Protein AF-A0A263HCL2-F1 (afdb_monomer)

Radius of gyration: 35.61 Å; Cα contacts (8 Å, |Δi|>4): 428; chains: 1; bounding box: 90×75×93 Å

Organism: NCBI:txid722

pLDDT: mean 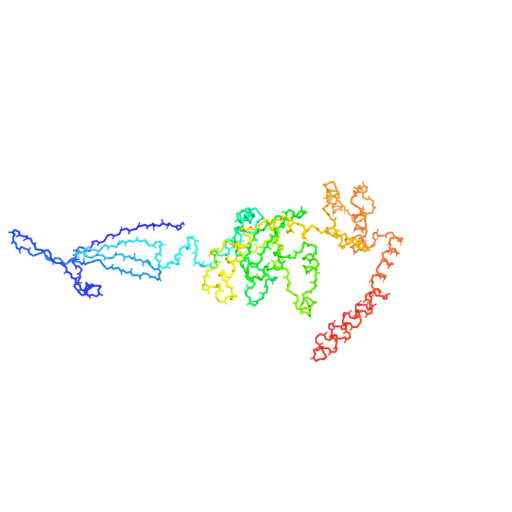90.14, std 9.76, range [40.69, 98.5]

Foldseek 3Di:
DPDFDQKDKDKDFPVAFDDPVVCVVQAPDWDWDADPPPRDIHPHTWGDWGWDDADERFTWTWIGTTRMIMIMGGPNPHNDDPPQVPDPDPVRVLCVVLVVLQALVNVVVQADQPLQFWKKFADVVCDPLLPSIAIKTFNEQAPPDNQKTKIFGLQDDCPCLVPPALVVLLVLQPDDPVVCVVVVHDHHRIDIDGSNRSTDIGGPVVCDPVSCVVSVRDPVSSVVSSVVPVVDNSRVSVNSSNPDPPDDDDDPDLVVCPPVDDADPQQVVLVVVLVVDDLLCLVVVVGDGPDPSVVVVSLVVCCVPPVVSDDPVSNVVVLVVQQVVLVVCVVVLVVVLVVVCVVCVVPPVVNVVSVVVVVVSVVSND

Secondary structure (DSSP, 8-state):
-----S-EEEEEE-SSPPPHHHHHHH-S-EE--B-TTT-PBPSS-EE--EEEE-SSS-EEEEEEETTEEEEEE-TTTTTPPTT-TT-SSHHHHHHHHHHHTTSHHHHHTT--TTTT--EEEE-GGG-GGGTTEEEEEEEEE-SS-TTEEEEEETTS--HHHHHS-HHHHHHHHTS-HHHHHHTTPPPPSEEEEEGGG--EEEEGGGS-HHHHHHTT--HHHHHHHHHHHHTS--HHHHHHHH-----PPPPS-GGG-TTS-PPPHHHHHHHHHHHHS-GGGSSS-----SSTTHHHHHHHHHHHH-GGGS-HHHHHHHHHHHHHHHHHHHHHHHHHHHHHHHHTTT-HHHHHHHHHHHHHHHHHH-

Structure (mmCIF, N/CA/C/O backbone):
data_AF-A0A263HCL2-F1
#
_entry.id   AF-A0A263HCL2-F1
#
loop_
_atom_site.group_PDB
_atom_site.id
_atom_site.type_symbol
_atom_site.label_atom_id
_atom_site.label_alt_id
_atom_site.label_comp_id
_atom_site.label_asym_id
_atom_site.label_entity_id
_atom_site.label_seq_id
_atom_site.pdbx_PDB_ins_code
_atom_site.Cartn_x
_atom_site.Cartn_y
_atom_site.Cartn_z
_atom_site.occupancy
_atom_site.B_iso_or_equiv
_atom_site.auth_seq_id
_atom_site.auth_comp_id
_atom_site.auth_asym_id
_atom_site.auth_atom_id
_atom_site.pdbx_PDB_model_num
ATOM 1 N N . MET A 1 1 ? -21.740 -32.797 6.499 1.00 40.69 1 MET A N 1
ATOM 2 C CA . MET A 1 1 ? -22.540 -31.612 6.878 1.00 40.69 1 MET A CA 1
ATOM 3 C C . MET A 1 1 ? -22.467 -31.492 8.387 1.00 40.69 1 MET A C 1
ATOM 5 O O . MET A 1 1 ? -22.902 -32.418 9.055 1.00 40.69 1 MET A O 1
ATOM 9 N N . ASN A 1 2 ? -21.872 -30.424 8.920 1.00 52.25 2 ASN A N 1
ATOM 10 C CA . ASN A 1 2 ? -21.972 -30.134 10.351 1.00 52.25 2 ASN A CA 1
ATOM 11 C C . ASN A 1 2 ? -23.337 -29.488 10.588 1.00 52.25 2 ASN A C 1
ATOM 13 O O . ASN A 1 2 ? -23.558 -28.353 10.171 1.00 52.25 2 ASN A O 1
ATOM 17 N N . TYR A 1 3 ? -24.264 -30.231 11.188 1.00 61.53 3 TYR A N 1
ATOM 18 C CA . TYR A 1 3 ? -25.562 -29.695 11.582 1.00 61.53 3 TYR A CA 1
ATOM 19 C C . TYR A 1 3 ? -25.375 -28.762 12.783 1.00 61.53 3 TYR A C 1
ATOM 21 O O . TYR A 1 3 ? -24.726 -29.127 13.761 1.00 61.53 3 TYR A O 1
ATOM 29 N N . PHE A 1 4 ? -25.917 -27.546 12.695 1.00 67.88 4 PHE A N 1
ATOM 30 C CA . PHE A 1 4 ? -26.014 -26.632 13.830 1.00 67.88 4 PHE A CA 1
ATOM 31 C C . PHE A 1 4 ? -27.341 -26.896 14.543 1.00 67.88 4 PHE A C 1
ATOM 33 O O . PHE A 1 4 ? -28.408 -26.601 14.010 1.00 67.88 4 PHE A O 1
ATOM 40 N N . ILE A 1 5 ? -27.263 -27.488 15.730 1.00 74.31 5 ILE A N 1
ATOM 41 C CA . ILE A 1 5 ? -28.393 -27.751 16.622 1.00 74.31 5 ILE A CA 1
ATOM 42 C C . ILE A 1 5 ? -28.409 -26.658 17.691 1.00 74.31 5 ILE A C 1
ATOM 44 O O . ILE A 1 5 ? -27.517 -26.620 18.540 1.00 74.31 5 ILE A O 1
ATOM 48 N N . ASP A 1 6 ? -29.399 -25.769 17.623 1.00 74.69 6 ASP A N 1
ATOM 49 C CA . ASP A 1 6 ? -29.531 -24.627 18.538 1.00 74.69 6 ASP A CA 1
ATOM 50 C C . ASP A 1 6 ? -29.989 -25.044 19.945 1.00 74.69 6 ASP A C 1
ATOM 52 O O . ASP A 1 6 ? -29.594 -24.456 20.950 1.00 74.69 6 ASP A O 1
ATOM 56 N N . TRP A 1 7 ? -30.777 -26.113 20.024 1.00 84.25 7 TRP A N 1
ATOM 57 C CA . TRP A 1 7 ? -31.219 -26.702 21.278 1.00 84.25 7 TRP A CA 1
ATOM 58 C C . TRP A 1 7 ? -31.466 -28.194 21.095 1.00 84.25 7 TRP A C 1
ATOM 60 O O . TRP A 1 7 ? -32.017 -28.614 20.077 1.00 84.25 7 TRP A O 1
ATOM 70 N N . LEU A 1 8 ? -31.059 -28.990 22.077 1.00 86.69 8 LEU A N 1
ATOM 71 C CA . LEU A 1 8 ? -31.283 -30.427 22.112 1.00 86.69 8 LEU A CA 1
ATOM 72 C C . LEU A 1 8 ? -31.782 -30.823 23.500 1.00 86.69 8 LEU A C 1
ATOM 74 O O . LEU A 1 8 ? -31.209 -30.397 24.501 1.00 86.69 8 LEU A O 1
ATOM 78 N N . GLU A 1 9 ? -32.829 -31.643 23.548 1.00 90.62 9 GLU A N 1
ATOM 79 C CA . GLU A 1 9 ? -33.318 -32.301 24.761 1.00 90.62 9 GLU A CA 1
ATOM 80 C C . GLU A 1 9 ? -33.299 -33.812 24.513 1.00 90.62 9 GLU A C 1
ATOM 82 O O . GLU A 1 9 ? -33.864 -34.290 23.529 1.00 90.62 9 GLU A O 1
ATOM 87 N N . ILE A 1 10 ? -32.588 -34.548 25.367 1.00 90.75 10 ILE A N 1
ATOM 88 C CA . ILE A 1 10 ? -32.450 -36.006 25.299 1.00 90.75 10 ILE A CA 1
ATOM 89 C C . ILE A 1 10 ? -32.904 -36.585 26.631 1.00 90.75 10 ILE A C 1
ATOM 91 O O . ILE A 1 10 ? -32.527 -36.085 27.694 1.00 90.75 10 ILE A O 1
ATOM 95 N N . GLU A 1 11 ? -33.679 -37.660 26.563 1.00 93.38 11 GLU A N 1
ATOM 96 C CA . GLU A 1 11 ? -34.124 -38.434 27.714 1.00 93.38 11 GLU A CA 1
ATOM 97 C C . GLU A 1 11 ? -33.752 -39.906 27.528 1.00 93.38 11 GLU A C 1
ATOM 99 O O . GLU A 1 11 ? -33.925 -40.459 26.442 1.00 93.38 11 GLU A O 1
ATOM 104 N N . GLN A 1 12 ? -33.242 -40.531 28.589 1.00 92.12 12 GLN A N 1
ATOM 105 C CA . GLN A 1 12 ? -32.972 -41.964 28.647 1.00 92.12 12 GLN A CA 1
ATOM 106 C C . GLN A 1 12 ? -33.564 -42.540 29.932 1.00 92.12 12 GLN A C 1
ATOM 108 O O . GLN A 1 12 ? -33.195 -42.115 31.028 1.00 92.12 12 GLN A O 1
ATOM 113 N N . ASP A 1 13 ? -34.437 -43.535 29.784 1.00 92.12 13 ASP A N 1
ATOM 114 C CA . ASP A 1 13 ? -34.924 -44.371 30.881 1.00 92.12 13 ASP A CA 1
ATOM 115 C C . ASP A 1 13 ? -34.070 -45.641 30.966 1.00 92.12 13 ASP A C 1
ATOM 117 O O . ASP A 1 13 ? -33.865 -46.336 29.966 1.00 92.12 13 ASP A O 1
ATOM 121 N N . PHE A 1 14 ? -33.527 -45.921 32.147 1.00 88.31 14 PHE A N 1
ATOM 122 C CA . PHE A 1 14 ? -32.708 -47.103 32.410 1.00 88.31 14 PHE A CA 1
ATOM 123 C C . PHE A 1 14 ? -33.526 -48.290 32.938 1.00 88.31 14 PHE A C 1
ATOM 125 O O . PHE A 1 14 ? -32.979 -49.381 33.092 1.00 88.31 14 PHE A O 1
ATOM 132 N N . GLY A 1 15 ? -34.818 -48.100 33.237 1.00 87.12 15 GLY A N 1
ATOM 133 C CA . GLY A 1 15 ? -35.701 -49.132 33.796 1.00 87.12 15 GLY A CA 1
ATOM 134 C C . GLY A 1 15 ? -35.360 -49.560 35.231 1.00 87.12 15 GLY A C 1
ATOM 135 O O . GLY A 1 15 ? -36.052 -50.398 35.805 1.00 87.12 15 GLY A O 1
ATOM 136 N N . VAL A 1 16 ? -34.307 -48.987 35.816 1.00 88.12 16 VAL A N 1
ATOM 137 C CA . VAL A 1 16 ? -33.873 -49.168 37.203 1.00 88.12 16 VAL A CA 1
ATOM 138 C C . VAL A 1 16 ? -33.499 -47.813 37.787 1.00 88.12 16 VAL A C 1
ATOM 140 O O . VAL A 1 16 ? -32.930 -46.974 37.084 1.00 88.12 16 VAL A O 1
ATOM 143 N N . ASP A 1 17 ? -33.823 -47.591 39.061 1.00 88.25 17 ASP A N 1
ATOM 144 C CA . ASP A 1 17 ? -33.497 -46.334 39.736 1.00 88.25 17 ASP A CA 1
ATOM 145 C C . ASP A 1 17 ? -31.986 -46.084 39.730 1.00 88.25 17 ASP A C 1
ATOM 147 O O . ASP A 1 17 ? -31.182 -46.977 40.026 1.00 88.25 17 ASP A O 1
ATOM 151 N N . ILE A 1 18 ? -31.597 -44.850 39.398 1.00 88.00 18 ILE A N 1
ATOM 152 C CA . ILE A 1 18 ? -30.190 -44.458 39.386 1.00 88.00 18 ILE A CA 1
ATOM 153 C C . ILE A 1 18 ? -29.629 -44.569 40.816 1.00 88.00 18 ILE A C 1
ATOM 155 O O . ILE A 1 18 ? -30.189 -43.970 41.737 1.00 88.00 18 ILE A O 1
ATOM 159 N N . PRO A 1 19 ? -28.515 -45.300 41.027 1.00 88.06 19 PRO A N 1
ATOM 160 C CA . PRO A 1 19 ? -27.964 -45.526 42.356 1.00 88.06 19 PRO A CA 1
ATOM 161 C C . PRO A 1 19 ? -27.685 -44.235 43.128 1.00 88.06 19 PRO A C 1
ATOM 163 O O . PRO A 1 19 ? -27.091 -43.294 42.596 1.00 88.06 19 PRO A O 1
ATOM 166 N N . ASN A 1 20 ? -27.997 -44.242 44.426 1.00 83.75 20 ASN A N 1
ATOM 167 C CA . ASN A 1 20 ? -27.733 -43.109 45.319 1.00 83.75 20 ASN A CA 1
ATOM 168 C C . ASN A 1 20 ? -26.260 -42.672 45.309 1.00 83.75 20 ASN A C 1
ATOM 170 O O . ASN A 1 20 ? -25.982 -41.485 45.422 1.00 83.75 20 ASN A O 1
ATOM 174 N N . SER A 1 21 ? -25.312 -43.594 45.111 1.00 85.31 21 SER A N 1
ATOM 175 C CA . SER A 1 21 ? -23.887 -43.260 44.984 1.00 85.31 21 SER A CA 1
ATOM 176 C C . SER A 1 21 ? -23.588 -42.339 43.796 1.00 85.31 21 SER A C 1
ATOM 178 O O . SER A 1 21 ? -22.746 -41.452 43.911 1.00 85.31 21 SER A O 1
ATOM 180 N N . ILE A 1 22 ? -24.297 -42.507 42.675 1.00 83.94 22 ILE A N 1
ATOM 181 C CA . ILE A 1 22 ? -24.175 -41.642 41.497 1.00 83.94 22 ILE A CA 1
ATOM 182 C C . ILE A 1 22 ? -24.871 -40.308 41.765 1.00 83.94 22 ILE A C 1
ATOM 184 O O . ILE A 1 22 ? -24.286 -39.257 41.504 1.00 83.94 22 ILE A O 1
ATOM 188 N N . LEU A 1 23 ? -26.075 -40.332 42.346 1.00 85.12 23 LEU A N 1
ATOM 189 C CA . LEU A 1 23 ? -26.809 -39.110 42.692 1.00 85.12 23 LEU A CA 1
ATOM 190 C C . LEU A 1 23 ? -25.988 -38.210 43.627 1.00 85.12 23 LEU A C 1
ATOM 192 O O . LEU A 1 23 ? -25.806 -37.033 43.329 1.00 85.12 23 LEU A O 1
ATOM 196 N N . CYS A 1 24 ? -25.407 -38.773 44.688 1.00 85.19 24 CYS A N 1
ATOM 197 C CA . CYS A 1 24 ? -24.571 -38.040 45.641 1.00 85.19 24 CYS A CA 1
ATOM 198 C C . CYS A 1 24 ? -23.232 -37.564 45.056 1.00 85.19 24 CYS A C 1
ATOM 200 O O . CYS A 1 24 ? -22.601 -36.692 45.641 1.00 85.19 24 CYS A O 1
ATOM 202 N N . SER A 1 25 ? -22.780 -38.115 43.922 1.00 85.69 25 SER A N 1
ATOM 203 C CA . SER A 1 25 ? -21.560 -37.640 43.250 1.00 85.69 25 SER A CA 1
ATOM 204 C C . SER A 1 25 ? -21.779 -36.377 42.407 1.00 85.69 25 SER A C 1
ATOM 206 O O . SER A 1 25 ? -20.809 -35.717 42.039 1.00 85.69 25 SER A O 1
ATOM 208 N N . ILE A 1 26 ? -23.038 -36.046 42.092 1.00 82.56 26 ILE A N 1
ATOM 209 C CA . ILE A 1 26 ? -23.401 -34.956 41.170 1.00 82.56 26 ILE A CA 1
ATOM 210 C C . ILE A 1 26 ? -24.286 -33.899 41.853 1.00 82.56 26 ILE A C 1
ATOM 212 O O . ILE A 1 26 ? -24.209 -32.722 41.501 1.00 82.56 26 ILE A O 1
ATOM 216 N N . PHE A 1 27 ? -25.133 -34.294 42.809 1.00 84.75 27 PHE A N 1
ATOM 217 C CA . PHE A 1 27 ? -26.144 -33.436 43.427 1.00 84.75 27 PHE A CA 1
ATOM 218 C C . PHE A 1 27 ? -25.996 -33.390 44.951 1.00 84.75 27 PHE A C 1
ATOM 220 O O . PHE A 1 27 ? -25.906 -34.428 45.604 1.00 84.75 27 PHE A O 1
ATOM 227 N N . ASP A 1 28 ? -26.082 -32.183 45.514 1.00 80.88 28 ASP A N 1
ATOM 228 C CA . ASP A 1 28 ? -25.980 -31.958 46.964 1.00 80.88 28 ASP A CA 1
ATOM 229 C C . ASP A 1 28 ? -27.292 -32.242 47.720 1.00 80.88 28 ASP A C 1
ATOM 231 O O . ASP A 1 28 ? -27.293 -32.401 48.939 1.00 80.88 28 ASP A O 1
ATOM 235 N N . PHE A 1 29 ? -28.430 -32.293 47.017 1.00 78.19 29 PHE A N 1
ATOM 236 C CA . PHE A 1 29 ? -29.739 -32.592 47.601 1.00 78.19 29 PHE A CA 1
ATOM 237 C C . PHE A 1 29 ? -30.695 -33.235 46.582 1.00 78.19 29 PHE A C 1
ATOM 239 O O . PHE A 1 29 ? -30.573 -33.045 45.368 1.00 78.19 29 PHE A O 1
ATOM 246 N N . GLY A 1 30 ? -31.681 -33.979 47.087 1.00 82.75 30 GLY A N 1
ATOM 247 C CA . GLY A 1 30 ? -32.741 -34.621 46.308 1.00 82.75 30 GLY A CA 1
ATOM 248 C C . GLY A 1 30 ? -34.108 -34.459 46.972 1.00 82.75 30 GLY A C 1
ATOM 249 O O . GLY A 1 30 ? -34.207 -34.102 48.144 1.00 82.75 30 GLY A O 1
ATOM 250 N N . MET A 1 31 ? -35.170 -34.700 46.210 1.00 82.88 31 MET A N 1
ATOM 251 C CA . MET A 1 31 ? -36.560 -34.595 46.642 1.00 82.88 31 MET A CA 1
ATOM 252 C C . MET A 1 31 ? -37.258 -35.940 46.476 1.00 82.88 31 MET A C 1
ATOM 254 O O . MET A 1 31 ? -37.095 -36.614 45.456 1.00 82.88 31 MET A O 1
ATOM 258 N N . ILE A 1 32 ? -38.085 -36.288 47.456 1.00 83.94 32 ILE A N 1
ATOM 259 C CA . ILE A 1 32 ? -38.995 -37.426 47.398 1.00 83.94 32 ILE A CA 1
ATOM 260 C C . ILE A 1 32 ? -40.412 -36.879 47.567 1.00 83.94 32 ILE A C 1
ATOM 262 O O . ILE A 1 32 ? -40.671 -36.087 48.472 1.00 83.94 32 ILE A O 1
ATOM 266 N N . GLY A 1 33 ? -41.316 -37.250 46.661 1.00 80.44 33 GLY A N 1
ATOM 267 C CA . GLY A 1 33 ? -42.716 -36.845 46.745 1.00 80.44 33 GLY A CA 1
ATOM 268 C C . GLY A 1 33 ? -43.462 -37.651 47.803 1.00 80.44 33 GLY A C 1
ATOM 269 O O . GLY A 1 33 ? -43.277 -38.862 47.892 1.00 80.44 33 GLY A O 1
ATOM 270 N N . ILE A 1 34 ? -44.329 -36.993 48.570 1.00 81.94 34 ILE A N 1
ATOM 271 C CA . ILE A 1 34 ? -45.272 -37.649 49.481 1.00 81.94 34 ILE A CA 1
ATOM 272 C C . ILE A 1 34 ? -46.676 -37.387 48.946 1.00 81.94 34 ILE A C 1
ATOM 274 O O . ILE A 1 34 ? -47.023 -36.243 48.646 1.00 81.94 34 ILE A O 1
ATOM 278 N N . HIS A 1 35 ? -47.473 -38.439 48.798 1.00 78.94 35 HIS A N 1
ATOM 279 C CA . HIS A 1 35 ? -48.866 -38.314 48.403 1.00 78.94 35 HIS A CA 1
ATOM 280 C C . HIS A 1 35 ? -49.673 -37.730 49.572 1.00 78.94 35 HIS A C 1
ATOM 282 O O . HIS A 1 35 ? -49.759 -38.337 50.638 1.00 78.94 35 HIS A O 1
ATOM 288 N N . LEU A 1 36 ? -50.242 -36.536 49.390 1.00 78.25 36 LEU A N 1
ATOM 289 C CA . LEU A 1 36 ? -50.805 -35.741 50.490 1.00 78.25 36 LEU A CA 1
ATOM 290 C C . LEU A 1 36 ? -52.036 -36.384 51.146 1.00 78.25 36 LEU A C 1
ATOM 292 O O . LEU A 1 36 ? -52.236 -36.208 52.343 1.00 78.25 36 LEU A O 1
ATOM 296 N N . ASP A 1 37 ? -52.809 -37.166 50.391 1.00 75.69 37 ASP A N 1
ATOM 297 C CA . ASP A 1 37 ? -54.033 -37.796 50.902 1.00 75.69 37 ASP A CA 1
ATOM 298 C C . ASP A 1 37 ? -53.790 -39.174 51.537 1.00 75.69 37 ASP A C 1
ATOM 300 O O . ASP A 1 37 ? -54.571 -39.617 52.375 1.00 75.69 37 ASP A O 1
ATOM 304 N N . THR A 1 38 ? -52.721 -39.873 51.138 1.00 80.56 38 THR A N 1
ATOM 305 C CA . THR A 1 38 ? -52.460 -41.271 51.546 1.00 80.56 38 THR A CA 1
ATOM 306 C C . THR A 1 38 ? -51.226 -41.411 52.432 1.00 80.56 38 THR A C 1
ATOM 308 O O . THR A 1 38 ? -51.046 -42.443 53.071 1.00 80.56 38 THR A O 1
ATOM 311 N N . GLY A 1 39 ? -50.366 -40.391 52.486 1.00 76.19 39 GLY A N 1
ATOM 312 C CA . GLY A 1 39 ? -49.088 -40.435 53.196 1.00 76.19 39 GLY A CA 1
ATOM 313 C C . GLY A 1 39 ? -48.038 -41.334 52.536 1.00 76.19 39 GLY A C 1
ATOM 314 O O . GLY A 1 39 ? -46.951 -41.494 53.089 1.00 76.19 39 GLY A O 1
ATOM 315 N N . GLU A 1 40 ? -48.327 -41.918 51.370 1.00 80.06 40 GLU A N 1
ATOM 316 C CA . GLU A 1 40 ? -47.388 -42.787 50.664 1.00 80.06 40 GLU A CA 1
ATOM 317 C C . GLU A 1 40 ? -46.192 -41.989 50.137 1.00 80.06 40 GLU A C 1
ATOM 319 O O . GLU A 1 40 ? -46.335 -40.949 49.488 1.00 80.06 40 GLU A O 1
ATOM 324 N N . ILE A 1 41 ? -44.995 -42.494 50.422 1.00 78.88 41 ILE A N 1
ATOM 325 C CA . ILE A 1 41 ? -43.726 -41.890 50.024 1.00 78.88 41 ILE A CA 1
ATOM 326 C C . ILE A 1 41 ? -43.302 -42.512 48.690 1.00 78.88 41 ILE A C 1
ATOM 328 O O . ILE A 1 41 ? -43.229 -43.734 48.567 1.00 78.88 41 ILE A O 1
ATOM 332 N N . GLN A 1 42 ? -42.999 -41.683 47.689 1.00 79.69 42 GLN A N 1
ATOM 333 C CA . GLN A 1 42 ? -42.425 -42.158 46.430 1.00 79.69 42 GLN A CA 1
ATOM 334 C C . GLN A 1 42 ? -41.077 -42.841 46.679 1.00 79.69 42 GLN A C 1
ATOM 336 O O . GLN A 1 42 ? -40.249 -42.362 47.444 1.00 79.69 42 GLN A O 1
ATOM 341 N N . THR A 1 43 ? -40.830 -43.959 46.006 1.00 76.12 43 THR A N 1
ATOM 342 C CA . THR A 1 43 ? -39.595 -44.739 46.183 1.00 76.12 43 THR A CA 1
ATOM 343 C C . THR A 1 43 ? -38.400 -44.102 45.470 1.00 76.12 43 THR A C 1
ATOM 345 O O . THR A 1 43 ? -37.268 -44.205 45.935 1.00 76.12 43 THR A O 1
ATOM 348 N N . SER A 1 44 ? -38.661 -43.401 44.366 1.00 79.06 44 SER A N 1
ATOM 349 C CA . SER A 1 44 ? -37.646 -42.822 43.490 1.00 79.06 44 SER A CA 1
ATOM 350 C C . SER A 1 44 ? -37.250 -41.401 43.903 1.00 79.06 44 SER A C 1
ATOM 352 O O . SER A 1 44 ? -38.113 -40.542 44.113 1.00 79.06 44 SER A O 1
ATOM 354 N N . VAL A 1 45 ? -35.949 -41.113 43.903 1.00 82.44 45 VAL A N 1
ATOM 355 C CA . VAL A 1 45 ? -35.410 -39.772 44.173 1.00 82.44 45 VAL A CA 1
ATOM 356 C C . VAL A 1 45 ? -35.449 -38.911 42.906 1.00 82.44 45 VAL A C 1
ATOM 358 O O . VAL A 1 45 ? -35.049 -39.339 41.822 1.00 82.44 45 VAL A O 1
ATOM 361 N N . ARG A 1 46 ? -35.902 -37.661 43.038 1.00 82.69 46 ARG A N 1
ATOM 362 C CA . ARG A 1 46 ? -35.790 -36.628 41.997 1.00 82.69 46 ARG A CA 1
ATOM 363 C C . ARG A 1 46 ? -34.711 -35.628 42.380 1.00 82.69 46 ARG A C 1
ATOM 365 O O . ARG A 1 46 ? -34.695 -35.148 43.510 1.00 82.69 46 ARG A O 1
ATOM 372 N N . THR A 1 47 ? -33.837 -35.272 41.449 1.00 85.81 47 THR A N 1
ATOM 373 C CA . THR A 1 47 ? -32.782 -34.284 41.699 1.00 85.81 47 THR A CA 1
ATOM 374 C C . THR A 1 47 ? -33.172 -32.890 41.210 1.00 85.81 47 THR A C 1
ATOM 376 O O . THR A 1 47 ? -34.102 -32.713 40.411 1.00 85.81 47 THR A O 1
ATOM 379 N N . GLY A 1 48 ? -32.469 -31.875 41.721 1.00 82.50 48 GLY A N 1
ATOM 380 C CA . GLY A 1 48 ? -32.470 -30.539 41.126 1.00 82.50 48 GLY A CA 1
ATOM 381 C C . GLY A 1 48 ? -31.821 -30.530 39.736 1.00 82.50 48 GLY A C 1
ATOM 382 O O . GLY A 1 48 ? -31.405 -31.562 39.213 1.00 82.50 48 GLY A O 1
ATOM 383 N N . THR A 1 49 ? -31.715 -29.354 39.123 1.00 85.25 49 THR A N 1
ATOM 384 C CA . THR A 1 49 ? -31.014 -29.210 37.840 1.00 85.25 49 THR A CA 1
ATOM 385 C C . THR A 1 49 ? -29.525 -28.992 38.083 1.00 85.25 49 THR A C 1
ATOM 387 O O . THR A 1 49 ? -29.125 -27.942 38.590 1.00 85.25 49 THR A O 1
ATOM 390 N N . TYR A 1 50 ? -28.697 -29.953 37.681 1.00 86.38 50 TYR A N 1
ATOM 391 C CA . TYR A 1 50 ? -27.251 -29.777 37.636 1.00 86.38 50 TYR A CA 1
ATOM 392 C C . TYR A 1 50 ? -26.880 -29.033 36.357 1.00 86.38 50 TYR A C 1
ATOM 394 O O . TYR A 1 50 ? -27.241 -29.454 35.261 1.00 86.38 50 TYR A O 1
ATOM 402 N N . HIS A 1 51 ? -26.169 -27.918 36.493 1.00 85.31 51 HIS A N 1
ATOM 403 C CA . HIS A 1 51 ? -25.672 -27.154 35.355 1.00 85.31 51 HIS A CA 1
AT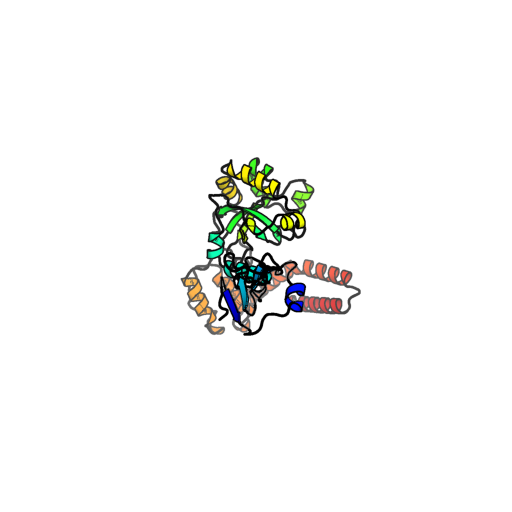OM 404 C C . HIS A 1 51 ? -24.204 -27.503 35.151 1.00 85.31 51 HIS A C 1
ATOM 406 O O . HIS A 1 51 ? -23.333 -27.022 35.879 1.00 85.31 51 HIS A O 1
ATOM 412 N N . HIS A 1 52 ? -23.930 -28.345 34.160 1.00 82.44 52 HIS A N 1
ATOM 413 C CA . HIS A 1 52 ? -22.564 -28.606 33.747 1.00 82.44 52 HIS A CA 1
ATOM 414 C C . HIS A 1 52 ? -22.092 -27.419 32.903 1.00 82.44 52 HIS A C 1
ATOM 416 O O . HIS A 1 52 ? -22.737 -27.085 31.909 1.00 82.44 52 HIS A O 1
ATOM 422 N N . LYS A 1 53 ? -20.998 -26.762 33.306 1.00 75.88 53 LYS A N 1
ATOM 423 C CA . LYS A 1 53 ? -20.426 -25.603 32.601 1.00 75.88 53 LYS A CA 1
ATOM 424 C C . LYS A 1 53 ? -19.322 -26.049 31.640 1.00 75.88 53 LYS A C 1
ATOM 426 O O . LYS A 1 53 ? -18.427 -26.786 32.046 1.00 75.88 53 LYS A O 1
ATOM 431 N N . GLY A 1 54 ? -19.381 -25.582 30.397 1.00 68.81 54 GLY A N 1
ATOM 432 C CA . GLY A 1 54 ? -18.319 -25.727 29.401 1.00 68.81 54 GLY A CA 1
ATOM 433 C C . GLY A 1 54 ? -17.247 -24.637 29.529 1.00 68.81 54 GLY A C 1
ATOM 434 O O . GLY A 1 54 ? -17.267 -23.825 30.455 1.00 68.81 54 GLY A O 1
ATOM 435 N N . SER A 1 55 ? -16.304 -24.599 28.582 1.00 59.03 55 SER A N 1
ATOM 436 C CA . SER A 1 55 ? -15.150 -23.684 28.629 1.00 59.03 55 SER A CA 1
ATOM 437 C C . SER A 1 55 ? -15.475 -22.188 28.459 1.00 59.03 55 SER A C 1
ATOM 439 O O . SER A 1 55 ? -14.662 -21.366 28.877 1.00 59.03 55 SER A O 1
ATOM 441 N N . TYR A 1 56 ? -16.622 -21.811 27.873 1.00 55.91 56 TYR A N 1
ATOM 442 C CA . TYR A 1 56 ? -16.918 -20.418 27.485 1.00 55.91 56 TYR A CA 1
ATOM 443 C C . TYR A 1 56 ? -18.413 -20.064 27.614 1.00 55.91 56 TYR A C 1
ATOM 445 O O . TYR A 1 56 ? -19.120 -19.978 26.621 1.00 55.91 56 TYR A O 1
ATOM 453 N N . CYS A 1 57 ? -18.895 -19.854 28.846 1.00 49.84 57 CYS A N 1
ATOM 454 C CA . CYS A 1 57 ? -20.277 -19.443 29.196 1.00 49.84 57 CYS A CA 1
ATOM 455 C C . CYS A 1 57 ? -21.396 -20.464 28.920 1.00 49.84 57 CYS A C 1
ATOM 457 O O . CYS A 1 57 ? -22.499 -20.306 29.445 1.00 49.84 57 CYS A O 1
ATOM 459 N N . ASP A 1 58 ? -21.135 -21.504 28.133 1.00 67.69 58 ASP A N 1
ATOM 460 C CA . ASP A 1 58 ? -22.135 -22.514 27.809 1.00 67.69 58 ASP A CA 1
ATOM 461 C C . ASP A 1 58 ? -22.419 -23.443 28.990 1.00 67.69 58 ASP A C 1
ATOM 463 O O . ASP A 1 58 ? -21.516 -23.878 29.707 1.00 67.69 58 ASP A O 1
ATOM 467 N N . GLN A 1 59 ? -23.694 -23.776 29.173 1.00 74.81 59 GLN A N 1
ATOM 468 C CA . GLN A 1 59 ? -24.144 -24.733 30.176 1.00 74.81 59 GLN A CA 1
ATOM 469 C C . GLN A 1 59 ? -25.111 -25.742 29.557 1.00 74.81 59 GLN A C 1
ATOM 471 O O . GLN A 1 59 ? -25.949 -25.382 28.728 1.00 74.81 59 GLN A O 1
ATOM 476 N N . VAL A 1 60 ? -24.998 -27.001 29.975 1.00 85.25 60 VAL A N 1
ATOM 477 C CA . VAL A 1 60 ? -26.015 -28.028 29.740 1.00 85.25 60 VAL A CA 1
ATOM 478 C C . VAL A 1 60 ? -26.632 -28.395 31.078 1.00 85.25 60 VAL A C 1
ATOM 480 O O . VAL A 1 60 ? -25.946 -28.507 32.097 1.00 85.25 60 VAL A O 1
ATOM 483 N N . SER A 1 61 ? -27.945 -28.543 31.077 1.00 88.31 61 SER A N 1
ATOM 484 C CA . SER A 1 61 ? -28.737 -28.884 32.246 1.00 88.31 61 SER A CA 1
ATOM 485 C C . SER A 1 61 ? -28.947 -30.392 32.282 1.00 88.31 61 SER A C 1
ATOM 487 O O . SER A 1 61 ? -29.409 -30.979 31.308 1.00 88.31 61 SER A O 1
ATOM 489 N N . ILE A 1 62 ? -28.624 -31.018 33.410 1.00 89.25 62 ILE A N 1
ATOM 490 C CA . ILE A 1 62 ? -28.828 -32.443 33.666 1.00 89.25 62 ILE A CA 1
ATOM 491 C C . ILE A 1 62 ? -29.795 -32.578 34.838 1.00 89.25 62 ILE A C 1
ATOM 493 O O . ILE A 1 62 ? -29.603 -31.970 35.893 1.00 89.25 62 ILE A O 1
ATOM 497 N N . LYS A 1 63 ? -30.838 -33.384 34.657 1.00 90.62 63 LYS A N 1
ATOM 498 C CA . LYS A 1 63 ? -31.831 -33.692 35.684 1.00 90.62 63 LYS A CA 1
ATOM 499 C C . LYS A 1 63 ? -32.049 -35.196 35.752 1.00 90.62 63 LYS A C 1
ATOM 501 O O . LYS A 1 63 ? -32.148 -35.848 34.715 1.00 90.62 63 LYS A O 1
ATOM 506 N N . ILE A 1 64 ? -32.151 -35.730 36.965 1.00 88.88 64 ILE A N 1
ATOM 507 C CA . ILE A 1 64 ? -32.426 -37.148 37.200 1.00 88.88 64 ILE A CA 1
ATOM 508 C C . ILE A 1 64 ? -33.754 -37.281 37.945 1.00 88.88 64 ILE A C 1
ATOM 510 O O . ILE A 1 64 ? -34.084 -36.491 38.833 1.00 88.88 64 ILE A O 1
ATOM 514 N N . SER A 1 65 ? -34.580 -38.237 37.536 1.00 88.31 65 SER A N 1
ATOM 515 C CA . SER A 1 65 ? -35.870 -38.537 38.158 1.00 88.31 65 SER A CA 1
ATOM 516 C C . SER A 1 65 ? -36.089 -40.045 38.161 1.00 88.31 65 SER A C 1
ATOM 518 O O . SER A 1 65 ? -36.527 -40.605 37.161 1.00 88.31 65 SER A O 1
ATOM 520 N N . GLY A 1 66 ? -35.761 -40.695 39.280 1.00 88.00 66 GLY A N 1
ATOM 521 C CA . GLY A 1 66 ? -35.791 -42.155 39.393 1.00 88.00 66 GLY A CA 1
ATOM 522 C C . GLY A 1 66 ? -34.824 -42.824 38.423 1.00 88.00 66 GLY A C 1
ATOM 523 O O . GLY A 1 66 ? -33.615 -42.614 38.518 1.00 88.00 66 GLY A O 1
ATOM 524 N N . SER A 1 67 ? -35.364 -43.584 37.472 1.00 90.88 67 SER A N 1
ATOM 525 C CA . SER A 1 67 ? -34.626 -44.267 36.403 1.00 90.88 67 SER A CA 1
ATOM 526 C C . SER A 1 67 ? -34.327 -43.397 35.181 1.00 90.88 67 SER A C 1
ATOM 528 O O . SER A 1 67 ? -33.637 -43.847 34.267 1.00 90.88 67 SER A O 1
ATOM 530 N N . VAL A 1 68 ? -34.841 -42.165 35.136 1.00 90.00 68 VAL A N 1
ATOM 531 C CA . VAL A 1 68 ? -34.777 -41.307 33.950 1.00 90.00 68 VAL A CA 1
ATOM 532 C C . VAL A 1 68 ? -33.710 -40.229 34.108 1.00 90.00 68 VAL A C 1
ATOM 534 O O . VAL A 1 68 ? -33.730 -39.456 35.070 1.00 90.00 68 VAL A O 1
ATOM 537 N N . ILE A 1 69 ? -32.813 -40.130 33.125 1.00 91.12 69 ILE A N 1
ATOM 538 C CA . ILE A 1 69 ? -31.857 -39.027 32.984 1.00 91.12 69 ILE A CA 1
ATOM 539 C C . ILE A 1 69 ? -32.284 -38.155 31.811 1.00 91.12 69 ILE A C 1
ATOM 541 O O . ILE A 1 69 ? -32.454 -38.637 30.691 1.00 91.12 69 ILE A O 1
ATOM 545 N N . ARG A 1 70 ? -32.402 -36.853 32.063 1.00 91.50 70 ARG A N 1
ATOM 546 C CA . ARG A 1 70 ? -32.691 -35.845 31.049 1.00 91.50 70 ARG A CA 1
ATOM 547 C C . ARG A 1 70 ? -31.541 -34.853 30.948 1.00 91.50 70 ARG A C 1
ATOM 549 O O . ARG A 1 70 ? -31.108 -34.300 31.960 1.00 91.50 70 ARG A O 1
ATOM 556 N N . MET A 1 71 ? -31.081 -34.608 29.727 1.00 90.62 71 MET A N 1
ATOM 557 C CA . MET A 1 71 ? -30.074 -33.600 29.399 1.00 90.62 71 MET A CA 1
ATOM 558 C C . MET A 1 71 ? -30.663 -32.595 28.408 1.00 90.62 71 MET A C 1
ATOM 560 O O . MET A 1 71 ? -31.235 -32.996 27.395 1.00 90.62 71 MET A O 1
ATOM 564 N N . SER A 1 72 ? -30.499 -31.297 28.668 1.00 90.00 72 SER A N 1
ATOM 5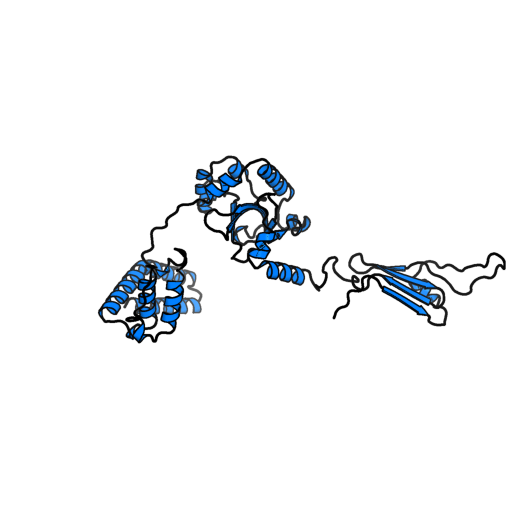65 C CA . SER A 1 72 ? -30.912 -30.231 27.751 1.00 90.00 72 SER A CA 1
ATOM 566 C C . SER A 1 72 ? -29.862 -29.127 27.607 1.00 90.00 72 SER A C 1
ATOM 568 O O . SER A 1 72 ? -29.125 -28.821 28.544 1.00 90.00 72 SER A O 1
ATOM 570 N N . GLY A 1 73 ? -29.765 -28.529 26.418 1.00 86.81 73 GLY A N 1
ATOM 571 C CA . GLY A 1 73 ? -28.884 -27.386 26.154 1.00 86.81 73 GLY A CA 1
ATOM 572 C C . GLY A 1 73 ? -28.506 -27.240 24.680 1.00 86.81 73 GLY A C 1
ATOM 573 O O . GLY A 1 73 ? -29.074 -27.906 23.817 1.00 86.81 73 GLY A O 1
ATOM 574 N N . ASN A 1 74 ? -27.534 -26.372 24.381 1.00 82.00 74 ASN A N 1
ATOM 575 C CA . ASN A 1 74 ? -27.026 -26.157 23.021 1.00 82.00 74 ASN A CA 1
ATOM 576 C C . ASN A 1 74 ? -25.713 -26.941 22.802 1.00 82.00 74 ASN A C 1
ATOM 578 O O . ASN A 1 74 ? -24.633 -26.440 23.136 1.00 82.00 74 ASN A O 1
ATOM 582 N N . PRO A 1 75 ? -25.760 -28.154 22.218 1.00 75.00 75 PRO A N 1
ATOM 583 C CA . PRO A 1 75 ? -24.555 -28.952 21.988 1.00 75.00 75 PRO A CA 1
ATOM 584 C C . PRO A 1 75 ? -23.619 -28.318 20.949 1.00 75.00 75 PRO A C 1
ATOM 586 O O . PRO A 1 75 ? -22.429 -28.612 20.935 1.00 75.00 75 PRO A O 1
ATOM 589 N N . SER A 1 76 ? -24.130 -27.432 20.088 1.00 73.31 76 SER A N 1
ATOM 590 C CA . SER A 1 76 ? -23.344 -26.782 19.031 1.00 73.31 76 SER A CA 1
ATOM 591 C C . SER A 1 76 ? -22.497 -25.615 19.525 1.00 73.31 76 SER A C 1
ATOM 593 O O . SER A 1 76 ? -21.645 -25.136 18.769 1.00 73.31 76 SER A O 1
ATOM 595 N N . ARG A 1 77 ? -22.746 -25.123 20.743 1.00 68.38 77 ARG A N 1
ATOM 596 C CA . ARG A 1 77 ? -21.938 -24.084 21.393 1.00 68.38 77 ARG A CA 1
ATOM 597 C C . ARG A 1 77 ? -20.939 -24.654 22.393 1.00 68.38 77 ARG A C 1
ATOM 599 O O . ARG A 1 77 ? -19.866 -24.089 22.536 1.00 68.38 77 ARG A O 1
ATOM 606 N N . TRP A 1 78 ? -21.222 -25.825 22.963 1.00 67.81 78 TRP A N 1
ATOM 607 C CA . TRP A 1 78 ? -20.361 -26.493 23.939 1.00 67.81 78 TRP A CA 1
ATOM 608 C C . TRP A 1 78 ? -18.871 -26.511 23.539 1.00 67.81 78 TRP A C 1
ATOM 610 O O . TRP A 1 78 ? -18.506 -27.019 22.478 1.00 67.81 78 TRP A O 1
ATOM 620 N N . ASN A 1 79 ? -18.007 -25.960 24.401 1.00 62.47 79 ASN A N 1
ATOM 621 C CA . ASN A 1 79 ? -16.558 -25.805 24.188 1.00 62.47 79 ASN A CA 1
ATOM 622 C C . ASN A 1 79 ? -16.148 -25.022 22.922 1.00 62.47 79 ASN A C 1
ATOM 624 O O . ASN A 1 79 ? -15.020 -25.168 22.447 1.00 62.47 79 ASN A O 1
ATOM 628 N N . ARG A 1 80 ? -17.014 -24.155 22.383 1.00 60.69 80 ARG A N 1
ATOM 629 C CA . ARG A 1 80 ? -16.637 -23.203 21.332 1.00 60.69 80 ARG A CA 1
ATOM 630 C C . ARG A 1 80 ? -16.349 -21.830 21.916 1.00 60.69 80 ARG A C 1
ATOM 632 O O . ARG A 1 80 ? -16.974 -21.387 22.867 1.00 60.69 80 ARG A O 1
ATOM 639 N N . LEU A 1 81 ? -15.418 -21.124 21.287 1.00 59.34 81 LEU A N 1
ATOM 640 C CA . LEU A 1 81 ? -15.263 -19.690 21.497 1.00 59.34 81 LEU A CA 1
ATOM 641 C C . LEU A 1 81 ? -16.528 -18.990 20.977 1.00 59.34 81 LEU A C 1
ATOM 643 O O . LEU A 1 81 ? -16.871 -19.115 19.795 1.00 59.34 81 LEU A O 1
ATOM 647 N N . GLU A 1 82 ? -17.231 -18.269 21.853 1.00 54.84 82 GLU A N 1
ATOM 648 C CA . GLU A 1 82 ? -18.441 -17.534 21.485 1.00 54.84 82 GLU A CA 1
ATOM 649 C C . GLU A 1 82 ? -18.204 -16.681 20.221 1.00 54.84 82 GLU A C 1
ATOM 651 O O . GLU A 1 82 ? -17.199 -15.979 20.091 1.00 54.84 82 GLU A O 1
ATOM 656 N N . ASN A 1 83 ? -19.154 -16.708 19.279 1.00 56.28 83 ASN A N 1
ATOM 657 C CA . ASN A 1 83 ? -19.154 -15.926 18.030 1.00 56.28 83 ASN A CA 1
ATOM 658 C C . ASN A 1 83 ? -18.237 -16.416 16.885 1.00 56.28 83 ASN A C 1
ATOM 660 O O . ASN A 1 83 ? -18.064 -15.692 15.894 1.00 56.28 83 ASN A O 1
ATOM 664 N N . LEU A 1 84 ? -17.686 -17.630 16.948 1.00 60.19 84 LEU A N 1
ATOM 665 C CA . LEU A 1 84 ? -16.969 -18.290 15.841 1.00 60.19 84 LEU A CA 1
ATOM 666 C C . LEU A 1 84 ? -17.876 -19.263 15.058 1.00 60.19 84 LEU A C 1
ATOM 668 O O . LEU A 1 84 ? -17.586 -20.445 14.907 1.00 60.19 84 LEU A O 1
ATOM 672 N N . PHE A 1 85 ? -19.013 -18.775 14.548 1.00 64.44 85 PHE A N 1
ATOM 673 C CA . PHE A 1 85 ? -19.927 -19.599 13.746 1.00 64.44 85 PHE A CA 1
ATOM 674 C C . PHE A 1 85 ? -19.233 -20.116 12.476 1.00 64.44 85 PHE A C 1
ATOM 676 O O . PHE A 1 85 ? -18.893 -19.330 11.595 1.00 64.44 85 PHE A O 1
ATOM 683 N N . GLY A 1 86 ? -19.031 -21.434 12.388 1.00 70.44 86 GLY A N 1
ATOM 684 C CA . GLY A 1 86 ? -18.411 -22.088 11.231 1.00 70.44 86 GLY A CA 1
ATOM 685 C C . GLY A 1 86 ? -16.880 -22.032 11.180 1.00 70.44 86 GLY A C 1
ATOM 686 O O . GLY A 1 86 ? -16.319 -22.394 10.150 1.00 70.44 86 GLY A O 1
ATOM 687 N N . PHE A 1 87 ? -16.208 -21.605 12.255 1.00 74.75 87 PHE A N 1
ATOM 688 C CA . PHE A 1 87 ? -14.744 -21.555 12.331 1.00 74.75 87 PHE A CA 1
ATOM 689 C C . PHE A 1 87 ? -14.226 -22.259 13.583 1.00 74.75 87 PHE A C 1
ATOM 691 O O . PHE A 1 87 ? -14.783 -22.094 14.666 1.00 74.75 87 PHE A O 1
ATOM 698 N N . ASP A 1 88 ? -13.106 -22.965 13.441 1.00 78.62 88 ASP A N 1
ATOM 699 C CA . ASP A 1 88 ? -12.493 -23.723 14.538 1.00 78.62 88 ASP A CA 1
ATOM 700 C C . ASP A 1 88 ? -11.470 -22.892 15.341 1.00 78.62 88 ASP A C 1
ATOM 702 O O . ASP A 1 88 ? -11.028 -23.305 16.411 1.00 78.62 88 ASP A O 1
ATOM 706 N N . SER A 1 89 ? -11.089 -21.702 14.852 1.00 81.88 89 SER A N 1
ATOM 707 C CA . SER A 1 89 ? -10.162 -20.786 15.534 1.00 81.88 89 SER A CA 1
ATOM 708 C C . SER A 1 89 ? -10.370 -19.314 15.153 1.00 81.88 89 SER A C 1
ATOM 710 O O . SER A 1 89 ? -10.909 -18.997 14.087 1.00 81.88 89 SER A O 1
ATOM 712 N N . ILE A 1 90 ? -9.891 -18.398 16.008 1.00 82.44 90 ILE A N 1
ATOM 713 C CA . ILE A 1 90 ? -9.878 -16.946 15.740 1.00 82.44 90 ILE A CA 1
ATOM 714 C C . ILE A 1 90 ? -9.091 -16.643 14.460 1.00 82.44 90 ILE A C 1
ATOM 716 O O . ILE A 1 90 ? -9.566 -15.880 13.619 1.00 82.44 90 ILE A O 1
ATOM 720 N N . ASP A 1 91 ? -7.937 -17.286 14.283 1.00 84.88 91 ASP A N 1
ATOM 721 C CA . ASP A 1 91 ? -7.083 -17.098 13.108 1.00 84.88 91 ASP A CA 1
ATOM 722 C C . ASP A 1 91 ? -7.798 -17.496 11.817 1.00 84.88 91 ASP A C 1
ATOM 724 O O . ASP A 1 91 ? -7.730 -16.767 10.830 1.00 84.88 91 ASP A O 1
ATOM 728 N N . SER A 1 92 ? -8.565 -18.592 11.834 1.00 88.81 92 SER A N 1
ATOM 729 C CA . SER A 1 92 ? -9.351 -19.027 10.672 1.00 88.81 92 SER A CA 1
ATOM 730 C C . SER A 1 92 ? -10.407 -17.991 10.285 1.00 88.81 92 SER A C 1
ATOM 732 O O . SER A 1 92 ? -10.597 -17.697 9.102 1.00 88.81 92 SER A O 1
ATOM 734 N N . LYS A 1 93 ? -11.063 -17.379 11.278 1.00 87.19 93 LYS A N 1
ATOM 735 C CA . LYS A 1 93 ? -12.051 -16.318 11.049 1.00 87.19 93 LYS A CA 1
ATOM 736 C C . LYS A 1 93 ? -11.408 -15.028 10.548 1.00 87.19 93 LYS A C 1
ATOM 738 O O . LYS A 1 93 ? -11.939 -14.419 9.621 1.00 87.19 93 LYS A O 1
ATOM 743 N N . LEU A 1 94 ? -10.278 -14.611 11.123 1.00 90.69 94 LEU A N 1
ATOM 744 C CA . LEU A 1 94 ? -9.536 -13.433 10.661 1.00 90.69 94 LEU A CA 1
ATOM 745 C C . LEU A 1 94 ? -9.014 -13.631 9.236 1.00 90.69 94 LEU A C 1
ATOM 747 O O . LEU A 1 94 ? -9.181 -12.746 8.397 1.00 90.69 94 LEU A O 1
ATOM 751 N N . PHE A 1 95 ? -8.445 -14.801 8.943 1.00 92.69 95 PHE A N 1
ATOM 752 C CA . PHE A 1 95 ? -7.991 -15.157 7.603 1.00 92.69 95 PHE A CA 1
ATOM 753 C C . PHE A 1 95 ? -9.142 -15.087 6.601 1.00 92.69 95 PHE A C 1
ATOM 755 O O . PHE A 1 95 ? -9.029 -14.402 5.586 1.00 92.69 95 PHE A O 1
ATOM 762 N N . HIS A 1 96 ? -10.273 -15.730 6.902 1.00 92.06 96 HIS A N 1
ATOM 763 C CA . HIS A 1 96 ? -11.442 -15.703 6.027 1.00 92.06 96 HIS A CA 1
ATOM 764 C C . HIS A 1 96 ? -11.977 -14.280 5.814 1.00 92.06 96 HIS A C 1
ATOM 766 O O . HIS A 1 96 ? -12.288 -13.901 4.682 1.00 92.06 96 HIS A O 1
ATOM 772 N N . TYR A 1 97 ? -12.039 -13.475 6.877 1.00 92.94 97 TYR A N 1
ATOM 773 C CA . TYR A 1 97 ? -12.458 -12.078 6.808 1.00 92.94 97 TYR A CA 1
ATOM 774 C C . TYR A 1 97 ? -11.559 -11.270 5.860 1.00 92.94 97 TYR A C 1
ATOM 776 O O . TYR A 1 97 ? -12.052 -10.689 4.894 1.00 92.94 97 TYR A O 1
ATOM 784 N N . PHE A 1 98 ? -10.238 -11.273 6.067 1.00 94.56 98 PHE A N 1
ATOM 785 C CA . PHE A 1 98 ? -9.325 -10.490 5.228 1.00 94.56 98 PHE A CA 1
ATOM 786 C C . PHE A 1 98 ? -9.196 -11.043 3.809 1.00 94.56 98 PHE A C 1
ATOM 788 O O . PHE A 1 98 ? -9.051 -10.270 2.865 1.00 94.56 98 PHE A O 1
ATOM 795 N N . PHE A 1 99 ? -9.303 -12.360 3.628 1.00 94.38 99 PHE A N 1
ATOM 796 C CA . PHE A 1 99 ? -9.336 -12.963 2.299 1.00 94.38 99 PHE A CA 1
ATOM 797 C C . PHE A 1 99 ? -10.582 -12.540 1.513 1.00 94.38 99 PHE A C 1
ATOM 799 O O . PHE A 1 99 ? -10.496 -12.295 0.306 1.00 94.38 99 PHE A O 1
ATOM 806 N N . THR A 1 100 ? -11.727 -12.422 2.187 1.00 91.62 100 THR A N 1
ATOM 807 C CA . THR A 1 100 ? -12.970 -11.903 1.599 1.00 91.62 100 THR A CA 1
ATOM 808 C C . THR A 1 100 ? -12.830 -10.418 1.276 1.00 91.62 100 THR A C 1
ATOM 810 O O . THR A 1 100 ? -13.122 -10.014 0.159 1.00 91.62 100 THR A O 1
ATOM 813 N N . HIS A 1 101 ? -12.262 -9.626 2.189 1.00 93.38 101 HIS A N 1
ATOM 814 C CA . HIS A 1 101 ? -12.001 -8.194 2.005 1.00 93.38 101 HIS A CA 1
ATOM 815 C C . HIS A 1 101 ? -10.710 -7.872 1.225 1.00 93.38 101 HIS A C 1
ATOM 817 O O . HIS A 1 101 ? -10.121 -6.807 1.400 1.00 93.38 101 HIS A O 1
ATOM 823 N N . ARG A 1 102 ? -10.238 -8.768 0.348 1.00 93.25 102 ARG A N 1
ATOM 824 C CA . ARG A 1 102 ? -9.082 -8.482 -0.525 1.00 93.25 102 ARG A CA 1
ATOM 825 C C . ARG A 1 102 ? -9.470 -7.664 -1.757 1.00 93.25 102 ARG A C 1
ATOM 827 O O . ARG A 1 102 ? -8.617 -7.023 -2.369 1.00 93.25 102 ARG A O 1
ATOM 834 N N . ASP A 1 103 ? -10.734 -7.741 -2.170 1.00 93.00 103 ASP A N 1
ATOM 835 C CA . ASP A 1 103 ? -11.222 -7.058 -3.360 1.00 93.00 103 ASP A CA 1
ATOM 836 C C . ASP A 1 103 ? -11.653 -5.615 -3.057 1.00 93.00 103 ASP A C 1
ATOM 838 O O . ASP A 1 103 ? -12.096 -5.267 -1.964 1.00 93.00 103 ASP A O 1
ATOM 842 N N . LYS A 1 104 ? -11.541 -4.751 -4.068 1.00 93.62 104 LYS A N 1
ATOM 843 C CA . LYS A 1 104 ? -11.828 -3.320 -3.914 1.00 93.62 104 LYS A CA 1
ATOM 844 C C . LYS A 1 104 ? -13.289 -3.014 -3.564 1.00 93.62 104 LYS A C 1
ATOM 846 O O . LYS A 1 104 ? -13.547 -1.960 -2.994 1.00 93.62 104 LYS A O 1
ATOM 851 N N . LYS A 1 105 ? -14.240 -3.875 -3.949 1.00 93.75 105 LYS A N 1
ATOM 852 C CA . LYS A 1 105 ? -15.674 -3.609 -3.788 1.00 93.75 105 LYS A CA 1
ATOM 853 C C . LYS A 1 105 ? -16.074 -3.837 -2.335 1.00 93.75 105 LYS A C 1
ATOM 855 O O . LYS A 1 105 ? -16.617 -2.928 -1.718 1.00 93.75 105 LYS A O 1
ATOM 860 N N . SER A 1 106 ? -15.720 -4.992 -1.779 1.00 93.62 106 SER A N 1
ATOM 861 C CA . SER A 1 106 ? -15.990 -5.318 -0.376 1.00 93.62 106 SER A CA 1
ATOM 862 C C . SER A 1 106 ? -15.281 -4.372 0.599 1.00 93.62 106 SER A C 1
ATOM 864 O O . SER A 1 106 ? -15.818 -4.055 1.656 1.00 93.62 106 SER A O 1
ATOM 866 N N . LEU A 1 107 ? -14.089 -3.869 0.258 1.00 94.19 107 LEU A N 1
ATOM 867 C CA . LEU A 1 107 ? -13.413 -2.832 1.048 1.00 94.19 107 LEU A CA 1
ATOM 868 C C . LEU A 1 107 ? -14.114 -1.473 0.974 1.00 94.19 107 LEU A C 1
ATOM 870 O O . LEU A 1 107 ? -14.198 -0.779 1.986 1.00 94.19 107 LEU A O 1
ATOM 874 N N . ALA A 1 108 ? -14.611 -1.083 -0.203 1.00 94.44 108 ALA A N 1
ATOM 875 C CA . ALA A 1 108 ? -15.316 0.184 -0.380 1.00 94.44 108 ALA A CA 1
ATOM 876 C C . ALA A 1 108 ? -16.595 0.262 0.469 1.00 94.44 108 ALA A C 1
ATOM 878 O O . ALA A 1 108 ? -16.926 1.336 0.959 1.00 94.44 108 ALA A O 1
ATOM 879 N N . GLU A 1 109 ? -17.262 -0.870 0.710 1.00 94.25 109 GLU A N 1
ATOM 880 C CA . GLU A 1 109 ? -18.443 -0.961 1.583 1.00 94.25 109 GLU A CA 1
ATOM 881 C C . GLU A 1 109 ? -18.141 -0.616 3.054 1.00 94.25 109 GLU A C 1
ATOM 883 O O . GLU A 1 109 ? -19.029 -0.160 3.773 1.00 94.25 109 GLU A O 1
ATOM 888 N N . LEU A 1 110 ? -16.890 -0.776 3.507 1.00 94.00 110 LEU A N 1
ATOM 889 C CA . LEU A 1 110 ? -16.461 -0.381 4.856 1.00 94.00 110 LEU A CA 1
ATOM 890 C C . LEU A 1 110 ? -16.191 1.129 4.975 1.00 94.00 110 LEU A C 1
ATOM 892 O O . LEU A 1 110 ? -16.110 1.656 6.086 1.00 94.00 110 LEU A O 1
ATOM 896 N N . ILE A 1 111 ? -15.998 1.824 3.852 1.00 96.62 111 ILE A N 1
ATOM 897 C CA . ILE A 1 111 ? -15.510 3.204 3.811 1.00 96.62 111 ILE A CA 1
ATOM 898 C C . ILE A 1 111 ? -16.694 4.172 3.736 1.00 96.62 111 ILE A C 1
ATOM 900 O O . ILE A 1 111 ? -17.285 4.382 2.680 1.00 96.62 111 ILE A O 1
ATOM 904 N N . ASP A 1 112 ? -16.982 4.843 4.852 1.00 96.12 112 ASP A N 1
ATOM 905 C CA . ASP A 1 112 ? -17.988 5.907 4.919 1.00 96.12 112 ASP A CA 1
ATOM 906 C C . ASP A 1 112 ? -17.332 7.256 5.247 1.00 96.12 112 ASP A C 1
ATOM 908 O O . ASP A 1 112 ? -17.073 7.593 6.407 1.00 96.12 112 ASP A O 1
ATOM 912 N N . THR A 1 113 ? -17.063 8.030 4.191 1.00 95.62 113 THR A N 1
ATOM 913 C CA . THR A 1 113 ? -16.489 9.384 4.285 1.00 95.62 113 THR A CA 1
ATOM 914 C C . THR A 1 113 ? -17.508 10.447 4.701 1.00 95.62 113 THR A C 1
ATOM 916 O O . THR A 1 113 ? -17.105 11.551 5.044 1.00 95.62 113 THR A O 1
ATOM 919 N N . ALA A 1 114 ? -18.814 10.160 4.657 1.00 93.56 114 ALA A N 1
ATOM 920 C CA . ALA A 1 114 ? -19.849 11.126 5.026 1.00 93.56 114 ALA A CA 1
ATOM 921 C C . ALA A 1 114 ? -20.093 11.117 6.539 1.00 93.56 114 ALA A C 1
ATOM 923 O O . ALA A 1 114 ? -20.156 12.170 7.167 1.00 93.56 114 ALA A O 1
ATOM 924 N N . LYS A 1 115 ? -20.182 9.925 7.142 1.00 94.31 115 LYS A N 1
ATOM 925 C CA . LYS A 1 115 ? -20.347 9.764 8.598 1.00 94.31 115 LYS A CA 1
ATOM 926 C C . LYS A 1 115 ? -19.029 9.784 9.368 1.00 94.31 115 LYS A C 1
ATOM 928 O O . LYS A 1 115 ? -19.042 9.765 10.606 1.00 94.31 115 LYS A O 1
ATOM 933 N N . LEU A 1 116 ? -17.902 9.812 8.649 1.00 96.19 116 LEU A N 1
ATOM 934 C CA . LEU A 1 116 ? -16.563 9.710 9.219 1.00 96.19 116 LEU A CA 1
ATOM 935 C C . LEU A 1 116 ? -16.484 8.468 10.122 1.00 96.19 116 LEU A C 1
ATOM 937 O O . LEU A 1 116 ? -16.231 8.562 11.325 1.00 96.19 116 LEU A O 1
ATOM 941 N N . THR A 1 117 ? -16.810 7.300 9.560 1.00 96.81 117 THR A N 1
ATOM 942 C CA . THR A 1 117 ? -16.859 6.045 10.325 1.00 96.81 117 THR A CA 1
ATOM 943 C C . THR A 1 117 ? -15.436 5.537 10.573 1.00 96.81 117 THR A C 1
ATOM 945 O O . THR A 1 117 ? -14.730 5.244 9.607 1.00 96.81 117 THR A O 1
ATOM 948 N N . PRO A 1 118 ? -14.986 5.418 11.836 1.00 97.56 118 PRO A N 1
ATOM 949 C CA . PRO A 1 118 ? -13.637 4.958 12.132 1.00 97.56 118 PRO A CA 1
ATOM 950 C C . PRO A 1 118 ? -13.463 3.472 11.794 1.00 97.56 118 PRO A C 1
ATOM 952 O O . PRO A 1 118 ? -14.361 2.647 11.991 1.00 97.56 118 PRO A O 1
ATOM 955 N N . LEU A 1 119 ? -12.266 3.129 11.333 1.00 98.31 119 LEU A N 1
ATOM 956 C CA . LEU A 1 119 ? -11.838 1.785 10.968 1.00 98.31 119 LEU A CA 1
ATOM 957 C C . LEU A 1 119 ? -10.521 1.456 11.672 1.00 98.31 119 LEU A C 1
ATOM 959 O O . LEU A 1 119 ? -9.697 2.331 11.928 1.00 98.31 119 LEU A O 1
ATOM 963 N N . VAL A 1 120 ? -10.293 0.179 11.954 1.00 98.00 120 VAL A N 1
ATOM 964 C CA . VAL A 1 120 ? -8.958 -0.332 12.266 1.00 98.00 120 VAL A CA 1
ATOM 965 C C . VAL A 1 120 ? -8.205 -0.485 10.955 1.00 98.00 120 VAL A C 1
ATOM 967 O O . VAL A 1 120 ? -8.709 -1.118 10.027 1.00 98.00 120 VAL A O 1
ATOM 970 N N . HIS A 1 121 ? -6.996 0.061 10.887 1.00 98.19 121 HIS A N 1
ATOM 971 C CA . HIS A 1 121 ? -6.100 -0.129 9.759 1.00 98.19 121 HIS A CA 1
ATOM 972 C C . HIS A 1 121 ? -4.762 -0.693 10.223 1.00 98.19 121 HIS A C 1
ATOM 974 O O . HIS A 1 121 ? -4.172 -0.187 11.178 1.00 98.19 121 HIS A O 1
ATOM 980 N N . VAL A 1 122 ? -4.277 -1.715 9.514 1.00 97.50 122 VAL A N 1
ATOM 981 C CA . VAL A 1 122 ? -2.941 -2.284 9.720 1.00 97.50 122 VAL A CA 1
ATOM 982 C C . VAL A 1 122 ? -2.074 -2.003 8.497 1.00 97.50 122 VAL A C 1
ATOM 984 O O . VAL A 1 122 ? -2.472 -2.245 7.357 1.00 97.50 122 VAL A O 1
ATOM 987 N N . SER A 1 123 ? -0.887 -1.446 8.721 1.00 97.31 123 SER A N 1
ATOM 988 C CA . SER A 1 123 ? 0.036 -1.048 7.663 1.00 97.31 123 SER A CA 1
ATOM 989 C C . SER A 1 123 ? 1.452 -0.834 8.188 1.00 97.31 123 SER A C 1
ATOM 991 O O . SER A 1 123 ? 1.647 -0.091 9.149 1.00 97.31 123 SER A O 1
ATOM 993 N N . GLY A 1 124 ? 2.455 -1.313 7.446 1.00 95.69 124 GLY A N 1
ATOM 994 C CA . GLY A 1 124 ? 3.876 -1.058 7.726 1.00 95.69 124 GLY A CA 1
ATOM 995 C C . GLY A 1 124 ? 4.202 0.420 7.995 1.00 95.69 124 GLY A C 1
ATOM 996 O O . GLY A 1 124 ? 4.901 0.732 8.955 1.00 95.69 124 GLY A O 1
ATOM 997 N N . MET A 1 125 ? 3.584 1.342 7.242 1.00 93.31 125 MET A N 1
ATOM 998 C CA . MET A 1 125 ? 3.769 2.798 7.398 1.00 93.31 125 MET A CA 1
ATOM 999 C C . MET A 1 125 ? 3.323 3.364 8.758 1.00 93.31 125 MET A C 1
ATOM 1001 O O . MET A 1 125 ? 3.723 4.468 9.111 1.00 93.31 125 MET A O 1
ATOM 1005 N N . LEU A 1 126 ? 2.493 2.646 9.523 1.00 94.44 126 LEU A N 1
ATOM 1006 C CA . LEU A 1 126 ? 2.045 3.100 10.843 1.00 94.44 126 LEU A CA 1
ATOM 1007 C C . LEU A 1 126 ? 3.126 2.897 11.918 1.00 94.44 126 LEU A C 1
ATOM 1009 O O . LEU A 1 126 ? 3.045 3.543 12.961 1.00 94.44 126 LEU A O 1
ATOM 1013 N N . GLY A 1 127 ? 4.146 2.073 11.647 1.00 93.25 127 GLY A N 1
ATOM 1014 C CA . GLY A 1 127 ? 5.283 1.822 12.534 1.00 93.25 127 GLY A CA 1
ATOM 1015 C C . GLY A 1 127 ? 5.116 0.598 13.441 1.00 93.25 127 GLY A C 1
ATOM 1016 O O . GLY A 1 127 ? 4.028 0.307 13.937 1.00 93.25 127 GLY A O 1
ATOM 1017 N N . ASN A 1 128 ? 6.223 -0.119 13.664 1.00 94.44 128 ASN A N 1
ATOM 1018 C CA . ASN A 1 128 ? 6.240 -1.368 14.435 1.00 94.44 128 ASN A CA 1
ATOM 1019 C C . ASN A 1 128 ? 5.945 -1.159 15.935 1.00 94.44 128 ASN A C 1
A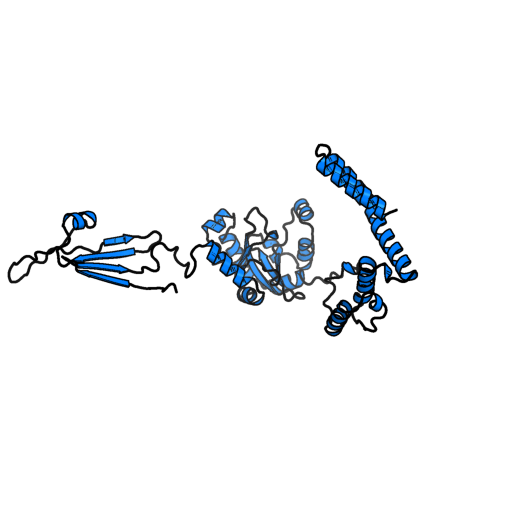TOM 1021 O O . ASN A 1 128 ? 5.381 -2.032 16.582 1.00 94.44 128 ASN A O 1
ATOM 1025 N N . TYR A 1 129 ? 6.252 0.024 16.477 1.00 94.19 129 TYR A N 1
ATOM 1026 C CA . TYR A 1 129 ? 6.071 0.353 17.901 1.00 94.19 129 TYR A CA 1
ATOM 1027 C C . TYR A 1 129 ? 4.614 0.235 18.398 1.00 94.19 129 TYR A C 1
ATOM 1029 O O . TYR A 1 129 ? 4.393 0.112 19.595 1.00 94.19 129 TYR A O 1
ATOM 1037 N N . ARG A 1 130 ? 3.631 0.248 17.485 1.00 94.94 130 ARG A N 1
ATOM 1038 C CA . ARG A 1 130 ? 2.198 0.026 17.762 1.00 94.94 130 ARG A CA 1
ATOM 1039 C C . ARG A 1 130 ? 1.623 -1.166 16.991 1.00 94.94 130 ARG A C 1
ATOM 1041 O O . ARG A 1 130 ? 0.468 -1.154 16.567 1.00 94.94 130 ARG A O 1
ATOM 1048 N N . GLY A 1 131 ? 2.463 -2.163 16.695 1.00 95.94 131 GLY A N 1
ATOM 1049 C CA . GLY A 1 131 ? 2.090 -3.350 15.916 1.00 95.94 131 GLY A CA 1
ATOM 1050 C C . GLY A 1 131 ? 1.499 -3.005 14.550 1.00 95.94 131 GLY A C 1
ATOM 1051 O O . GLY A 1 131 ? 0.520 -3.615 14.125 1.00 95.94 131 GLY A O 1
ATOM 1052 N N . ASN A 1 132 ? 2.023 -1.955 13.906 1.00 97.62 132 ASN A N 1
ATOM 1053 C CA . ASN A 1 132 ? 1.558 -1.458 12.613 1.00 97.62 132 ASN A CA 1
ATOM 1054 C C . ASN A 1 132 ? 0.063 -1.100 12.563 1.00 97.62 132 ASN A C 1
ATOM 1056 O O . ASN A 1 132 ? -0.489 -1.035 11.469 1.00 97.62 132 ASN A O 1
ATOM 1060 N N . THR A 1 133 ? -0.592 -0.865 13.702 1.00 97.88 133 THR A N 1
ATOM 1061 C CA . THR A 1 133 ? -2.051 -0.735 13.805 1.00 97.88 133 THR A CA 1
ATOM 1062 C C . THR A 1 133 ? -2.451 0.663 14.270 1.00 97.88 133 THR A C 1
ATOM 1064 O O . THR A 1 133 ? -1.760 1.272 15.081 1.00 97.88 133 THR A O 1
ATOM 1067 N N . SER A 1 134 ? -3.569 1.185 13.766 1.00 98.00 134 SER A N 1
ATOM 1068 C CA . SER A 1 134 ? -4.208 2.388 14.309 1.00 98.00 134 SER A CA 1
ATOM 1069 C C . SER A 1 134 ? -5.707 2.416 14.020 1.00 98.00 134 SER A C 1
ATOM 1071 O O . SER A 1 134 ? -6.188 1.712 13.127 1.00 98.00 134 SER A O 1
ATOM 1073 N N . TRP A 1 135 ? -6.438 3.271 14.737 1.00 98.19 135 TRP A N 1
ATOM 1074 C CA . TRP A 1 135 ? -7.733 3.746 14.266 1.00 98.19 135 TRP A CA 1
ATOM 1075 C C . TRP A 1 135 ? -7.533 4.867 13.254 1.00 98.19 13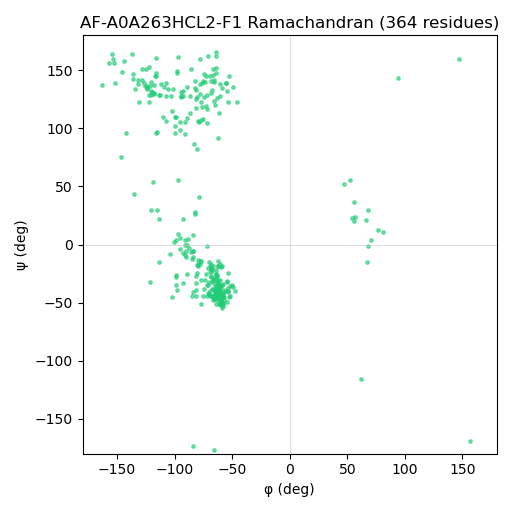5 TRP A C 1
ATOM 1077 O O . TRP A 1 135 ? -6.851 5.857 13.512 1.00 98.19 135 TRP A O 1
ATOM 1087 N N . VAL A 1 136 ? -8.154 4.706 12.092 1.00 98.44 136 VAL A N 1
ATOM 1088 C CA . VAL A 1 136 ? -8.163 5.704 11.030 1.00 98.44 136 VAL A CA 1
ATOM 1089 C C . VAL A 1 136 ? -9.591 6.091 10.696 1.00 98.44 136 VAL A C 1
ATOM 1091 O O . VAL A 1 136 ? -10.510 5.286 10.844 1.00 98.44 136 VAL A O 1
ATOM 1094 N N . VAL A 1 137 ? -9.782 7.310 10.210 1.00 98.50 137 VAL A N 1
ATOM 1095 C CA . VAL A 1 137 ? -11.080 7.771 9.716 1.00 98.50 137 VAL A CA 1
ATOM 1096 C C . VAL A 1 137 ? -10.962 8.218 8.258 1.00 98.50 137 VAL A C 1
ATOM 1098 O O . VAL A 1 137 ? -10.055 8.990 7.939 1.00 98.50 137 VAL A O 1
ATOM 1101 N N . PRO A 1 138 ? -11.821 7.732 7.345 1.00 98.19 138 PRO A N 1
ATOM 1102 C CA . PRO A 1 138 ? -11.806 8.167 5.956 1.00 98.19 138 PRO A CA 1
ATOM 1103 C C . PRO A 1 138 ? -12.411 9.570 5.837 1.00 98.19 138 PRO A C 1
ATOM 1105 O O . PRO A 1 138 ? -13.523 9.810 6.299 1.00 98.19 138 PRO A O 1
ATOM 1108 N N . LEU A 1 139 ? -11.682 10.491 5.208 1.00 98.06 139 LEU A N 1
ATOM 1109 C CA . LEU A 1 139 ? -12.077 11.896 5.069 1.00 98.06 139 LEU A CA 1
ATOM 1110 C C . LEU A 1 139 ? -12.628 12.204 3.669 1.00 98.06 139 LEU A C 1
ATOM 1112 O O . LEU A 1 139 ? -13.662 12.856 3.515 1.00 98.06 139 LEU A O 1
ATOM 1116 N N . ALA A 1 140 ? -11.948 11.717 2.631 1.00 97.62 140 ALA A N 1
ATOM 1117 C CA . ALA A 1 140 ? -12.307 11.972 1.240 1.00 97.62 140 ALA A CA 1
ATOM 1118 C C . ALA A 1 140 ? -11.742 10.893 0.313 1.00 97.62 140 ALA A C 1
ATOM 1120 O O . ALA A 1 140 ? -10.730 10.266 0.621 1.00 97.62 140 ALA A O 1
ATOM 1121 N N . TRP A 1 141 ? -12.364 10.706 -0.848 1.00 97.25 141 TRP A N 1
ATOM 1122 C CA . TRP A 1 141 ? -11.719 10.003 -1.955 1.00 97.25 141 TRP A CA 1
ATOM 1123 C C . TRP A 1 141 ? -10.668 10.912 -2.597 1.00 97.25 141 TRP A C 1
ATOM 1125 O O . TRP A 1 141 ? -10.830 12.132 -2.619 1.00 97.25 141 TRP A O 1
ATOM 1135 N N . HIS A 1 142 ? -9.580 10.327 -3.091 1.00 96.50 142 HIS A N 1
ATOM 1136 C CA . HIS A 1 142 ? -8.521 11.083 -3.751 1.00 96.50 142 HIS A CA 1
ATOM 1137 C C . HIS A 1 142 ? -9.038 11.718 -5.058 1.00 96.50 142 HIS A C 1
ATOM 1139 O O . HIS A 1 142 ? -9.740 11.035 -5.807 1.00 96.50 142 HIS A O 1
ATOM 1145 N N . PRO A 1 143 ? -8.662 12.973 -5.388 1.00 92.69 143 PRO A N 1
ATOM 1146 C CA . PRO A 1 143 ? -9.203 13.693 -6.549 1.00 92.69 143 PRO A CA 1
ATOM 1147 C C . PRO A 1 143 ? -8.932 13.003 -7.896 1.00 92.69 143 PRO A C 1
ATOM 1149 O O . PRO A 1 143 ? -9.842 12.853 -8.705 1.00 92.69 143 PRO A O 1
ATOM 1152 N N . SER A 1 144 ? -7.698 12.544 -8.136 1.00 89.94 144 SER A N 1
ATOM 1153 C CA . SER A 1 144 ? -7.310 11.872 -9.389 1.00 89.94 144 SER A CA 1
ATOM 1154 C C . SER A 1 144 ? -7.291 10.334 -9.329 1.00 89.94 144 SER A C 1
ATOM 1156 O O . SER A 1 144 ? -7.626 9.666 -10.307 1.00 89.94 144 SER A O 1
ATOM 1158 N N . ASN A 1 145 ? -6.916 9.732 -8.194 1.00 92.00 145 ASN A N 1
ATOM 1159 C CA . ASN A 1 145 ? -6.811 8.280 -8.047 1.00 92.00 145 ASN A CA 1
ATOM 1160 C C . ASN A 1 145 ? -8.081 7.659 -7.444 1.00 92.00 145 ASN A C 1
ATOM 1162 O O . ASN A 1 145 ? -8.225 7.562 -6.228 1.00 92.00 145 ASN A O 1
ATOM 1166 N N . GLN A 1 146 ? -8.943 7.108 -8.298 1.00 92.38 146 GLN A N 1
ATOM 1167 C CA . GLN A 1 146 ? -10.200 6.458 -7.892 1.00 92.38 146 GLN A CA 1
ATOM 1168 C C . GLN A 1 146 ? -10.028 5.265 -6.931 1.00 92.38 146 GLN A C 1
ATOM 1170 O O . GLN A 1 146 ? -10.987 4.852 -6.287 1.00 92.38 146 GLN A O 1
ATOM 1175 N N . ASN A 1 147 ? -8.827 4.685 -6.832 1.00 95.88 147 ASN A N 1
ATOM 1176 C CA . ASN A 1 147 ? -8.551 3.567 -5.929 1.00 95.88 147 ASN A CA 1
ATOM 1177 C C . ASN A 1 147 ? -7.919 4.015 -4.600 1.00 95.88 147 ASN A C 1
ATOM 1179 O O . ASN A 1 147 ? -7.440 3.160 -3.857 1.00 95.88 147 ASN A O 1
ATOM 1183 N N . ALA A 1 148 ? -7.850 5.314 -4.303 1.00 96.94 148 ALA A N 1
ATOM 1184 C CA . ALA A 1 148 ? -7.253 5.830 -3.076 1.00 96.94 148 ALA A CA 1
ATOM 1185 C C . ALA A 1 148 ? -8.276 6.608 -2.239 1.00 96.94 148 ALA A C 1
ATOM 1187 O O . ALA A 1 148 ? -8.957 7.502 -2.738 1.00 96.94 148 ALA A O 1
ATOM 1188 N N . VAL A 1 149 ? -8.337 6.293 -0.946 1.00 97.94 149 VAL A N 1
ATOM 1189 C CA . VAL A 1 149 ? -9.060 7.081 0.057 1.00 97.94 149 VAL A CA 1
ATOM 1190 C C . VAL A 1 149 ? -8.054 7.784 0.964 1.00 97.94 149 VAL A C 1
ATOM 1192 O O . VAL A 1 149 ? -7.067 7.186 1.399 1.00 97.94 149 VAL A O 1
ATOM 1195 N N . ILE A 1 150 ? -8.296 9.061 1.236 1.00 98.25 150 ILE A N 1
ATOM 1196 C CA . ILE A 1 150 ? -7.541 9.865 2.191 1.00 98.25 150 ILE A CA 1
ATOM 1197 C C . ILE A 1 150 ? -8.091 9.558 3.581 1.00 98.25 150 ILE A C 1
ATOM 1199 O O . ILE A 1 150 ? -9.265 9.815 3.863 1.00 98.25 150 ILE A O 1
ATOM 1203 N N . VAL A 1 151 ? -7.249 9.004 4.449 1.00 98.44 151 VAL A N 1
ATOM 1204 C CA . VAL A 1 151 ? -7.593 8.694 5.838 1.00 98.44 151 VAL A CA 1
ATOM 1205 C C . VAL A 1 151 ? -6.749 9.524 6.796 1.00 98.44 151 VAL A C 1
ATOM 1207 O O . VAL A 1 151 ? -5.584 9.810 6.515 1.00 98.44 151 VAL A O 1
ATOM 1210 N N . CYS A 1 152 ? -7.325 9.878 7.940 1.00 98.38 152 CYS A N 1
ATOM 1211 C CA . CYS A 1 152 ? -6.603 10.485 9.050 1.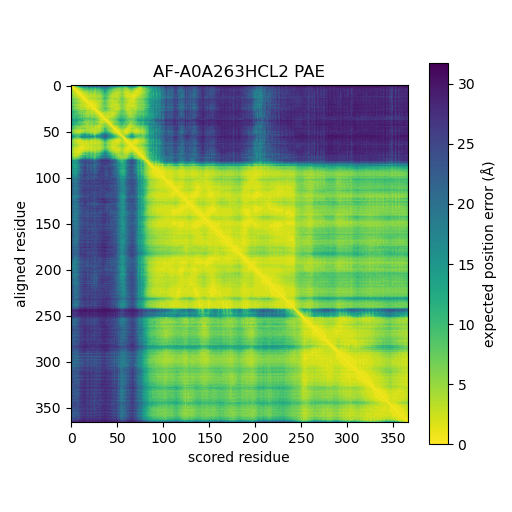00 98.38 152 CYS A CA 1
ATOM 1212 C C . CYS A 1 152 ? -6.309 9.443 10.131 1.00 98.38 152 CYS A C 1
ATOM 1214 O O . CYS A 1 152 ? -7.189 8.659 10.485 1.00 98.38 152 CYS A O 1
ATOM 1216 N N . ASP A 1 153 ? -5.075 9.427 10.631 1.00 98.25 153 ASP A N 1
ATOM 1217 C CA . ASP A 1 153 ? -4.654 8.608 11.768 1.00 98.25 153 ASP A CA 1
ATOM 1218 C C . ASP A 1 153 ? -5.116 9.263 13.076 1.00 98.25 153 ASP A C 1
ATOM 1220 O O . ASP A 1 153 ? -4.543 10.258 13.519 1.00 98.25 153 ASP A O 1
ATOM 1224 N N . LEU A 1 154 ? -6.153 8.700 13.702 1.00 98.19 154 LEU A N 1
ATOM 1225 C CA . LEU A 1 154 ? -6.770 9.275 14.900 1.00 98.19 154 LEU A CA 1
ATOM 1226 C C . LEU A 1 154 ? -5.866 9.189 16.136 1.00 98.19 154 LEU A C 1
ATOM 1228 O O . LEU A 1 154 ? -6.079 9.938 17.087 1.00 98.19 154 LEU A O 1
ATOM 1232 N N . ALA A 1 155 ? -4.854 8.318 16.121 1.00 97.00 155 ALA A N 1
ATOM 1233 C CA . ALA A 1 155 ? -3.902 8.157 17.219 1.00 97.00 155 ALA A CA 1
ATOM 1234 C C . ALA A 1 155 ? -2.745 9.174 17.173 1.00 97.00 155 ALA A C 1
ATOM 1236 O O . ALA A 1 155 ? -1.767 9.038 17.907 1.00 97.00 155 ALA A O 1
ATOM 1237 N N . ARG A 1 156 ? -2.810 10.169 16.281 1.00 96.19 156 ARG A N 1
ATOM 1238 C CA . ARG A 1 156 ? -1.804 11.227 16.133 1.00 96.19 156 ARG A CA 1
ATOM 1239 C C . ARG A 1 156 ? -2.388 12.593 16.460 1.00 96.19 156 ARG A C 1
ATOM 1241 O O . ARG A 1 156 ? -3.600 12.777 16.457 1.00 96.19 156 ARG A O 1
ATOM 1248 N N . ASP A 1 157 ? -1.507 13.544 16.749 1.00 95.88 157 ASP A N 1
ATOM 1249 C CA . ASP A 1 157 ? -1.908 14.933 16.931 1.00 95.88 157 ASP A CA 1
ATOM 1250 C C . ASP A 1 157 ? -2.425 15.507 15.605 1.00 95.88 157 ASP A C 1
ATOM 1252 O O . ASP A 1 157 ? -1.732 15.479 14.587 1.00 95.88 157 ASP A O 1
ATOM 1256 N N . ILE A 1 158 ? -3.663 16.000 15.628 1.00 97.19 158 ILE A N 1
ATOM 1257 C CA . ILE A 1 158 ? -4.334 16.610 14.479 1.00 97.19 158 ILE A CA 1
ATOM 1258 C C . ILE A 1 158 ? -4.319 18.138 14.529 1.00 97.19 158 ILE A C 1
ATOM 1260 O O . ILE A 1 158 ? -4.897 18.760 13.647 1.00 97.19 158 ILE A O 1
ATOM 1264 N N . SER A 1 159 ? -3.688 18.761 15.527 1.00 95.62 159 SER A N 1
ATOM 1265 C CA . SER A 1 159 ? -3.737 20.214 15.739 1.00 95.62 159 SER A CA 1
ATOM 1266 C C . SER A 1 159 ? -3.314 20.990 14.491 1.00 95.62 159 SER A C 1
ATOM 1268 O O . SER A 1 159 ? -4.079 21.821 14.007 1.00 95.62 159 SER A O 1
ATOM 1270 N N . ASP A 1 160 ? -2.180 20.625 13.888 1.00 95.31 160 ASP A N 1
ATOM 1271 C CA . ASP A 1 160 ? -1.697 21.211 12.631 1.00 95.31 160 ASP A CA 1
ATOM 1272 C C . ASP A 1 160 ? -2.665 20.992 11.462 1.00 95.31 160 ASP A C 1
ATOM 1274 O O . ASP A 1 160 ? -2.880 21.887 10.644 1.00 95.31 160 ASP A O 1
ATOM 1278 N N . LEU A 1 161 ? -3.295 19.815 11.396 1.00 96.44 161 LEU A N 1
ATOM 1279 C CA . LEU A 1 161 ? -4.309 19.522 10.385 1.00 96.44 161 LEU A CA 1
ATOM 1280 C C . LEU A 1 161 ? -5.536 20.434 10.540 1.00 96.44 161 LEU A C 1
ATOM 1282 O O . LEU A 1 161 ? -6.179 20.746 9.539 1.00 96.44 161 LEU A O 1
ATOM 1286 N N . LEU A 1 162 ? -5.856 20.895 11.751 1.00 95.25 162 LEU A N 1
ATOM 1287 C CA . LEU A 1 162 ? -6.948 21.842 11.989 1.00 95.25 162 LEU A CA 1
ATOM 1288 C C . LEU A 1 162 ? -6.525 23.292 11.694 1.00 95.25 162 LEU A C 1
ATOM 1290 O O . LEU A 1 162 ? -7.313 24.030 11.109 1.00 95.25 162 LEU A O 1
ATOM 1294 N N . THR A 1 163 ? -5.295 23.690 12.035 1.00 94.75 163 THR A N 1
ATOM 1295 C CA . THR A 1 163 ? -4.869 25.104 12.047 1.00 94.75 163 THR A CA 1
ATOM 1296 C C . THR A 1 163 ? -4.105 25.574 10.804 1.00 94.75 163 THR A C 1
ATOM 1298 O O . THR A 1 163 ? -4.351 26.689 10.352 1.00 94.75 163 THR A O 1
ATOM 1301 N N . LYS A 1 164 ? -3.206 24.762 10.227 1.00 96.38 164 LYS A N 1
ATOM 1302 C CA . LYS A 1 164 ? -2.332 25.162 9.099 1.00 96.38 164 LYS A CA 1
ATOM 1303 C C . LYS A 1 164 ? -3.064 25.171 7.759 1.00 96.38 164 LYS A C 1
ATOM 1305 O O . LYS A 1 164 ? -4.080 24.499 7.613 1.00 96.38 164 LYS A O 1
ATOM 1310 N N . SER A 1 165 ? -2.563 25.877 6.752 1.00 95.44 165 SER A N 1
ATOM 1311 C CA . SER A 1 165 ? -3.141 25.853 5.400 1.00 95.44 165 SER A CA 1
ATOM 1312 C C . SER A 1 165 ? -2.893 24.520 4.671 1.00 95.44 165 SER A C 1
ATOM 1314 O O . SER A 1 165 ? -2.010 23.741 5.034 1.00 95.44 165 SER A O 1
ATOM 1316 N N . ALA A 1 166 ? -3.666 24.238 3.614 1.00 95.06 166 ALA A N 1
ATOM 1317 C CA . ALA A 1 166 ? -3.444 23.057 2.773 1.00 95.06 166 ALA A CA 1
ATOM 1318 C C . ALA A 1 166 ? -2.067 23.076 2.084 1.00 95.06 166 ALA A C 1
ATOM 1320 O O . ALA A 1 166 ? -1.445 22.027 1.931 1.00 95.06 166 ALA A O 1
ATOM 1321 N N . VAL A 1 167 ? -1.574 24.262 1.711 1.00 93.62 167 VAL A N 1
ATOM 1322 C CA . VAL A 1 167 ? -0.258 24.448 1.081 1.00 93.62 167 VAL A CA 1
ATOM 1323 C C . VAL A 1 167 ? 0.866 24.053 2.039 1.00 93.62 167 VAL A C 1
ATOM 1325 O O . VAL A 1 167 ? 1.675 23.195 1.695 1.00 93.62 167 VAL A O 1
ATOM 1328 N N . GLU A 1 168 ? 0.860 24.581 3.266 1.00 94.88 168 GLU A N 1
ATOM 1329 C CA . GLU A 1 168 ? 1.860 24.236 4.289 1.00 94.88 168 GLU A CA 1
ATOM 1330 C C . GLU A 1 168 ? 1.818 22.744 4.642 1.00 94.88 168 GLU A C 1
ATOM 1332 O O . GLU A 1 168 ? 2.848 22.081 4.746 1.00 94.88 168 GLU A O 1
ATOM 1337 N N . LEU A 1 169 ? 0.617 22.176 4.793 1.00 95.81 169 LEU A N 1
ATOM 1338 C CA . LEU A 1 169 ? 0.462 20.750 5.081 1.00 95.81 169 LEU A CA 1
ATOM 1339 C C . LEU A 1 169 ? 0.962 19.876 3.927 1.00 95.81 169 LEU A C 1
ATOM 1341 O O . LEU A 1 169 ? 1.528 18.815 4.180 1.00 95.81 169 LEU A O 1
ATOM 1345 N N . ARG A 1 170 ? 0.799 20.306 2.671 1.00 94.38 170 ARG A N 1
ATOM 1346 C CA . ARG A 1 170 ? 1.349 19.603 1.505 1.00 94.38 170 ARG A CA 1
ATOM 1347 C C . ARG A 1 170 ? 2.877 19.585 1.541 1.00 94.38 170 ARG A C 1
ATOM 1349 O O . ARG A 1 170 ? 3.473 18.535 1.311 1.00 94.38 170 ARG A O 1
ATOM 1356 N N . GLU A 1 171 ? 3.513 20.708 1.860 1.00 93.06 171 GLU A N 1
ATOM 1357 C CA . GLU A 1 171 ? 4.972 20.781 2.010 1.00 93.06 171 GLU A CA 1
ATOM 1358 C C . GLU A 1 171 ? 5.469 19.840 3.114 1.00 93.06 171 GLU A C 1
ATOM 1360 O O . GLU A 1 171 ? 6.365 19.027 2.875 1.00 93.06 171 GLU A O 1
ATOM 1365 N N . ILE A 1 172 ? 4.828 19.861 4.287 1.00 95.00 172 ILE A N 1
ATOM 1366 C CA . ILE A 1 172 ? 5.169 18.969 5.407 1.00 95.00 172 ILE A CA 1
ATOM 1367 C C . ILE A 1 172 ? 4.960 17.499 5.017 1.00 95.00 172 ILE A C 1
ATOM 1369 O O . ILE A 1 172 ? 5.829 16.669 5.276 1.00 95.00 172 ILE A O 1
ATOM 1373 N N . LEU A 1 173 ? 3.840 17.160 4.365 1.00 94.00 173 LEU A N 1
ATOM 1374 C CA . LEU A 1 173 ? 3.499 15.788 3.968 1.00 94.00 173 LEU A CA 1
ATOM 1375 C C . LEU A 1 173 ? 4.557 15.160 3.046 1.00 94.00 173 LEU A C 1
ATOM 1377 O O . LEU A 1 173 ? 4.805 13.956 3.125 1.00 94.00 173 LEU A O 1
ATOM 1381 N N . TYR A 1 174 ? 5.177 15.966 2.184 1.00 91.88 174 TYR A N 1
ATOM 1382 C CA . TYR A 1 174 ? 6.201 15.519 1.239 1.00 91.88 174 TYR A CA 1
ATOM 1383 C C . TYR A 1 174 ? 7.638 15.779 1.703 1.00 91.88 174 TYR A C 1
ATOM 1385 O O . TYR A 1 174 ? 8.579 15.472 0.969 1.00 91.88 174 TYR A O 1
ATOM 1393 N N . THR A 1 175 ? 7.822 16.301 2.914 1.00 93.50 175 THR A N 1
ATOM 1394 C CA . THR A 1 175 ? 9.145 16.465 3.515 1.00 93.50 175 THR A CA 1
ATOM 1395 C C . THR A 1 175 ? 9.604 15.139 4.135 1.00 93.50 175 TH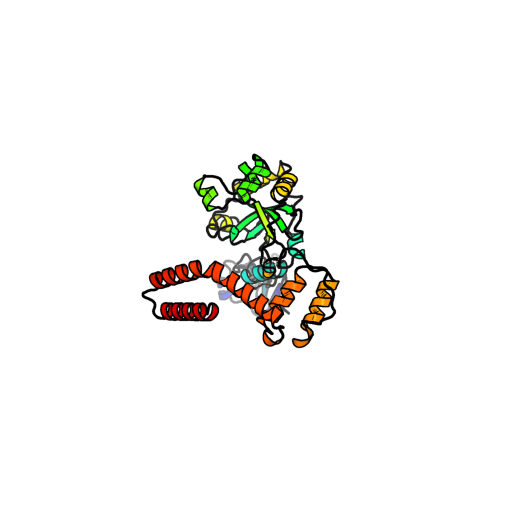R A C 1
ATOM 1397 O O . THR A 1 175 ? 8.837 14.496 4.859 1.00 93.50 175 THR A O 1
ATOM 1400 N N . PRO A 1 176 ? 10.849 14.688 3.885 1.00 93.88 176 PRO A N 1
ATOM 1401 C CA . PRO A 1 176 ? 11.367 13.469 4.491 1.00 93.88 176 PRO A CA 1
ATOM 1402 C C . PRO A 1 176 ? 11.282 13.497 6.021 1.00 93.88 176 PRO A C 1
ATOM 1404 O O . PRO A 1 176 ? 11.617 14.493 6.661 1.00 93.88 176 PRO A O 1
ATOM 1407 N N . LYS A 1 177 ? 10.906 12.362 6.621 1.00 90.25 177 LYS A N 1
ATOM 1408 C CA . LYS A 1 177 ? 10.720 12.234 8.076 1.00 90.25 177 LYS A CA 1
ATOM 1409 C C . LYS A 1 177 ? 11.941 12.690 8.885 1.00 90.25 177 LYS A C 1
ATOM 1411 O O . LYS A 1 177 ? 11.773 13.364 9.890 1.00 90.25 177 LYS A O 1
ATOM 1416 N N . VAL A 1 178 ? 13.150 12.367 8.421 1.00 93.62 178 VAL A N 1
ATOM 1417 C CA . VAL A 1 178 ? 14.412 12.751 9.084 1.00 93.62 178 VAL A CA 1
ATOM 1418 C C . VAL A 1 178 ? 14.562 14.275 9.164 1.00 93.62 178 VAL A C 1
ATOM 1420 O O . VAL A 1 178 ? 15.006 14.806 10.176 1.00 93.62 178 VAL A O 1
ATOM 1423 N N . THR A 1 179 ? 14.147 14.992 8.118 1.00 95.31 179 THR A N 1
ATOM 1424 C CA . THR A 1 179 ? 14.169 16.459 8.086 1.00 95.31 179 THR A CA 1
ATOM 1425 C C . THR A 1 179 ? 13.128 17.050 9.035 1.00 95.31 179 THR A C 1
ATOM 1427 O O . THR A 1 179 ? 13.449 17.979 9.771 1.00 95.31 179 THR A O 1
ATOM 1430 N N . LEU A 1 180 ? 11.915 16.484 9.071 1.00 94.25 180 LEU A N 1
ATOM 1431 C CA . LEU A 1 180 ? 10.863 16.908 10.004 1.00 94.25 180 LEU A CA 1
ATOM 1432 C C . LEU A 1 180 ? 11.289 16.728 11.467 1.00 94.25 180 LEU A C 1
ATOM 1434 O O . LEU A 1 180 ? 11.122 17.635 12.278 1.00 94.25 180 LEU A O 1
ATOM 1438 N N . GLU A 1 181 ? 11.897 15.584 11.787 1.00 92.56 181 GLU A N 1
ATOM 1439 C CA . GLU A 1 181 ? 12.420 15.284 13.124 1.00 92.56 181 GLU A CA 1
ATOM 1440 C C . GLU A 1 181 ? 13.508 16.275 13.548 1.00 92.56 181 GLU A C 1
ATOM 1442 O O . GLU A 1 181 ? 13.458 16.790 14.664 1.00 92.56 181 GLU A O 1
ATOM 1447 N N . ALA A 1 182 ? 14.445 16.602 12.652 1.00 94.81 182 ALA A N 1
ATOM 1448 C CA . ALA A 1 182 ? 15.494 17.584 12.924 1.00 94.81 182 ALA A CA 1
ATOM 1449 C C . ALA A 1 182 ? 14.944 19.002 13.176 1.00 94.81 182 ALA A C 1
ATOM 1451 O O . ALA A 1 182 ? 15.555 19.783 13.901 1.00 94.81 182 ALA A O 1
ATOM 1452 N N . GLN A 1 183 ? 13.789 19.330 12.593 1.00 93.81 183 GLN A N 1
ATOM 1453 C CA . GLN A 1 183 ? 13.112 20.618 12.760 1.00 93.81 183 GLN A CA 1
ATOM 1454 C C . GLN A 1 183 ? 12.116 20.635 13.931 1.00 93.81 183 GLN A C 1
ATOM 1456 O O . GLN A 1 183 ? 11.543 21.683 14.223 1.00 93.81 183 GLN A O 1
ATOM 1461 N N . GLY A 1 184 ? 11.872 19.496 14.589 1.00 93.31 184 GLY A N 1
ATOM 1462 C CA . GLY A 1 184 ? 10.836 19.375 15.619 1.00 93.31 184 GLY A CA 1
ATOM 1463 C C . GLY A 1 184 ? 9.407 19.535 15.081 1.00 93.31 184 GLY A C 1
ATOM 1464 O O . GLY A 1 184 ? 8.497 19.845 15.847 1.00 93.31 184 GLY A O 1
ATOM 1465 N N . VAL A 1 185 ? 9.198 19.339 13.775 1.00 93.31 185 VAL A N 1
ATOM 1466 C CA . VAL A 1 185 ? 7.886 19.450 13.122 1.00 93.31 185 VAL A CA 1
ATOM 1467 C C . VAL A 1 185 ? 7.215 18.080 13.092 1.00 93.31 185 VAL A C 1
ATOM 1469 O O . VAL A 1 185 ? 7.820 17.079 12.704 1.00 93.31 185 VAL A O 1
ATOM 1472 N N . LEU A 1 186 ? 5.942 18.019 13.485 1.00 92.62 186 LEU A N 1
ATOM 1473 C CA . LEU A 1 186 ? 5.176 16.777 13.432 1.00 92.62 186 LEU A CA 1
ATOM 1474 C C . LEU A 1 186 ? 4.756 16.448 11.989 1.00 92.62 186 LEU A C 1
ATOM 1476 O O . LEU A 1 186 ? 4.360 17.341 11.238 1.00 92.62 186 LEU A O 1
ATOM 1480 N N . PRO A 1 187 ? 4.801 15.165 11.583 1.00 94.38 187 PRO A N 1
ATOM 1481 C CA . PRO A 1 187 ? 4.285 14.756 10.286 1.00 94.38 187 PRO A CA 1
ATOM 1482 C C . PRO A 1 187 ? 2.765 14.926 10.232 1.00 94.38 187 PRO A C 1
ATOM 1484 O O . PRO A 1 187 ? 2.062 14.676 11.214 1.00 94.38 187 PRO A O 1
ATOM 1487 N N . VAL A 1 188 ? 2.248 15.279 9.054 1.00 96.44 188 VAL A N 1
ATOM 1488 C CA . VAL A 1 188 ? 0.802 15.391 8.830 1.00 96.44 188 VAL A CA 1
ATOM 1489 C C . VAL A 1 188 ? 0.139 14.026 9.077 1.00 96.44 188 VAL A C 1
ATOM 1491 O O . VAL A 1 188 ? 0.560 13.036 8.472 1.00 96.44 188 VAL A O 1
ATOM 1494 N N . PRO A 1 189 ? -0.912 13.929 9.917 1.00 96.62 189 PRO A N 1
ATOM 1495 C CA . PRO A 1 189 ? -1.545 12.660 10.287 1.00 96.62 189 PRO A CA 1
ATOM 1496 C C . PRO A 1 189 ? -2.500 12.150 9.194 1.00 96.62 189 PRO A C 1
ATOM 1498 O O . PRO A 1 189 ? -3.597 11.674 9.485 1.00 96.62 189 PRO A O 1
ATOM 1501 N N . LEU A 1 190 ? -2.105 12.275 7.927 1.00 97.44 190 LEU A N 1
ATOM 1502 C CA . LEU A 1 190 ? -2.862 11.848 6.757 1.00 97.44 190 LEU A CA 1
ATOM 1503 C C . LEU A 1 190 ? -2.117 10.745 6.014 1.00 97.44 190 LEU A C 1
ATOM 1505 O O . LEU A 1 190 ? -0.891 10.734 5.916 1.00 97.44 190 LEU A O 1
ATOM 1509 N N . LYS A 1 191 ? -2.882 9.813 5.456 1.00 96.38 191 LYS A N 1
ATOM 1510 C CA . LYS A 1 191 ? -2.364 8.709 4.657 1.00 96.38 191 LYS A CA 1
ATOM 1511 C C . LYS A 1 191 ? -3.341 8.366 3.536 1.00 96.38 191 LYS A C 1
ATOM 1513 O O . LYS A 1 191 ? -4.553 8.440 3.715 1.00 96.38 191 LYS A O 1
ATOM 1518 N N . LEU A 1 192 ? -2.815 7.898 2.405 1.00 97.56 192 LEU A N 1
ATOM 1519 C CA . LEU A 1 192 ? -3.616 7.233 1.381 1.00 97.56 192 LEU A CA 1
ATOM 1520 C C . LEU A 1 192 ? -3.753 5.735 1.670 1.00 97.56 192 LEU A C 1
ATOM 1522 O O . LEU A 1 192 ? -2.763 5.018 1.846 1.00 97.56 192 LEU A O 1
ATOM 1526 N N . VAL A 1 193 ? -4.989 5.244 1.677 1.00 98.00 193 VAL A N 1
ATOM 1527 C CA . VAL A 1 193 ? -5.291 3.811 1.649 1.00 98.00 193 VAL A CA 1
ATOM 1528 C C . VAL A 1 193 ? -5.714 3.440 0.233 1.00 98.00 193 VAL A C 1
ATOM 1530 O O . VAL A 1 193 ? -6.731 3.911 -0.272 1.00 98.00 193 VAL A O 1
ATOM 1533 N N . HIS A 1 194 ? -4.911 2.600 -0.419 1.00 97.62 194 HIS A N 1
ATOM 1534 C CA . HIS A 1 194 ? -5.164 2.142 -1.782 1.00 97.62 194 HIS A CA 1
ATOM 1535 C C . HIS A 1 194 ? -5.985 0.852 -1.772 1.00 97.62 194 HIS A C 1
ATOM 1537 O O . HIS A 1 194 ? -5.437 -0.212 -1.493 1.00 97.62 194 HIS A O 1
ATOM 1543 N N . ILE A 1 195 ? -7.273 0.918 -2.109 1.00 97.00 195 ILE A N 1
ATOM 1544 C CA . ILE A 1 195 ? -8.200 -0.227 -2.033 1.00 97.00 195 ILE A CA 1
ATOM 1545 C C . ILE A 1 195 ? -7.868 -1.349 -3.028 1.00 97.00 195 ILE A C 1
ATOM 1547 O O . ILE A 1 195 ? -8.280 -2.486 -2.839 1.00 97.00 195 ILE A O 1
ATOM 1551 N N . ASN A 1 196 ? -7.083 -1.062 -4.071 1.00 95.56 196 ASN A N 1
ATOM 1552 C CA . ASN A 1 196 ? -6.610 -2.053 -5.041 1.00 95.56 196 ASN A CA 1
ATOM 1553 C C . ASN A 1 196 ? -5.287 -2.737 -4.642 1.00 95.56 196 ASN A C 1
ATOM 1555 O O . ASN A 1 196 ? -4.742 -3.501 -5.434 1.00 95.56 196 ASN A O 1
ATOM 1559 N N . LYS A 1 197 ? -4.755 -2.456 -3.444 1.00 96.19 197 LYS A N 1
ATOM 1560 C CA . LYS A 1 197 ? -3.515 -3.051 -2.913 1.00 96.19 197 LYS A CA 1
ATOM 1561 C C . LYS A 1 197 ? -3.766 -3.922 -1.674 1.00 96.19 197 LYS A C 1
ATOM 1563 O O . LYS A 1 197 ? -2.897 -4.011 -0.814 1.00 96.19 197 LYS A O 1
ATOM 1568 N N . CYS A 1 198 ? -4.955 -4.525 -1.579 1.00 95.94 198 CYS A N 1
ATOM 1569 C CA . CYS A 1 198 ? -5.383 -5.388 -0.467 1.00 95.94 198 CYS A CA 1
ATOM 1570 C C . CYS A 1 198 ? -5.090 -4.794 0.934 1.00 95.94 198 CYS A C 1
ATOM 1572 O O . CYS A 1 198 ? -4.427 -5.443 1.746 1.00 95.94 198 CYS A O 1
ATOM 1574 N N . PRO A 1 199 ? -5.502 -3.545 1.232 1.00 97.06 199 PRO A N 1
ATOM 1575 C CA . PRO A 1 199 ? -5.235 -2.938 2.527 1.00 97.06 199 PRO A CA 1
ATOM 1576 C C . PRO A 1 199 ? -6.031 -3.640 3.629 1.00 97.06 199 PRO A C 1
ATOM 1578 O O . PRO A 1 199 ? -7.211 -3.942 3.472 1.00 97.06 199 PRO A O 1
ATOM 1581 N N . ILE A 1 200 ? -5.399 -3.825 4.785 1.00 97.06 200 ILE A N 1
ATOM 1582 C CA . ILE A 1 200 ? -6.060 -4.395 5.956 1.00 97.06 200 ILE A CA 1
ATOM 1583 C C . ILE A 1 200 ? -6.941 -3.324 6.599 1.00 97.06 200 ILE A C 1
ATOM 1585 O O . ILE A 1 200 ? -6.427 -2.387 7.216 1.00 97.06 200 ILE A O 1
ATOM 1589 N N . LEU A 1 201 ? -8.257 -3.460 6.438 1.00 97.38 201 LEU A N 1
ATOM 1590 C CA . LEU A 1 201 ? -9.276 -2.628 7.076 1.00 97.38 201 LEU A CA 1
ATOM 1591 C C . LEU A 1 201 ? -10.300 -3.500 7.804 1.00 97.38 201 LEU A C 1
ATOM 1593 O O . LEU A 1 201 ? -10.746 -4.527 7.290 1.00 97.38 201 LEU A O 1
ATOM 1597 N N . ALA A 1 202 ? -10.701 -3.068 8.993 1.00 96.25 202 ALA A N 1
ATOM 1598 C CA . ALA A 1 202 ? -11.771 -3.701 9.750 1.00 96.25 202 ALA A CA 1
ATOM 1599 C C . ALA A 1 202 ? -12.608 -2.658 10.504 1.00 96.25 202 ALA A C 1
ATOM 1601 O O . ALA A 1 202 ? -12.116 -1.562 10.777 1.00 96.25 202 ALA A O 1
ATOM 1602 N N . PRO A 1 203 ? -13.861 -2.965 10.882 1.00 95.69 203 PRO A N 1
ATOM 1603 C CA . PRO A 1 203 ? -14.658 -2.088 11.735 1.00 95.69 203 PRO A CA 1
ATOM 1604 C C . PRO A 1 203 ? -13.914 -1.716 13.023 1.00 95.69 203 PRO A C 1
ATOM 1606 O O . PRO A 1 203 ? -13.239 -2.572 13.598 1.00 95.69 203 PRO A O 1
ATOM 1609 N N . ALA A 1 204 ? -14.089 -0.488 13.528 1.00 94.69 204 ALA A N 1
ATOM 1610 C CA . ALA A 1 204 ? -13.413 -0.001 14.741 1.00 94.69 204 ALA A CA 1
ATOM 1611 C C . ALA A 1 204 ? -13.500 -0.965 15.942 1.00 94.69 204 ALA A C 1
ATOM 1613 O O . ALA A 1 204 ? -12.521 -1.130 16.667 1.00 94.69 204 ALA A O 1
ATOM 1614 N N . LYS A 1 205 ? -14.644 -1.651 16.104 1.00 91.75 205 LYS A N 1
ATOM 1615 C CA . LYS A 1 205 ? -14.901 -2.639 17.171 1.00 91.75 205 LYS A CA 1
ATOM 1616 C C . LYS A 1 205 ? -13.984 -3.869 17.152 1.00 91.75 205 LYS A C 1
ATOM 1618 O O . LYS A 1 205 ? -13.955 -4.608 18.125 1.00 91.75 205 LYS A O 1
ATOM 1623 N N . THR A 1 206 ? -13.262 -4.099 16.058 1.00 91.69 206 THR A N 1
ATOM 1624 C CA . THR A 1 206 ? -12.311 -5.215 15.930 1.00 91.69 206 THR A CA 1
ATOM 1625 C C . THR A 1 206 ? -11.096 -5.018 16.840 1.00 91.69 206 THR A C 1
ATOM 1627 O O . THR A 1 206 ? -10.505 -5.990 17.299 1.00 91.69 206 THR A O 1
ATOM 1630 N N . LEU A 1 207 ? -10.736 -3.763 17.141 1.00 91.62 207 LEU A N 1
ATOM 1631 C CA . LEU A 1 207 ? -9.687 -3.436 18.102 1.00 91.62 207 LEU A CA 1
ATOM 1632 C C . LEU A 1 207 ? -10.304 -3.279 19.499 1.00 91.62 207 LEU A C 1
ATOM 1634 O O . LEU A 1 207 ? -10.822 -2.218 19.854 1.00 91.62 207 LEU A O 1
ATOM 1638 N N . LEU A 1 208 ? -10.259 -4.366 20.268 1.00 90.69 208 LEU A N 1
ATOM 1639 C CA . LEU A 1 208 ? -10.737 -4.416 21.652 1.00 90.69 208 LEU A CA 1
ATOM 1640 C C . LEU A 1 208 ? -9.877 -3.532 22.584 1.00 90.69 208 LEU A C 1
ATOM 1642 O O . LEU A 1 208 ? -8.691 -3.340 22.295 1.00 90.69 208 LEU A O 1
ATOM 1646 N N . PRO A 1 209 ? -10.437 -2.986 23.684 1.00 90.38 209 PRO A N 1
ATOM 1647 C CA . PRO A 1 209 ? -9.712 -2.104 24.604 1.00 90.38 209 PRO A CA 1
ATOM 1648 C C . PRO A 1 209 ? -8.381 -2.677 25.114 1.00 90.38 209 PRO A C 1
ATOM 1650 O O . PRO A 1 209 ? -7.367 -1.987 25.076 1.00 90.38 209 PRO A O 1
ATOM 1653 N N . GLU A 1 210 ? -8.357 -3.946 25.508 1.00 90.81 210 GLU A N 1
ATOM 1654 C CA . GLU A 1 210 ? -7.171 -4.655 25.991 1.00 90.81 210 GLU A CA 1
ATOM 1655 C C . GLU A 1 210 ? -6.080 -4.776 24.914 1.00 90.81 210 GLU A C 1
ATOM 1657 O O . GLU A 1 210 ? -4.887 -4.636 25.192 1.00 90.81 210 GLU A O 1
ATOM 1662 N N . ASN A 1 211 ? -6.478 -4.950 23.649 1.00 92.25 211 ASN A N 1
ATOM 1663 C CA . ASN A 1 211 ? -5.555 -4.977 22.518 1.00 92.25 211 ASN A CA 1
ATOM 1664 C C . ASN A 1 211 ? -5.036 -3.581 22.178 1.00 92.25 211 ASN A C 1
ATOM 1666 O O . ASN A 1 211 ? -3.862 -3.437 21.850 1.00 92.25 211 ASN A O 1
ATOM 1670 N N . ALA A 1 212 ? -5.883 -2.554 22.273 1.00 94.44 212 ALA A N 1
ATOM 1671 C CA . ALA A 1 212 ? -5.459 -1.172 22.092 1.00 94.44 212 ALA A CA 1
ATOM 1672 C C . ALA A 1 212 ? -4.423 -0.773 23.153 1.00 94.44 212 ALA A C 1
ATOM 1674 O O . ALA A 1 212 ? -3.370 -0.248 22.799 1.00 94.44 212 ALA A O 1
ATOM 1675 N N . GLN A 1 213 ? -4.662 -1.122 24.422 1.00 94.31 213 GLN A N 1
ATOM 1676 C CA . GLN A 1 213 ? -3.719 -0.894 25.518 1.00 94.31 213 GLN A CA 1
ATOM 1677 C C . GLN A 1 213 ? -2.388 -1.617 25.276 1.00 94.31 213 GLN A C 1
ATOM 1679 O O . GLN A 1 213 ? -1.331 -0.998 25.367 1.00 94.31 213 GLN A O 1
ATOM 1684 N N . ARG A 1 214 ? -2.429 -2.901 24.889 1.00 96.25 214 ARG A N 1
ATOM 1685 C CA . ARG A 1 214 ? -1.228 -3.682 24.542 1.00 96.25 214 ARG A CA 1
ATOM 1686 C C . ARG A 1 214 ? -0.415 -3.051 23.405 1.00 96.25 214 ARG A C 1
ATOM 1688 O O . ARG A 1 214 ? 0.804 -3.179 23.389 1.00 96.25 214 ARG A O 1
ATOM 1695 N N . LEU A 1 215 ? -1.080 -2.403 22.449 1.00 95.94 215 LEU A N 1
ATOM 1696 C CA . LEU A 1 215 ? -0.454 -1.746 21.297 1.00 95.94 215 LEU A CA 1
ATOM 1697 C C . LEU A 1 215 ? -0.103 -0.267 21.545 1.00 95.94 215 LEU A C 1
ATOM 1699 O O . LEU A 1 215 ? 0.412 0.382 20.637 1.00 95.94 215 LEU A O 1
ATOM 1703 N N . GLY A 1 216 ? -0.383 0.276 22.735 1.00 95.62 216 GLY A N 1
ATOM 1704 C CA . GLY A 1 216 ? -0.145 1.686 23.057 1.00 95.62 216 GLY A CA 1
ATOM 1705 C C . GLY A 1 216 ? -1.046 2.661 22.289 1.00 95.62 216 GLY A C 1
ATOM 1706 O O . GLY A 1 216 ? -0.631 3.778 21.991 1.00 95.62 216 GLY A O 1
ATOM 1707 N N . ILE A 1 217 ? -2.258 2.239 21.921 1.00 96.56 217 ILE A N 1
ATOM 1708 C CA . ILE A 1 217 ? -3.241 3.062 21.207 1.00 96.56 217 ILE A CA 1
ATOM 1709 C C . ILE A 1 217 ? -4.254 3.606 22.218 1.00 96.56 217 ILE A C 1
ATOM 1711 O O . ILE A 1 217 ? -5.091 2.861 22.731 1.00 96.56 217 ILE A O 1
ATOM 1715 N N . ASP A 1 218 ? -4.205 4.913 22.468 1.00 96.38 218 ASP A N 1
ATOM 1716 C CA . ASP A 1 218 ? -5.181 5.608 23.309 1.00 96.38 218 ASP A CA 1
ATOM 1717 C C . ASP A 1 218 ? -6.504 5.802 22.547 1.00 96.38 218 ASP A C 1
ATOM 1719 O O . ASP A 1 218 ? -6.611 6.597 21.606 1.00 96.38 218 ASP A O 1
ATOM 1723 N N . ARG A 1 219 ? -7.526 5.036 22.944 1.00 94.88 219 ARG A N 1
ATOM 1724 C CA . ARG A 1 219 ? -8.852 5.058 22.313 1.00 94.88 219 ARG A CA 1
ATOM 1725 C C . ARG A 1 219 ? -9.618 6.339 22.627 1.00 94.88 219 ARG A C 1
ATOM 1727 O O . ARG A 1 219 ? -10.335 6.820 21.749 1.00 94.88 219 ARG A O 1
ATOM 1734 N N . ASP A 1 220 ? -9.459 6.895 23.822 1.00 96.31 220 ASP A N 1
ATOM 1735 C CA . ASP A 1 220 ? -10.164 8.110 24.224 1.00 96.31 220 ASP A CA 1
ATOM 1736 C C . ASP A 1 220 ? -9.603 9.312 23.466 1.00 96.31 220 ASP A C 1
ATOM 1738 O O . ASP A 1 220 ? -10.368 10.101 22.909 1.00 96.31 220 ASP A O 1
ATOM 1742 N N . PHE A 1 221 ? -8.277 9.382 23.313 1.00 97.81 221 PHE A N 1
ATOM 1743 C CA . PHE A 1 221 ? -7.623 10.368 22.451 1.00 97.81 221 PHE A CA 1
ATOM 1744 C C . PHE A 1 221 ? -8.117 10.282 20.998 1.00 97.81 221 PHE A C 1
ATOM 1746 O O . PHE A 1 221 ? -8.479 11.294 20.390 1.00 97.81 221 PHE A O 1
ATOM 1753 N N . CYS A 1 222 ? -8.226 9.069 20.446 1.00 97.75 222 CYS A N 1
ATOM 1754 C CA . CYS A 1 222 ? -8.756 8.876 19.096 1.00 97.75 222 CYS A CA 1
ATOM 1755 C C . CYS A 1 222 ? -10.210 9.360 18.955 1.00 97.75 222 CYS A C 1
ATOM 1757 O O . CYS A 1 222 ? -10.566 9.967 17.941 1.00 97.75 222 CYS A O 1
ATOM 1759 N N . LEU A 1 223 ? -11.061 9.097 19.953 1.00 97.38 223 LEU A N 1
ATOM 1760 C CA . LEU A 1 223 ? -12.459 9.538 19.958 1.00 97.38 223 LEU A CA 1
ATOM 1761 C C . LEU A 1 223 ? -12.576 11.062 20.076 1.00 97.38 223 LEU A C 1
ATOM 1763 O O . LEU A 1 223 ? -13.407 11.660 19.392 1.00 97.38 223 LEU A O 1
ATOM 1767 N N . GLN A 1 224 ? -11.722 11.700 20.879 1.00 98.12 224 GLN A N 1
ATOM 1768 C CA . GLN A 1 224 ? -11.641 13.160 20.968 1.00 98.12 224 GLN A CA 1
ATOM 1769 C C . GLN A 1 224 ? -11.237 13.780 19.624 1.00 98.12 224 GLN A C 1
ATOM 1771 O O . GLN A 1 224 ? -11.861 14.742 19.174 1.00 98.12 224 GLN A O 1
ATOM 1776 N N . ASN A 1 225 ? -10.242 13.208 18.942 1.00 98.25 225 ASN A N 1
ATOM 1777 C CA . ASN A 1 225 ? -9.838 13.650 17.606 1.00 98.25 225 ASN A CA 1
ATOM 1778 C C . ASN A 1 225 ? -10.957 13.473 16.576 1.00 98.25 225 ASN A C 1
ATOM 1780 O O . ASN A 1 225 ? -11.224 14.382 15.789 1.00 98.25 225 ASN A O 1
ATOM 1784 N N . LEU A 1 226 ? -11.670 12.346 16.619 1.00 97.94 226 LEU A N 1
ATOM 1785 C CA . LEU A 1 226 ? -12.835 12.116 15.768 1.00 97.94 226 LEU A CA 1
ATOM 1786 C C . LEU A 1 226 ? -13.941 13.155 16.014 1.00 97.94 226 LEU A C 1
ATOM 1788 O O . LEU A 1 226 ? -14.542 13.648 15.060 1.00 97.94 226 LEU A O 1
ATOM 1792 N N . ALA A 1 227 ? -14.204 13.505 17.277 1.00 97.69 227 ALA A N 1
ATOM 1793 C CA . ALA A 1 227 ? -15.184 14.527 17.631 1.00 97.69 227 ALA A CA 1
ATOM 1794 C C . ALA A 1 227 ? -14.797 15.905 17.072 1.00 97.69 227 ALA A C 1
ATOM 1796 O O . ALA A 1 227 ? -15.641 16.565 16.469 1.00 97.69 227 ALA A O 1
ATOM 1797 N N . LYS A 1 228 ? -13.521 16.299 17.187 1.00 97.44 228 LYS A N 1
ATOM 1798 C CA . LYS A 1 228 ? -12.996 17.540 16.588 1.00 97.44 228 LYS A CA 1
ATOM 1799 C C . LYS A 1 228 ? -13.167 17.550 15.065 1.00 97.44 228 LYS A C 1
ATOM 1801 O O . LYS A 1 228 ? -13.670 18.523 14.515 1.00 97.44 228 LYS A O 1
ATOM 1806 N N . LEU A 1 229 ? -12.813 16.456 14.381 1.00 96.75 229 LEU A N 1
ATOM 1807 C CA . LEU A 1 229 ? -12.942 16.348 12.920 1.00 96.75 229 LEU A CA 1
ATOM 1808 C C . LEU A 1 229 ? -14.397 16.438 12.439 1.00 96.75 229 LEU A C 1
ATOM 1810 O O . LEU A 1 229 ? -14.645 16.977 11.367 1.00 96.75 229 LEU A O 1
ATOM 1814 N N . ARG A 1 230 ? -15.364 15.951 13.225 1.00 95.56 230 ARG A N 1
ATOM 1815 C CA . ARG A 1 230 ? -16.801 16.043 12.904 1.00 95.56 230 ARG A CA 1
ATOM 1816 C C . ARG A 1 230 ? -17.377 17.453 13.017 1.00 95.56 230 ARG A C 1
ATOM 1818 O O . ARG A 1 230 ? -18.434 17.708 12.452 1.00 95.56 230 ARG A O 1
ATOM 1825 N N . GLN A 1 231 ? -16.720 18.347 13.752 1.00 94.62 231 GLN A N 1
ATOM 1826 C CA . GLN A 1 231 ? -17.177 19.726 13.942 1.00 94.62 231 GLN A CA 1
ATOM 1827 C C . GLN A 1 231 ? -16.750 20.662 12.805 1.00 94.62 231 GLN A C 1
ATOM 1829 O O . GLN A 1 231 ? -17.227 21.793 12.742 1.00 94.62 231 GLN A O 1
ATOM 1834 N N . ILE A 1 232 ? -15.867 20.214 11.910 1.00 92.25 232 ILE A N 1
ATOM 1835 C CA . ILE A 1 232 ? -15.303 21.038 10.840 1.00 92.25 232 ILE A CA 1
ATOM 1836 C C . ILE A 1 232 ? -15.522 20.405 9.464 1.00 92.25 232 ILE A C 1
ATOM 1838 O O . ILE A 1 232 ? -15.533 19.184 9.315 1.00 92.25 232 ILE A O 1
ATOM 1842 N N . ASN A 1 233 ? -15.624 21.232 8.422 1.00 89.88 233 ASN A N 1
ATOM 1843 C CA . ASN A 1 233 ? -15.548 20.736 7.050 1.00 89.88 233 ASN A CA 1
ATOM 1844 C C . ASN A 1 233 ? -14.075 20.591 6.626 1.00 89.88 233 ASN A C 1
ATOM 1846 O O . ASN A 1 233 ? -13.488 21.503 6.051 1.00 89.88 233 ASN A O 1
ATOM 1850 N N . ILE A 1 234 ? -13.466 19.443 6.937 1.00 94.19 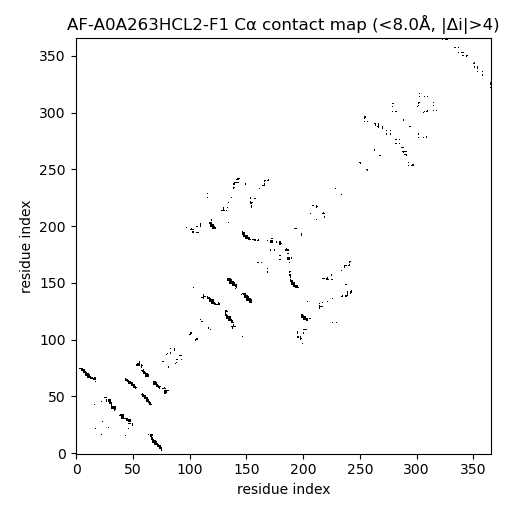234 ILE A N 1
ATOM 1851 C CA . ILE A 1 234 ? -12.063 19.148 6.592 1.00 94.19 234 ILE A CA 1
ATOM 1852 C C . ILE A 1 234 ? -11.894 18.586 5.168 1.00 94.19 234 ILE A C 1
ATOM 1854 O O . ILE A 1 234 ? -10.772 18.482 4.670 1.00 94.19 234 ILE A O 1
ATOM 1858 N N . ARG A 1 235 ? -12.992 18.194 4.507 1.00 94.69 235 ARG A N 1
ATOM 1859 C CA . ARG A 1 235 ? -12.962 17.427 3.252 1.00 94.69 235 ARG A CA 1
ATOM 1860 C C . ARG A 1 235 ? -12.252 18.187 2.132 1.00 94.69 235 ARG A C 1
ATOM 1862 O O . ARG A 1 235 ? -11.336 17.639 1.525 1.00 94.69 235 ARG A O 1
ATOM 1869 N N . ASP A 1 236 ? -12.648 19.432 1.891 1.00 94.38 236 ASP A N 1
ATOM 1870 C CA . ASP A 1 236 ? -12.101 20.234 0.790 1.00 94.38 236 ASP A CA 1
ATOM 1871 C C . ASP A 1 236 ? -10.606 20.503 1.001 1.00 94.38 236 ASP A C 1
ATOM 1873 O O . ASP A 1 236 ? -9.805 20.337 0.085 1.00 94.38 236 ASP A O 1
ATOM 1877 N N . LYS A 1 237 ? -10.212 20.770 2.253 1.00 95.50 237 LYS A N 1
ATOM 1878 C CA . LYS A 1 237 ? -8.814 20.970 2.647 1.00 95.50 237 LYS A CA 1
ATOM 1879 C C . LYS A 1 237 ? -7.950 19.741 2.374 1.00 95.50 237 LYS A C 1
ATOM 1881 O O . LYS A 1 237 ? -6.854 19.878 1.841 1.00 95.50 237 LYS A O 1
ATOM 1886 N N . VAL A 1 238 ? -8.406 18.533 2.721 1.00 96.00 238 VAL A N 1
ATOM 1887 C CA . VAL A 1 238 ? -7.605 17.329 2.434 1.00 96.00 238 VAL A CA 1
ATOM 1888 C C . VAL A 1 238 ? -7.568 16.994 0.952 1.00 96.00 238 VAL A C 1
ATOM 1890 O O . VAL A 1 238 ? -6.529 16.550 0.475 1.00 96.00 238 VAL A O 1
ATOM 1893 N N . ILE A 1 239 ? -8.651 17.235 0.209 1.00 95.69 239 ILE A N 1
ATOM 1894 C CA . ILE A 1 239 ? -8.632 17.096 -1.250 1.00 95.69 239 ILE A CA 1
ATOM 1895 C C . ILE A 1 239 ? -7.593 18.051 -1.837 1.00 95.69 239 ILE A C 1
ATOM 1897 O O . ILE A 1 239 ? -6.788 17.617 -2.651 1.00 95.69 239 ILE A O 1
ATOM 1901 N N . GLU A 1 240 ? -7.554 19.302 -1.375 1.00 94.88 240 GLU A N 1
ATOM 1902 C CA . GLU A 1 240 ? -6.570 20.291 -1.804 1.00 94.88 240 GLU A CA 1
ATOM 1903 C C . GLU A 1 240 ? -5.135 19.845 -1.484 1.00 94.88 240 GLU A C 1
ATOM 1905 O O . GLU A 1 240 ? -4.291 19.885 -2.375 1.00 94.88 240 GLU A O 1
ATOM 1910 N N . ILE A 1 241 ? -4.847 19.347 -0.272 1.00 94.69 241 ILE A N 1
ATOM 1911 C CA . ILE A 1 241 ? -3.510 18.832 0.101 1.00 94.69 241 ILE A CA 1
ATOM 1912 C C . ILE A 1 241 ? -3.017 17.784 -0.910 1.00 94.69 241 ILE A C 1
ATOM 1914 O O . ILE A 1 241 ? -1.868 17.846 -1.345 1.00 94.69 241 ILE A O 1
ATOM 1918 N N . PHE A 1 242 ? -3.887 16.848 -1.303 1.00 93.00 242 PHE A N 1
ATOM 1919 C CA . PHE A 1 242 ? -3.567 15.761 -2.238 1.00 93.00 242 PHE A CA 1
ATOM 1920 C C . PHE A 1 242 ? -3.806 16.107 -3.714 1.00 93.00 242 PHE A C 1
ATOM 1922 O O . PHE A 1 242 ? -3.550 15.273 -4.586 1.00 93.00 242 PHE A O 1
ATOM 1929 N N . ASN A 1 243 ? -4.281 17.315 -4.013 1.00 87.88 243 ASN A N 1
ATOM 1930 C CA . ASN A 1 243 ? -4.341 17.832 -5.369 1.00 87.88 243 ASN A CA 1
ATOM 1931 C C . ASN A 1 243 ? -2.949 18.357 -5.730 1.00 87.88 243 ASN A C 1
ATOM 1933 O O . ASN A 1 243 ? -2.631 19.526 -5.518 1.00 87.88 243 ASN A O 1
ATOM 1937 N N . ASP A 1 244 ? -2.084 17.436 -6.144 1.00 73.44 244 ASP A N 1
ATOM 1938 C CA . ASP A 1 244 ? -0.694 17.718 -6.470 1.00 73.44 244 ASP A CA 1
ATOM 1939 C C . ASP A 1 244 ? -0.485 17.581 -7.982 1.00 73.44 244 ASP A C 1
ATOM 1941 O O . ASP A 1 244 ? -0.503 16.474 -8.522 1.00 73.44 244 ASP A O 1
ATOM 1945 N N . ASP A 1 245 ? -0.265 18.714 -8.651 1.00 61.44 245 ASP A N 1
ATOM 1946 C CA . ASP A 1 245 ? 0.079 18.809 -10.077 1.00 61.44 245 ASP A CA 1
ATOM 1947 C C . ASP A 1 245 ? 1.580 18.571 -10.317 1.00 61.44 245 ASP A C 1
ATOM 1949 O O . ASP A 1 245 ? 2.161 19.104 -11.263 1.00 61.44 245 ASP A O 1
ATOM 1953 N N . ARG A 1 246 ? 2.254 17.796 -9.454 1.00 64.44 246 ARG A N 1
ATOM 1954 C CA . ARG A 1 246 ? 3.663 17.432 -9.654 1.00 64.44 246 ARG A CA 1
ATOM 1955 C C . ARG A 1 246 ? 3.817 16.617 -10.934 1.00 64.44 246 ARG A C 1
ATOM 1957 O O . ARG A 1 246 ? 3.755 15.388 -10.939 1.00 64.44 246 ARG A O 1
ATOM 1964 N N . SER A 1 247 ? 4.077 17.326 -12.024 1.00 60.31 247 SER A N 1
ATOM 1965 C CA . SER A 1 247 ? 4.642 16.777 -13.239 1.00 60.31 247 SER A CA 1
ATOM 1966 C C . SER A 1 247 ? 6.105 16.467 -12.959 1.00 60.31 247 SER A C 1
ATOM 1968 O O . SER A 1 247 ? 6.943 17.363 -12.858 1.00 60.31 247 SER A O 1
ATOM 1970 N N . PHE A 1 248 ? 6.418 15.187 -12.795 1.00 68.00 248 PHE A N 1
ATOM 1971 C CA . PHE A 1 248 ? 7.802 14.754 -12.901 1.00 68.00 248 PHE A CA 1
ATOM 1972 C C . PHE A 1 248 ? 8.234 14.931 -14.354 1.00 68.00 248 PHE A C 1
ATOM 1974 O O . PHE A 1 248 ? 7.505 14.529 -15.264 1.00 68.00 248 PHE A O 1
ATOM 1981 N N . GLU A 1 249 ? 9.406 15.527 -14.564 1.00 68.81 249 GLU A N 1
ATOM 1982 C CA . GLU A 1 249 ? 10.008 15.570 -15.893 1.00 68.81 249 GLU A CA 1
ATOM 1983 C C . GLU A 1 249 ? 10.110 14.138 -16.444 1.00 68.81 249 GLU A C 1
ATOM 1985 O O . GLU A 1 249 ? 10.559 13.240 -15.714 1.00 68.81 249 GLU A O 1
ATOM 1990 N N . PRO A 1 250 ? 9.687 13.891 -17.698 1.00 68.00 250 PRO A N 1
ATOM 1991 C CA . PRO A 1 250 ? 9.823 12.584 -18.321 1.00 68.00 250 PRO A CA 1
ATOM 1992 C C . PRO A 1 250 ? 11.280 12.127 -18.236 1.00 68.00 250 PRO A C 1
ATOM 1994 O O . PRO A 1 250 ? 12.199 12.821 -18.675 1.00 68.00 250 PRO A O 1
ATOM 1997 N N . GLY A 1 251 ? 11.509 10.967 -17.622 1.00 71.75 251 GLY A N 1
ATOM 1998 C CA . GLY A 1 251 ? 12.854 10.419 -17.512 1.00 71.75 251 GLY A CA 1
ATOM 1999 C C . GLY A 1 251 ? 13.419 10.081 -18.894 1.00 71.75 251 GLY A C 1
ATOM 2000 O O . GLY A 1 251 ? 12.690 9.695 -19.799 1.00 71.75 251 GLY A O 1
ATOM 2001 N N . GLU A 1 252 ? 14.745 10.118 -19.056 1.00 75.94 252 GLU A N 1
ATOM 2002 C CA . GLU A 1 252 ? 15.392 9.676 -20.309 1.00 75.94 252 GLU A CA 1
ATOM 2003 C C . GLU A 1 252 ? 15.113 8.189 -20.640 1.00 75.94 252 GLU A C 1
ATOM 2005 O O . GLU A 1 252 ? 15.354 7.735 -21.759 1.00 75.94 252 GLU A O 1
ATOM 2010 N N . ASN A 1 253 ? 14.651 7.400 -19.662 1.00 87.69 253 ASN A N 1
ATOM 2011 C CA . ASN A 1 253 ? 14.390 5.974 -19.803 1.00 87.69 253 ASN A CA 1
ATOM 2012 C C . ASN A 1 253 ? 12.885 5.684 -19.837 1.00 87.69 253 ASN A C 1
ATOM 2014 O O . ASN A 1 253 ? 12.249 5.624 -18.790 1.00 87.69 253 ASN A O 1
ATOM 2018 N N . VAL A 1 254 ? 12.350 5.362 -21.016 1.00 90.69 254 VAL A N 1
ATOM 2019 C CA . VAL A 1 254 ? 10.929 5.001 -21.183 1.00 90.69 254 VAL A CA 1
ATOM 2020 C C . VAL A 1 254 ? 10.466 3.864 -20.255 1.00 90.69 254 VAL A C 1
ATOM 2022 O O . VAL A 1 254 ? 9.298 3.763 -19.895 1.00 90.69 254 VAL A O 1
ATOM 2025 N N . GLU A 1 255 ? 11.378 3.004 -19.800 1.00 90.62 255 GLU A N 1
ATOM 2026 C CA . GLU A 1 255 ? 11.050 1.884 -18.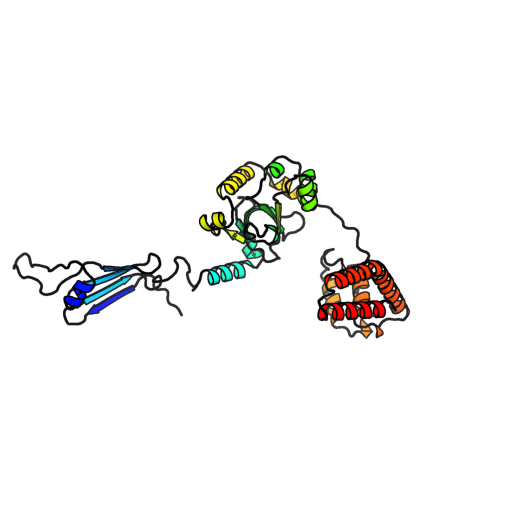910 1.00 90.62 255 GLU A CA 1
ATOM 2027 C C . GLU A 1 255 ? 10.663 2.314 -17.494 1.00 90.62 255 GLU A C 1
ATOM 2029 O O . GLU A 1 255 ? 10.103 1.514 -16.748 1.00 90.62 255 GLU A O 1
ATOM 2034 N N . THR A 1 256 ? 10.940 3.564 -17.112 1.00 90.94 256 THR A N 1
ATOM 2035 C CA . THR A 1 256 ? 10.485 4.124 -15.833 1.00 90.94 256 THR A CA 1
ATOM 2036 C C . THR A 1 256 ? 9.090 4.742 -15.925 1.00 90.94 256 THR A C 1
ATOM 2038 O O . THR A 1 256 ? 8.541 5.158 -14.912 1.00 90.94 256 THR A O 1
ATOM 2041 N N . GLU A 1 257 ? 8.480 4.771 -17.112 1.00 90.69 257 GLU A N 1
ATOM 2042 C CA . GLU A 1 257 ? 7.204 5.445 -17.373 1.00 90.69 257 GLU A CA 1
ATOM 2043 C C . GLU A 1 257 ? 5.977 4.537 -17.223 1.00 90.69 257 GLU A C 1
ATOM 2045 O O . GLU A 1 257 ? 4.913 4.827 -17.768 1.00 90.69 257 GLU A O 1
ATOM 2050 N N . LEU A 1 258 ? 6.078 3.429 -16.480 1.00 90.75 258 LEU A N 1
ATOM 2051 C CA . LEU A 1 258 ? 4.963 2.490 -16.284 1.00 90.75 258 LEU A CA 1
ATOM 2052 C C . LEU A 1 258 ? 3.690 3.186 -15.767 1.00 90.75 258 LEU A C 1
ATOM 2054 O O . LEU A 1 258 ? 2.583 2.849 -16.184 1.00 90.75 258 LEU A O 1
ATOM 2058 N N . TYR A 1 259 ? 3.854 4.172 -14.883 1.00 87.56 259 TYR A N 1
ATOM 2059 C CA . TYR A 1 259 ? 2.751 4.895 -14.248 1.00 87.56 259 TYR A CA 1
ATOM 2060 C C . TYR A 1 259 ? 2.375 6.213 -14.944 1.00 87.56 259 TYR A C 1
ATOM 2062 O O . TYR A 1 259 ? 1.477 6.896 -14.463 1.00 87.56 259 TYR A O 1
ATOM 2070 N N . SER A 1 260 ? 2.975 6.543 -16.095 1.00 87.25 260 SER A N 1
ATOM 2071 C CA . SER A 1 260 ? 2.657 7.765 -16.861 1.00 87.25 260 SER A CA 1
ATOM 2072 C C . SER A 1 260 ? 1.293 7.723 -17.567 1.00 87.25 260 SER A C 1
ATOM 2074 O O . SER A 1 260 ? 0.904 8.677 -18.231 1.00 87.25 260 SER A O 1
ATOM 2076 N N . GLY A 1 261 ? 0.557 6.616 -17.448 1.00 88.19 261 GLY A N 1
ATOM 2077 C CA . GLY A 1 261 ? -0.781 6.460 -18.007 1.00 88.19 261 GLY A CA 1
ATOM 2078 C C . GLY A 1 261 ? -1.067 5.033 -18.455 1.00 88.19 261 GLY A C 1
ATOM 2079 O O . GLY A 1 261 ? -0.157 4.235 -18.701 1.00 88.19 261 GLY A O 1
ATOM 2080 N N . PHE A 1 262 ? -2.351 4.705 -18.579 1.00 92.50 262 PHE A N 1
ATOM 2081 C CA . PHE A 1 262 ? -2.785 3.425 -19.129 1.00 92.50 262 PHE A CA 1
ATOM 2082 C C . PHE A 1 262 ? -2.774 3.458 -20.656 1.00 92.50 262 PHE A C 1
ATOM 2084 O O . PHE A 1 262 ? -3.224 4.424 -21.261 1.00 92.50 262 PHE A O 1
ATOM 2091 N N . PHE A 1 263 ? -2.344 2.360 -21.275 1.00 95.56 263 PHE A N 1
ATOM 2092 C CA . PHE A 1 263 ? -2.468 2.188 -22.720 1.00 95.56 263 PHE A CA 1
ATOM 2093 C C . PHE A 1 263 ? -3.937 2.105 -23.154 1.00 95.56 263 PHE A C 1
ATOM 2095 O O . PHE A 1 263 ? -4.761 1.458 -22.485 1.00 95.56 263 PHE A O 1
ATOM 2102 N N . GLY A 1 264 ? -4.236 2.720 -24.300 1.00 95.94 264 GLY A N 1
ATOM 2103 C CA . GLY A 1 264 ? -5.541 2.649 -24.950 1.00 95.94 264 GLY A CA 1
ATOM 2104 C C . GLY A 1 264 ? -5.902 1.229 -25.399 1.00 95.94 264 GLY A C 1
ATOM 2105 O O . GLY A 1 264 ? -5.062 0.330 -25.444 1.00 95.94 264 GLY A O 1
ATOM 2106 N N . TYR A 1 265 ? -7.174 1.015 -25.735 1.00 96.06 265 TYR A N 1
ATOM 2107 C CA . TYR A 1 265 ? -7.672 -0.296 -26.166 1.00 96.06 265 TYR A CA 1
ATOM 2108 C C . TYR A 1 265 ? -6.961 -0.805 -27.434 1.00 96.06 265 TYR A C 1
ATOM 2110 O O . TYR A 1 265 ? -6.466 -1.931 -27.448 1.00 96.06 265 TYR A O 1
ATOM 2118 N N . ASN A 1 266 ? -6.828 0.050 -28.454 1.00 95.62 266 ASN A N 1
ATOM 2119 C CA . ASN A 1 266 ? -6.149 -0.300 -29.706 1.00 95.62 266 ASN A CA 1
ATOM 2120 C C . ASN A 1 266 ? -4.671 -0.641 -29.480 1.00 95.62 266 ASN A C 1
ATOM 2122 O O . ASN A 1 266 ? -4.203 -1.668 -29.961 1.00 95.62 266 ASN A O 1
ATOM 2126 N N . ASP A 1 267 ? -3.961 0.163 -28.684 1.00 96.75 267 ASP A N 1
ATOM 2127 C CA . ASP A 1 267 ? -2.560 -0.097 -28.339 1.00 96.75 267 ASP A CA 1
ATOM 2128 C C . ASP A 1 267 ? -2.396 -1.431 -27.597 1.00 96.75 267 ASP A C 1
ATOM 2130 O O . ASP A 1 267 ? -1.475 -2.189 -27.892 1.00 96.75 267 ASP A O 1
ATOM 2134 N N . LYS A 1 268 ? -3.308 -1.769 -26.674 1.00 96.75 268 LYS A N 1
ATOM 2135 C CA . LYS A 1 268 ? -3.305 -3.068 -25.978 1.00 96.75 268 LYS A CA 1
ATOM 2136 C C . LYS A 1 268 ? -3.510 -4.242 -26.929 1.00 96.75 268 LYS A C 1
ATOM 2138 O O . LYS A 1 268 ? -2.791 -5.233 -26.807 1.00 96.75 268 LYS A O 1
ATOM 2143 N N . ASN A 1 269 ? -4.453 -4.131 -27.863 1.00 96.44 269 ASN A N 1
ATOM 2144 C CA . ASN A 1 269 ? -4.695 -5.166 -28.867 1.00 96.44 269 ASN A CA 1
ATOM 2145 C C . ASN A 1 269 ? -3.480 -5.334 -29.788 1.00 96.44 269 ASN A C 1
ATOM 2147 O O . ASN A 1 269 ? -3.004 -6.450 -29.979 1.00 96.44 269 ASN A O 1
ATOM 2151 N N . ASN A 1 270 ? -2.914 -4.231 -30.279 1.00 96.81 270 ASN A N 1
ATOM 2152 C CA . ASN A 1 270 ? -1.728 -4.260 -31.132 1.00 96.81 270 ASN A CA 1
ATOM 2153 C C . ASN A 1 270 ? -0.505 -4.819 -30.387 1.00 96.81 270 ASN A C 1
ATOM 2155 O O . ASN A 1 270 ? 0.246 -5.609 -30.950 1.00 96.81 270 ASN A O 1
ATOM 2159 N N . MET A 1 271 ? -0.323 -4.496 -29.102 1.00 96.62 271 MET A N 1
ATOM 2160 C CA . MET A 1 271 ? 0.723 -5.109 -28.274 1.00 96.62 271 MET A CA 1
ATOM 2161 C C . MET A 1 271 ? 0.496 -6.606 -28.031 1.00 96.62 271 MET A C 1
ATOM 2163 O O . MET A 1 271 ? 1.467 -7.336 -27.848 1.00 96.62 271 MET A O 1
ATOM 2167 N N . ALA A 1 272 ? -0.752 -7.082 -28.008 1.00 96.31 272 ALA A N 1
ATOM 2168 C CA . ALA A 1 272 ? -1.027 -8.514 -27.946 1.00 96.31 272 ALA A CA 1
ATOM 2169 C C . ALA A 1 272 ? -0.582 -9.209 -29.238 1.00 96.31 272 ALA A C 1
ATOM 2171 O O . ALA A 1 272 ? 0.189 -10.157 -29.156 1.00 96.31 272 ALA A O 1
ATOM 2172 N N . ILE A 1 273 ? -0.952 -8.656 -30.399 1.00 95.56 273 ILE A N 1
ATOM 2173 C CA . ILE A 1 273 ? -0.513 -9.152 -31.712 1.00 95.56 273 ILE A CA 1
ATOM 2174 C C . ILE A 1 273 ? 1.018 -9.151 -31.810 1.00 95.56 273 ILE A C 1
ATOM 2176 O O . ILE A 1 273 ? 1.599 -10.146 -32.230 1.00 95.56 273 ILE A O 1
ATOM 2180 N N . LEU A 1 274 ? 1.686 -8.073 -31.372 1.00 95.38 274 LEU A N 1
ATOM 2181 C CA . LEU A 1 274 ? 3.153 -7.991 -31.356 1.00 95.38 274 LEU A CA 1
ATOM 2182 C C . LEU A 1 274 ? 3.808 -9.168 -30.629 1.00 95.38 274 LEU A C 1
ATOM 2184 O O . LEU A 1 274 ? 4.838 -9.648 -31.085 1.00 95.38 274 LEU A O 1
ATOM 2188 N N . ARG A 1 275 ? 3.250 -9.614 -29.497 1.00 95.12 275 ARG A N 1
ATOM 2189 C CA . ARG A 1 275 ? 3.835 -10.711 -28.707 1.00 95.12 275 ARG A CA 1
ATOM 2190 C C . ARG A 1 275 ? 3.749 -12.067 -29.404 1.00 95.12 275 ARG A C 1
ATOM 2192 O O . ARG A 1 275 ? 4.570 -12.926 -29.104 1.00 95.12 275 ARG A O 1
ATOM 2199 N N . ASP A 1 276 ? 2.799 -12.229 -30.319 1.00 95.25 276 ASP A N 1
ATOM 2200 C CA . ASP A 1 276 ? 2.599 -13.467 -31.076 1.00 95.25 276 ASP A CA 1
ATOM 2201 C C . ASP A 1 276 ? 3.391 -13.480 -32.398 1.00 95.25 276 ASP A C 1
ATOM 2203 O O . ASP A 1 276 ? 3.480 -14.513 -33.065 1.00 95.25 276 ASP A O 1
ATOM 2207 N N . LEU A 1 277 ? 3.986 -12.347 -32.796 1.00 95.56 277 LEU A N 1
ATOM 2208 C CA . LEU A 1 277 ? 4.831 -12.279 -33.985 1.00 95.56 277 LEU A CA 1
ATOM 2209 C C . LEU A 1 277 ? 6.187 -12.964 -33.754 1.00 95.56 277 LEU A C 1
ATOM 2211 O O . LEU A 1 277 ? 6.774 -12.848 -32.675 1.00 95.56 277 LEU A O 1
ATOM 2215 N N . PRO A 1 278 ? 6.752 -13.611 -34.791 1.00 95.44 278 PRO A N 1
ATOM 2216 C CA . PRO A 1 278 ? 8.121 -14.099 -34.723 1.00 95.44 278 PRO A CA 1
ATOM 2217 C C . PRO A 1 278 ? 9.104 -12.918 -34.579 1.00 95.44 278 PRO A C 1
ATOM 2219 O O . PRO A 1 278 ? 8.844 -11.843 -35.138 1.00 95.44 278 PRO A O 1
ATOM 2222 N N . PRO A 1 279 ? 10.244 -13.093 -33.880 1.00 95.12 279 PRO A N 1
ATOM 2223 C CA . PRO A 1 279 ? 11.198 -12.016 -33.604 1.00 95.12 279 PRO A CA 1
ATOM 2224 C C . PRO A 1 279 ? 11.650 -11.225 -34.835 1.00 95.12 279 PRO A C 1
ATOM 2226 O O . PRO A 1 279 ? 11.831 -10.010 -34.766 1.00 95.12 279 PRO A O 1
ATOM 2229 N N . GLU A 1 280 ? 11.790 -11.898 -35.974 1.00 93.19 280 GLU A N 1
ATOM 2230 C CA . GLU A 1 280 ? 12.219 -11.323 -37.249 1.00 93.19 280 GLU A CA 1
ATOM 2231 C C . GLU A 1 280 ? 11.190 -10.347 -37.835 1.00 93.19 280 GLU A C 1
ATOM 2233 O O . GLU A 1 280 ? 11.550 -9.478 -38.623 1.00 93.19 280 GLU A O 1
ATOM 2238 N N . ARG A 1 281 ? 9.913 -10.464 -37.445 1.00 93.94 281 ARG A N 1
ATOM 2239 C CA . ARG A 1 281 ? 8.826 -9.572 -37.880 1.00 93.94 281 ARG A CA 1
ATOM 2240 C C . ARG A 1 281 ? 8.541 -8.437 -36.902 1.00 93.94 281 ARG A C 1
ATOM 2242 O O . ARG A 1 281 ? 7.735 -7.568 -37.211 1.00 93.94 281 ARG A O 1
ATOM 2249 N N . LEU A 1 282 ? 9.209 -8.395 -35.748 1.00 94.06 282 LEU A N 1
ATOM 2250 C CA . LEU A 1 282 ? 9.003 -7.327 -34.764 1.00 94.06 282 LEU A CA 1
ATOM 2251 C C . LEU A 1 282 ? 9.505 -5.958 -35.240 1.00 94.06 282 LEU A C 1
ATOM 2253 O O . LEU A 1 282 ? 9.104 -4.952 -34.667 1.00 94.06 282 LEU A O 1
ATOM 2257 N N . SER A 1 283 ? 10.397 -5.891 -36.232 1.00 90.25 283 SER A N 1
ATOM 2258 C CA . SER A 1 283 ? 10.829 -4.625 -36.847 1.00 90.25 283 SER A CA 1
ATOM 2259 C C . SER A 1 283 ? 9.850 -4.104 -37.898 1.00 90.25 283 SER A C 1
ATOM 2261 O O . SER A 1 283 ? 9.706 -2.894 -38.030 1.00 90.25 283 SER A O 1
ATOM 2263 N N . ASP A 1 284 ? 9.182 -5.002 -38.623 1.00 90.25 284 ASP A N 1
ATOM 2264 C CA . ASP A 1 284 ? 8.242 -4.694 -39.709 1.00 90.25 284 ASP A CA 1
ATOM 2265 C C . ASP A 1 284 ? 6.844 -5.234 -39.375 1.00 90.25 284 ASP A C 1
ATOM 2267 O O . ASP A 1 284 ? 6.241 -6.033 -40.088 1.00 90.25 284 ASP A O 1
ATOM 2271 N N . HIS A 1 285 ? 6.349 -4.839 -38.203 1.00 91.00 285 HIS A N 1
ATOM 2272 C CA . HIS A 1 285 ? 5.093 -5.347 -37.660 1.00 91.00 285 HIS A CA 1
ATOM 2273 C C . HIS A 1 285 ? 3.850 -4.706 -38.304 1.00 91.00 285 HIS A C 1
ATOM 2275 O O . HIS A 1 285 ? 2.751 -5.209 -38.104 1.00 91.00 285 HIS A O 1
ATOM 2281 N N . GLN A 1 286 ? 3.997 -3.598 -39.046 1.00 91.81 286 GLN A N 1
ATOM 2282 C CA . GLN A 1 286 ? 2.909 -2.854 -39.716 1.00 91.81 286 GLN A CA 1
ATOM 2283 C C . GLN A 1 286 ? 1.744 -2.424 -38.795 1.00 91.81 286 GLN A C 1
ATOM 2285 O O . GLN A 1 286 ? 0.636 -2.150 -39.250 1.00 91.81 286 GLN A O 1
ATOM 2290 N N . LEU A 1 287 ? 1.995 -2.328 -37.487 1.00 93.38 287 LEU A N 1
ATOM 2291 C CA . LEU A 1 287 ? 1.014 -1.869 -36.494 1.00 93.38 287 LEU A CA 1
ATOM 2292 C C . LEU A 1 287 ? 1.247 -0.395 -36.172 1.00 93.38 287 LEU A C 1
ATOM 2294 O O . LEU A 1 287 ? 2.379 0.083 -36.170 1.00 93.38 287 LEU A O 1
ATOM 2298 N N . THR A 1 288 ? 0.176 0.315 -35.840 1.00 94.12 288 THR A N 1
ATOM 2299 C CA . THR A 1 288 ? 0.240 1.716 -35.412 1.00 94.12 288 THR A CA 1
ATOM 2300 C C . THR A 1 288 ? -0.033 1.819 -33.918 1.00 94.12 288 THR A C 1
ATOM 2302 O O . THR A 1 288 ? -0.934 1.154 -33.404 1.00 94.12 288 THR A O 1
ATOM 2305 N N . PHE A 1 289 ? 0.731 2.666 -33.231 1.00 95.75 289 PHE A N 1
ATOM 2306 C CA . PHE A 1 289 ? 0.588 2.926 -31.802 1.00 95.75 289 PHE A CA 1
ATOM 2307 C C . PHE A 1 289 ? 0.323 4.407 -31.558 1.00 95.75 289 PHE A C 1
ATOM 2309 O O . PHE A 1 289 ? 0.965 5.258 -32.172 1.00 95.75 289 PHE A O 1
ATOM 2316 N N . GLN A 1 290 ? -0.623 4.709 -30.672 1.00 95.31 290 GLN A N 1
ATOM 2317 C CA . GLN A 1 290 ? -0.904 6.082 -30.248 1.00 95.31 290 GLN A CA 1
ATOM 2318 C C . GLN A 1 290 ? 0.040 6.505 -29.121 1.00 95.31 290 GLN A C 1
ATOM 2320 O O . GLN A 1 290 ? 0.542 7.631 -29.109 1.00 95.31 290 GLN A O 1
ATOM 2325 N N . ASP A 1 291 ? 0.304 5.598 -28.183 1.00 95.50 291 ASP A N 1
ATOM 2326 C CA . ASP A 1 291 ? 1.202 5.851 -27.069 1.00 95.50 291 ASP A CA 1
ATOM 2327 C C . ASP A 1 291 ? 2.673 5.881 -27.517 1.00 95.50 291 ASP A C 1
ATOM 2329 O O . ASP A 1 291 ? 3.243 4.892 -27.994 1.00 95.50 291 ASP A O 1
ATOM 2333 N N . LYS A 1 292 ? 3.314 7.037 -27.311 1.00 93.75 292 LYS A N 1
ATOM 2334 C CA . LYS A 1 292 ? 4.704 7.307 -27.708 1.00 93.75 292 LYS A CA 1
ATOM 2335 C C . LYS A 1 292 ? 5.720 6.402 -27.008 1.00 93.75 292 LYS A C 1
ATOM 2337 O O . LYS A 1 292 ? 6.838 6.270 -27.502 1.00 93.75 292 LYS A O 1
ATOM 2342 N N . ARG A 1 293 ? 5.351 5.763 -25.891 1.00 94.94 293 ARG A N 1
ATOM 2343 C CA . ARG A 1 293 ? 6.229 4.858 -25.135 1.00 94.94 293 ARG A CA 1
ATOM 2344 C C . ARG A 1 293 ? 6.450 3.530 -25.855 1.00 94.94 293 ARG A C 1
ATOM 2346 O O . ARG A 1 293 ? 7.475 2.888 -25.645 1.00 94.94 293 ARG A O 1
ATOM 2353 N N . ILE A 1 294 ? 5.521 3.100 -26.710 1.00 95.62 294 ILE A N 1
ATOM 2354 C CA . ILE A 1 294 ? 5.533 1.734 -27.254 1.00 95.62 294 ILE A CA 1
ATOM 2355 C C . ILE A 1 294 ? 6.701 1.511 -28.218 1.00 95.62 294 ILE A C 1
ATOM 2357 O O . ILE A 1 294 ? 7.391 0.503 -28.102 1.00 95.62 294 ILE A O 1
ATOM 2361 N N . ALA A 1 295 ? 6.976 2.451 -29.125 1.00 94.25 295 ALA A N 1
ATOM 2362 C CA . ALA A 1 295 ? 8.090 2.332 -30.069 1.00 94.25 295 ALA A CA 1
ATOM 2363 C C . ALA A 1 295 ? 9.467 2.163 -29.378 1.00 94.25 295 ALA A C 1
ATOM 2365 O O . ALA A 1 295 ? 10.163 1.186 -29.674 1.00 94.25 295 ALA A O 1
ATOM 2366 N N . PRO A 1 296 ? 9.879 3.030 -28.428 1.00 94.62 296 PRO A N 1
ATOM 2367 C CA . PRO A 1 296 ? 11.138 2.838 -27.709 1.00 94.62 296 PRO A CA 1
ATOM 2368 C C . PRO A 1 296 ? 11.127 1.604 -26.787 1.00 94.62 296 PRO A C 1
ATOM 2370 O O . PRO A 1 296 ? 12.155 0.934 -26.676 1.00 94.62 296 PRO A O 1
ATOM 2373 N N . LEU A 1 297 ? 9.984 1.228 -26.190 1.00 95.94 297 LEU A N 1
ATOM 2374 C CA . LEU A 1 297 ? 9.862 -0.030 -25.434 1.00 95.94 297 LEU A CA 1
ATOM 2375 C C . LEU A 1 297 ? 10.079 -1.261 -26.326 1.00 95.94 297 LEU A C 1
ATOM 2377 O O . LEU A 1 297 ? 10.802 -2.179 -25.939 1.00 95.94 297 LEU A O 1
ATOM 2381 N N . LEU A 1 298 ? 9.501 -1.276 -27.530 1.00 96.25 298 LEU A N 1
ATOM 2382 C CA . LEU A 1 298 ? 9.673 -2.357 -28.501 1.00 96.25 298 LEU A CA 1
ATOM 2383 C C . LEU A 1 298 ? 11.129 -2.457 -28.969 1.00 96.25 298 LEU A C 1
ATOM 2385 O O . LEU A 1 298 ? 11.668 -3.560 -29.073 1.00 96.25 298 LEU A O 1
ATOM 2389 N N . PHE A 1 299 ? 11.791 -1.318 -29.190 1.00 95.88 299 PHE A N 1
ATOM 2390 C CA . PHE A 1 299 ? 13.219 -1.288 -29.493 1.00 95.88 299 PHE A CA 1
ATOM 2391 C C . PHE A 1 299 ? 14.053 -1.910 -28.362 1.00 95.88 299 PHE A C 1
ATOM 2393 O O . PHE A 1 299 ? 14.866 -2.795 -28.625 1.00 95.88 299 PHE A O 1
ATOM 2400 N N . HIS A 1 300 ? 13.819 -1.526 -27.100 1.00 95.88 300 HIS A N 1
ATOM 2401 C CA . HIS A 1 300 ? 14.511 -2.123 -25.949 1.00 95.88 300 HIS A CA 1
ATOM 2402 C C . HIS A 1 300 ? 14.234 -3.623 -25.810 1.00 95.88 300 HIS A C 1
ATOM 2404 O O . HIS A 1 300 ? 15.153 -4.399 -25.540 1.00 95.88 300 HIS A O 1
ATOM 2410 N N . TYR A 1 301 ? 12.985 -4.042 -26.019 1.00 96.38 301 TYR A N 1
ATOM 2411 C CA . TYR A 1 301 ? 12.584 -5.444 -25.986 1.00 96.38 301 TYR A CA 1
ATOM 2412 C C . TYR A 1 301 ? 13.348 -6.266 -27.035 1.00 96.38 301 TYR A C 1
ATOM 2414 O O . TYR A 1 301 ? 14.019 -7.242 -26.687 1.00 96.38 301 TYR A O 1
ATOM 2422 N N . ARG A 1 302 ? 13.352 -5.819 -28.299 1.00 96.81 302 ARG A N 1
ATOM 2423 C CA . ARG A 1 302 ? 14.130 -6.446 -29.380 1.00 96.81 302 ARG A CA 1
ATOM 2424 C C . ARG A 1 302 ? 15.624 -6.457 -29.068 1.00 96.81 302 ARG A C 1
ATOM 2426 O O . ARG A 1 302 ? 16.271 -7.487 -29.223 1.00 96.81 302 ARG A O 1
ATOM 2433 N N . ALA A 1 303 ? 16.174 -5.349 -28.579 1.00 96.62 303 ALA A N 1
ATOM 2434 C CA . ALA A 1 303 ? 17.601 -5.235 -28.305 1.00 96.62 303 ALA A CA 1
ATOM 2435 C C . ALA A 1 303 ? 18.092 -6.134 -27.161 1.00 96.62 303 ALA A C 1
ATOM 2437 O O . ALA A 1 303 ? 19.234 -6.596 -27.194 1.00 96.62 303 ALA A O 1
ATOM 2438 N N . ARG A 1 304 ? 17.240 -6.405 -26.164 1.00 96.00 304 ARG A N 1
ATOM 2439 C CA . ARG A 1 304 ? 17.556 -7.293 -25.036 1.00 96.00 304 ARG A CA 1
ATOM 2440 C C . ARG A 1 304 ? 17.376 -8.765 -25.362 1.00 96.00 304 ARG A C 1
ATOM 2442 O O . ARG A 1 304 ? 18.227 -9.567 -24.995 1.00 96.00 304 ARG A O 1
ATOM 2449 N N . HIS A 1 305 ? 16.275 -9.114 -26.020 1.00 96.31 305 HIS A N 1
ATOM 2450 C CA . HIS A 1 305 ? 15.880 -10.514 -26.190 1.00 96.31 305 HIS A CA 1
ATOM 2451 C C . HIS A 1 305 ? 16.262 -11.082 -27.558 1.00 96.31 305 HIS A C 1
ATOM 2453 O O . HIS A 1 305 ? 16.530 -12.274 -27.678 1.00 96.31 305 HIS A O 1
ATOM 2459 N N . PHE A 1 306 ? 16.353 -10.231 -28.580 1.00 96.06 306 PHE A N 1
ATOM 2460 C CA . PHE A 1 306 ? 16.525 -10.631 -29.975 1.00 96.06 306 PHE A CA 1
ATOM 2461 C C . PHE A 1 306 ? 17.594 -9.787 -30.678 1.00 96.06 306 PHE A C 1
ATOM 2463 O O . PHE A 1 306 ? 17.410 -9.375 -31.820 1.00 96.06 306 PHE A O 1
ATOM 2470 N N . TYR A 1 307 ? 18.734 -9.536 -30.022 1.00 95.62 307 TYR A N 1
ATOM 2471 C CA . TYR A 1 307 ? 19.797 -8.643 -30.519 1.00 95.62 307 TYR A CA 1
ATOM 2472 C C . TYR A 1 307 ? 20.232 -8.927 -31.970 1.00 95.62 307 TYR A C 1
ATOM 2474 O O . TYR A 1 307 ? 20.515 -8.006 -32.730 1.00 95.62 307 TYR A O 1
ATOM 2482 N N . LYS A 1 308 ? 20.229 -10.203 -32.383 1.00 95.31 308 LYS A N 1
ATOM 2483 C CA . LYS A 1 308 ? 20.573 -10.630 -33.752 1.00 95.31 308 LYS A CA 1
ATOM 2484 C C . LYS A 1 308 ? 19.604 -10.114 -34.828 1.00 95.31 308 LYS A C 1
ATOM 2486 O O . LYS A 1 308 ? 19.989 -10.047 -35.986 1.00 95.31 308 LYS A O 1
ATOM 2491 N N . THR A 1 309 ? 18.380 -9.748 -34.450 1.00 95.62 309 THR A N 1
ATOM 2492 C CA . THR A 1 309 ? 17.354 -9.180 -35.347 1.00 95.62 309 THR A CA 1
ATOM 2493 C C . THR A 1 309 ? 17.502 -7.669 -35.539 1.00 95.62 309 THR A C 1
ATOM 2495 O O . THR A 1 309 ? 16.761 -7.069 -36.316 1.00 95.62 309 THR A O 1
ATOM 2498 N N . LEU A 1 310 ? 18.425 -7.024 -34.816 1.00 96.69 310 LEU A N 1
ATOM 2499 C CA . LEU A 1 310 ? 18.696 -5.603 -34.981 1.00 96.69 310 LEU A CA 1
ATOM 2500 C C . LEU A 1 310 ? 19.557 -5.350 -36.219 1.00 96.69 310 LEU A C 1
ATOM 2502 O O . LEU A 1 310 ? 20.574 -6.015 -36.434 1.00 96.69 310 LEU A O 1
ATOM 2506 N N . THR A 1 311 ? 19.212 -4.306 -36.964 1.00 96.38 311 THR A N 1
ATOM 2507 C CA . THR A 1 311 ? 20.065 -3.749 -38.018 1.00 96.38 311 THR A CA 1
ATOM 2508 C C . THR A 1 311 ? 21.366 -3.183 -37.438 1.00 96.38 311 THR A C 1
ATOM 2510 O O . THR A 1 311 ? 21.463 -2.871 -36.250 1.00 96.38 311 THR A O 1
ATOM 2513 N N . ARG A 1 312 ? 22.387 -2.971 -38.279 1.00 96.31 312 ARG A N 1
ATOM 2514 C CA . ARG A 1 312 ? 23.666 -2.382 -37.836 1.00 96.31 312 ARG A CA 1
ATOM 2515 C C . ARG A 1 312 ? 23.483 -1.013 -37.163 1.00 96.31 312 ARG A C 1
ATOM 2517 O O . ARG A 1 312 ? 24.144 -0.730 -36.167 1.00 96.31 312 ARG A O 1
ATOM 2524 N N . THR A 1 313 ? 22.578 -0.184 -37.679 1.00 96.88 313 THR A N 1
ATOM 2525 C CA . THR A 1 313 ? 22.265 1.135 -37.108 1.00 96.88 313 THR A CA 1
ATOM 2526 C C . THR A 1 313 ? 21.628 1.007 -35.724 1.00 96.88 313 THR A C 1
ATOM 2528 O O . THR A 1 313 ? 22.062 1.669 -34.783 1.00 96.88 313 THR A O 1
ATOM 2531 N N . GLU A 1 314 ? 20.659 0.103 -35.576 1.00 96.38 314 GLU A N 1
ATOM 2532 C CA . GLU A 1 314 ? 20.005 -0.203 -34.298 1.00 96.38 314 GLU A CA 1
ATOM 2533 C C . GLU A 1 314 ? 20.988 -0.768 -33.262 1.00 96.38 314 GLU A C 1
ATOM 2535 O O . GLU A 1 314 ? 20.940 -0.393 -32.091 1.00 96.38 314 GLU A O 1
ATOM 2540 N N . GLN A 1 315 ? 21.923 -1.625 -33.681 1.00 96.69 315 GLN A N 1
ATOM 2541 C CA . GLN A 1 315 ? 22.973 -2.150 -32.804 1.00 96.69 315 GLN A CA 1
ATOM 2542 C C . GLN A 1 315 ? 23.878 -1.032 -32.274 1.00 96.69 315 GLN A C 1
ATOM 2544 O O . GLN A 1 315 ? 24.135 -0.972 -31.072 1.00 96.69 315 GLN A O 1
ATOM 2549 N N . LEU A 1 316 ? 24.316 -0.109 -33.139 1.00 96.06 316 LEU A N 1
ATOM 2550 C CA . LEU A 1 316 ? 25.111 1.054 -32.725 1.00 96.06 316 LEU A CA 1
ATOM 2551 C C . LEU A 1 316 ? 24.328 1.966 -31.770 1.00 96.06 316 LEU A C 1
ATOM 2553 O O . LEU A 1 316 ? 24.882 2.445 -30.779 1.00 96.06 316 LEU A O 1
ATOM 2557 N N . GLN A 1 317 ? 23.037 2.183 -32.034 1.00 95.38 317 GLN A N 1
ATOM 2558 C CA . GLN A 1 317 ? 22.152 2.937 -31.144 1.00 95.38 317 GLN A CA 1
ATOM 2559 C C . GLN A 1 317 ? 22.047 2.271 -29.765 1.00 95.38 317 GLN A C 1
ATOM 2561 O O . GLN A 1 317 ? 22.211 2.942 -28.743 1.00 95.38 317 GLN A O 1
ATOM 2566 N N . TRP A 1 318 ? 21.841 0.953 -29.721 1.00 95.62 318 TRP A N 1
ATOM 2567 C CA . TRP A 1 318 ? 21.761 0.194 -28.474 1.00 95.62 318 TRP A CA 1
ATOM 2568 C C . TRP A 1 318 ? 23.079 0.202 -27.695 1.00 95.62 318 TRP A C 1
ATOM 2570 O O . TRP A 1 318 ? 23.075 0.384 -26.478 1.00 95.62 318 TRP A O 1
ATOM 2580 N N . GLN A 1 319 ? 24.216 0.058 -28.379 1.00 94.06 319 GLN A N 1
ATOM 2581 C CA . GLN A 1 319 ? 25.540 0.134 -27.757 1.00 94.06 319 GLN A CA 1
ATOM 2582 C C . GLN A 1 319 ? 25.788 1.501 -27.114 1.00 94.06 319 GLN A C 1
ATOM 2584 O O . GLN A 1 319 ? 26.223 1.559 -25.965 1.00 94.06 319 GLN A O 1
ATOM 2589 N N . ARG A 1 320 ? 25.452 2.600 -27.806 1.00 93.56 320 ARG A N 1
ATOM 2590 C CA . ARG A 1 320 ? 25.553 3.960 -27.247 1.00 93.56 320 ARG A CA 1
ATOM 2591 C C . ARG A 1 320 ? 24.660 4.139 -26.020 1.00 93.56 320 ARG A C 1
ATOM 2593 O O . ARG A 1 320 ? 25.127 4.659 -25.010 1.00 93.56 320 ARG A O 1
ATOM 2600 N N . TYR A 1 321 ? 23.408 3.677 -26.089 1.00 93.06 321 TYR A N 1
ATOM 2601 C CA . TYR A 1 321 ? 22.482 3.711 -24.953 1.00 93.06 321 TYR A CA 1
ATOM 2602 C C . TYR A 1 321 ? 23.036 2.936 -23.748 1.00 93.06 321 TYR A C 1
ATOM 2604 O O . TYR A 1 321 ? 23.109 3.481 -22.646 1.00 93.06 321 TYR A O 1
ATOM 2612 N N . ARG A 1 322 ? 23.484 1.688 -23.958 1.00 92.62 322 ARG A N 1
ATOM 2613 C CA . ARG A 1 322 ? 24.078 0.843 -22.909 1.00 92.62 322 ARG A CA 1
ATOM 2614 C C . ARG A 1 322 ? 25.290 1.506 -22.270 1.00 92.62 322 ARG A C 1
ATOM 2616 O O . ARG A 1 322 ? 25.341 1.597 -21.048 1.00 92.62 322 ARG A O 1
ATOM 2623 N N . ARG A 1 323 ? 26.234 1.981 -23.085 1.00 91.81 323 ARG A N 1
ATOM 2624 C CA . ARG A 1 323 ? 27.475 2.600 -22.615 1.00 91.81 323 ARG A CA 1
ATOM 2625 C C . ARG A 1 323 ? 27.194 3.836 -21.765 1.00 91.81 323 ARG A C 1
ATOM 2627 O O . ARG A 1 323 ? 27.617 3.875 -20.618 1.00 91.81 323 ARG A O 1
ATOM 2634 N N . ARG A 1 324 ? 26.372 4.767 -22.265 1.00 91.75 324 ARG A N 1
ATOM 2635 C CA . ARG A 1 324 ? 25.979 5.976 -21.519 1.00 91.75 324 ARG A CA 1
ATOM 2636 C C . ARG A 1 324 ? 25.311 5.637 -20.183 1.00 91.75 324 ARG A C 1
ATOM 2638 O O . ARG A 1 324 ? 25.580 6.290 -19.178 1.00 91.75 324 ARG A O 1
ATOM 2645 N N . LYS A 1 325 ? 24.442 4.619 -20.163 1.00 90.38 325 LYS A N 1
ATOM 2646 C CA . LYS A 1 325 ? 23.754 4.172 -18.943 1.00 90.38 325 LYS A CA 1
ATOM 2647 C C . LYS A 1 325 ? 24.725 3.576 -17.921 1.00 90.38 325 LYS A C 1
ATOM 2649 O O . LYS A 1 325 ? 24.616 3.909 -16.748 1.00 90.38 325 LYS A O 1
ATOM 2654 N N . LEU A 1 326 ? 25.653 2.724 -18.362 1.00 91.88 326 LEU A N 1
ATOM 2655 C CA . LEU A 1 326 ? 26.625 2.060 -17.489 1.00 91.88 326 LEU A CA 1
ATOM 2656 C C . LEU A 1 326 ? 27.692 3.031 -16.965 1.00 91.88 326 LEU A C 1
ATOM 2658 O O . LEU A 1 326 ? 27.965 3.029 -15.768 1.00 91.88 326 LEU A O 1
ATOM 2662 N N . GLU A 1 327 ? 28.238 3.900 -17.820 1.00 91.88 327 GLU A N 1
ATOM 2663 C CA . GLU A 1 327 ? 29.246 4.903 -17.437 1.00 91.88 327 GLU A CA 1
ATOM 2664 C C . GLU A 1 327 ? 28.715 5.864 -16.363 1.00 91.88 327 GLU A C 1
ATOM 2666 O O . GLU A 1 327 ? 29.438 6.194 -15.426 1.00 91.88 327 GLU A O 1
ATOM 2671 N N . LYS A 1 328 ? 27.430 6.247 -16.431 1.00 91.38 328 LYS A N 1
ATOM 2672 C CA . LYS A 1 328 ? 26.790 7.116 -15.426 1.00 91.38 328 LYS A CA 1
ATOM 2673 C C . LYS A 1 328 ? 26.798 6.513 -14.014 1.00 91.38 328 LYS A C 1
ATOM 2675 O O . LYS A 1 328 ? 26.826 7.263 -13.044 1.00 91.38 328 LYS A O 1
ATOM 2680 N N . SER A 1 329 ? 26.748 5.186 -13.892 1.00 91.19 329 SER A N 1
ATOM 2681 C CA . SER A 1 329 ? 26.719 4.477 -12.604 1.00 91.19 329 SER A CA 1
ATOM 2682 C C . SER A 1 329 ? 28.047 3.824 -12.213 1.00 91.19 329 SER A C 1
ATOM 2684 O O . SER A 1 329 ? 28.151 3.330 -11.095 1.00 91.19 329 SER A O 1
ATOM 2686 N N . ALA A 1 330 ? 29.045 3.796 -13.101 1.00 91.56 330 ALA A N 1
ATOM 2687 C CA . ALA A 1 330 ? 30.267 3.009 -12.917 1.00 91.56 330 ALA A CA 1
ATOM 2688 C C . ALA A 1 330 ? 31.061 3.417 -11.666 1.00 91.56 330 ALA A C 1
ATOM 2690 O O . ALA A 1 330 ? 31.451 2.554 -10.885 1.00 91.56 330 ALA A O 1
ATOM 2691 N N . VAL A 1 331 ? 31.232 4.725 -11.442 1.00 92.12 331 VAL A N 1
ATOM 2692 C CA . VAL A 1 331 ? 31.984 5.249 -10.288 1.00 92.12 331 VAL A CA 1
ATOM 2693 C C . VAL A 1 331 ? 31.316 4.862 -8.968 1.00 92.12 331 VAL A C 1
ATOM 2695 O O . VAL A 1 331 ? 31.980 4.349 -8.073 1.00 92.12 331 VAL A O 1
ATOM 2698 N N . GLN A 1 332 ? 29.997 5.059 -8.856 1.00 94.44 332 GLN A N 1
ATOM 2699 C CA . GLN A 1 332 ? 29.256 4.696 -7.644 1.00 94.44 332 GLN A CA 1
ATOM 2700 C C . GLN A 1 332 ? 29.282 3.182 -7.410 1.00 94.44 332 GLN A C 1
ATOM 2702 O O . GLN A 1 332 ? 29.494 2.737 -6.290 1.00 94.44 332 GLN A O 1
ATOM 2707 N N . PHE A 1 333 ? 29.118 2.392 -8.474 1.00 94.62 333 PHE A N 1
ATOM 2708 C CA . PHE A 1 333 ? 29.175 0.934 -8.402 1.00 94.62 333 PHE A CA 1
ATOM 2709 C C . PHE A 1 333 ? 30.523 0.432 -7.865 1.00 94.62 333 PHE A C 1
ATOM 2711 O O . PHE A 1 333 ? 30.549 -0.446 -7.006 1.00 94.62 333 PHE A O 1
ATOM 2718 N N . GLU A 1 334 ? 31.639 1.005 -8.323 1.00 93.25 334 GLU A N 1
ATOM 2719 C CA . GLU A 1 334 ? 32.971 0.650 -7.826 1.00 93.25 334 GLU A CA 1
ATOM 2720 C C . GLU A 1 334 ? 33.160 1.039 -6.352 1.00 93.25 334 GLU A C 1
ATOM 2722 O O . GLU A 1 334 ? 33.642 0.230 -5.559 1.00 93.25 334 GLU A O 1
ATOM 2727 N N . GLN A 1 335 ? 32.728 2.243 -5.965 1.00 95.56 335 GLN A N 1
ATOM 2728 C CA . GLN A 1 335 ? 32.791 2.708 -4.576 1.00 95.56 335 GLN A CA 1
ATOM 2729 C C . GLN A 1 335 ? 31.968 1.820 -3.634 1.00 95.56 335 GLN A C 1
ATOM 2731 O O . GLN A 1 335 ? 32.442 1.455 -2.556 1.00 95.56 335 GLN A O 1
ATOM 2736 N N . ASP A 1 336 ? 30.762 1.431 -4.051 1.00 96.31 336 ASP A N 1
ATOM 2737 C CA . ASP A 1 336 ? 29.891 0.549 -3.277 1.00 96.31 336 ASP A CA 1
ATOM 2738 C C . ASP A 1 336 ? 30.510 -0.847 -3.122 1.00 96.31 336 ASP A C 1
ATOM 2740 O O . ASP A 1 336 ? 30.494 -1.405 -2.024 1.00 96.31 336 ASP A O 1
ATOM 2744 N N . LEU A 1 337 ? 31.115 -1.397 -4.183 1.00 95.50 337 LEU A N 1
ATOM 2745 C CA . LEU A 1 337 ? 31.818 -2.681 -4.118 1.00 95.50 337 LEU A CA 1
ATOM 2746 C C . LEU A 1 337 ? 33.019 -2.636 -3.171 1.00 95.50 337 LEU A C 1
ATOM 2748 O O . LEU A 1 337 ? 33.183 -3.550 -2.363 1.00 95.50 337 LEU A O 1
ATOM 2752 N N . GLN A 1 338 ? 33.837 -1.582 -3.232 1.00 94.81 338 GLN A N 1
ATOM 2753 C CA . GLN A 1 338 ? 34.985 -1.417 -2.335 1.00 94.81 338 GLN A CA 1
ATOM 2754 C C . GLN A 1 338 ? 34.542 -1.310 -0.874 1.00 94.81 338 GLN A C 1
ATOM 2756 O O . GLN A 1 338 ? 35.102 -1.980 -0.005 1.00 94.81 338 GLN A O 1
ATOM 2761 N N . LYS A 1 339 ? 33.501 -0.516 -0.605 1.00 97.31 339 LYS A N 1
ATOM 2762 C CA . LYS A 1 339 ? 32.917 -0.389 0.731 1.00 97.31 339 LYS A CA 1
ATOM 2763 C C . LYS A 1 339 ? 32.403 -1.736 1.247 1.00 97.31 339 LYS A C 1
ATOM 2765 O O . LYS A 1 339 ? 32.737 -2.132 2.360 1.00 97.31 339 LYS A O 1
ATOM 2770 N N . LEU A 1 340 ? 31.640 -2.467 0.434 1.00 97.25 340 LEU A N 1
ATOM 2771 C CA . LEU A 1 340 ? 31.110 -3.780 0.810 1.00 97.25 340 LEU A CA 1
ATOM 2772 C C . LEU A 1 340 ? 32.219 -4.815 1.027 1.00 97.25 340 LEU A C 1
ATOM 2774 O O . LEU A 1 340 ? 32.104 -5.645 1.925 1.00 97.25 340 LEU A O 1
ATOM 2778 N N . ALA A 1 341 ? 33.297 -4.761 0.243 1.00 95.94 341 ALA A N 1
ATOM 2779 C CA . ALA A 1 341 ? 34.446 -5.644 0.420 1.00 95.94 341 ALA A CA 1
ATOM 2780 C C . ALA A 1 341 ? 35.147 -5.398 1.765 1.00 95.94 341 ALA A C 1
ATOM 2782 O O . ALA A 1 341 ? 35.509 -6.356 2.443 1.00 95.94 341 ALA A O 1
ATOM 2783 N N . GLN A 1 342 ? 35.274 -4.136 2.187 1.00 95.88 342 GLN A N 1
ATOM 2784 C CA . GLN A 1 342 ? 35.805 -3.786 3.510 1.00 95.88 342 GLN A CA 1
ATOM 2785 C C . GLN A 1 342 ? 34.875 -4.257 4.637 1.00 95.88 342 GLN A C 1
ATOM 2787 O O . GLN A 1 342 ? 35.325 -4.890 5.588 1.00 95.88 342 GLN A O 1
ATOM 2792 N N . GLU A 1 343 ? 33.567 -4.006 4.518 1.00 96.62 343 GLU A N 1
ATOM 2793 C CA . GLU A 1 343 ? 32.570 -4.418 5.517 1.00 96.62 343 GLU A CA 1
ATOM 2794 C C . GLU A 1 343 ? 32.458 -5.944 5.672 1.00 96.62 343 GLU A C 1
ATOM 2796 O O . GLU A 1 343 ? 32.033 -6.429 6.720 1.00 96.62 343 GLU A O 1
ATOM 2801 N N . GLN A 1 344 ? 32.798 -6.710 4.631 1.00 96.06 344 GLN A N 1
ATOM 2802 C CA . GLN A 1 344 ? 32.683 -8.171 4.598 1.00 96.06 344 GLN A CA 1
ATOM 2803 C C . GLN A 1 344 ? 34.045 -8.879 4.533 1.00 96.06 344 GLN A C 1
ATOM 2805 O O . GLN A 1 344 ? 34.097 -10.037 4.120 1.00 96.06 344 GLN A O 1
ATOM 2810 N N . GLN A 1 345 ? 35.130 -8.222 4.959 1.00 94.12 345 GLN A N 1
ATOM 2811 C CA . GLN A 1 345 ? 36.502 -8.752 4.883 1.00 94.12 345 GLN A CA 1
ATOM 2812 C C . GLN A 1 345 ? 36.675 -10.136 5.542 1.00 94.12 345 GLN A C 1
ATOM 2814 O O . GLN A 1 345 ? 37.460 -10.955 5.071 1.00 94.12 345 GLN A O 1
ATOM 2819 N N . ASP A 1 346 ? 35.895 -10.425 6.586 1.00 96.50 346 ASP A N 1
ATOM 2820 C CA . ASP A 1 346 ? 35.953 -11.684 7.337 1.00 96.50 346 ASP A CA 1
ATOM 2821 C C . ASP A 1 346 ? 34.999 -12.762 6.783 1.00 96.50 346 ASP A C 1
ATOM 2823 O O . ASP A 1 346 ? 34.866 -13.839 7.364 1.00 96.50 346 ASP A O 1
ATOM 2827 N N . ASN A 1 347 ? 34.303 -12.492 5.669 1.00 97.25 347 ASN A N 1
ATOM 2828 C CA . ASN A 1 347 ? 33.363 -13.417 5.036 1.00 97.25 347 ASN A CA 1
ATOM 2829 C C . ASN A 1 347 ? 33.844 -13.826 3.624 1.00 97.25 347 ASN A C 1
ATOM 2831 O O . ASN A 1 347 ? 33.542 -13.140 2.641 1.00 97.25 347 ASN A O 1
ATOM 2835 N N . PRO A 1 348 ? 34.536 -14.977 3.494 1.00 96.00 348 PRO A N 1
ATOM 2836 C CA . PRO A 1 348 ? 35.122 -15.426 2.230 1.00 96.00 348 PRO A CA 1
ATOM 2837 C C . PRO A 1 348 ? 34.095 -15.641 1.113 1.00 96.00 348 PRO A C 1
ATOM 2839 O O . PRO A 1 348 ? 34.373 -15.362 -0.051 1.00 96.00 348 PRO A O 1
ATOM 2842 N N . GLU A 1 349 ? 32.897 -16.119 1.459 1.00 97.69 349 GLU A N 1
ATOM 2843 C CA . GLU A 1 349 ? 31.821 -16.368 0.497 1.00 97.69 349 GLU A CA 1
ATOM 2844 C C . GLU A 1 349 ? 31.330 -15.055 -0.123 1.00 97.69 349 GLU A C 1
ATOM 2846 O O . GLU A 1 349 ? 31.215 -14.933 -1.343 1.00 97.69 349 GLU A O 1
ATOM 2851 N N . LYS A 1 350 ? 31.105 -14.034 0.709 1.00 96.56 350 LYS A N 1
ATOM 2852 C CA . LYS A 1 350 ? 30.682 -12.716 0.227 1.00 96.56 350 LYS A CA 1
ATOM 2853 C C . LYS A 1 350 ? 31.769 -12.024 -0.585 1.00 96.56 350 LYS A C 1
ATOM 2855 O O . LYS A 1 350 ? 31.443 -11.407 -1.594 1.00 96.56 350 LYS A O 1
ATOM 2860 N N . LEU A 1 351 ? 33.038 -12.155 -0.200 1.00 96.75 351 LEU A N 1
ATOM 2861 C CA . LEU A 1 351 ? 34.150 -11.629 -0.996 1.00 96.75 351 LEU A CA 1
ATOM 2862 C C . LEU A 1 351 ? 34.219 -12.287 -2.379 1.00 96.75 351 LEU A C 1
ATOM 2864 O O . LEU A 1 351 ? 34.380 -11.587 -3.377 1.00 96.75 351 LEU A O 1
ATOM 2868 N N . ALA A 1 352 ? 34.017 -13.606 -2.463 1.00 96.94 352 ALA A N 1
ATOM 2869 C CA . ALA A 1 352 ? 33.956 -14.307 -3.743 1.00 96.94 352 ALA A CA 1
ATOM 2870 C C . ALA A 1 352 ? 32.789 -13.814 -4.619 1.00 96.94 352 ALA A C 1
ATOM 2872 O O . ALA A 1 352 ? 32.960 -13.625 -5.823 1.00 96.94 352 ALA A O 1
ATOM 2873 N N . LEU A 1 353 ? 31.617 -13.553 -4.029 1.00 97.69 353 LEU A N 1
ATOM 2874 C CA . LEU A 1 353 ? 30.479 -12.975 -4.751 1.00 97.69 353 LEU A CA 1
ATOM 2875 C C . LEU A 1 353 ? 30.764 -11.549 -5.240 1.00 97.69 353 LEU A C 1
ATOM 2877 O O . LEU A 1 353 ? 30.464 -11.228 -6.389 1.00 97.69 353 LEU A O 1
ATOM 2881 N N . LEU A 1 354 ? 31.364 -10.698 -4.404 1.00 97.06 354 LEU A N 1
ATOM 2882 C CA . LEU A 1 354 ? 31.736 -9.331 -4.786 1.00 97.06 354 LEU A CA 1
ATOM 2883 C C . LEU A 1 354 ? 32.745 -9.329 -5.941 1.00 97.06 354 LEU A C 1
ATOM 2885 O O . LEU A 1 354 ? 32.593 -8.546 -6.879 1.00 97.06 354 LEU A O 1
ATOM 2889 N N . GLN A 1 355 ? 33.708 -10.254 -5.922 1.00 95.38 355 GLN A N 1
ATOM 2890 C CA . GLN A 1 355 ? 34.654 -10.449 -7.018 1.00 95.38 355 GLN A CA 1
ATOM 2891 C C . GLN A 1 355 ? 33.943 -10.838 -8.323 1.00 95.38 355 GLN A C 1
ATOM 2893 O O . GLN A 1 355 ? 34.193 -10.233 -9.363 1.00 95.38 355 GLN A O 1
ATOM 2898 N N . GLN A 1 356 ? 32.998 -11.784 -8.279 1.00 97.12 356 GLN A N 1
ATOM 2899 C CA . GLN A 1 356 ? 32.212 -12.167 -9.461 1.00 97.12 356 GLN A CA 1
ATOM 2900 C C . GLN A 1 356 ? 31.381 -10.998 -10.012 1.00 97.12 356 GLN A C 1
ATOM 2902 O O . GLN A 1 356 ? 31.282 -10.816 -11.227 1.00 97.12 356 GLN A O 1
ATOM 2907 N N . VAL A 1 357 ? 30.790 -10.185 -9.131 1.00 96.19 357 VAL A N 1
ATOM 2908 C CA . VAL A 1 357 ? 30.030 -8.989 -9.525 1.00 96.19 357 VAL A CA 1
ATOM 2909 C C . VAL A 1 357 ? 30.943 -7.947 -10.178 1.00 96.19 357 VAL A C 1
ATOM 2911 O O . VAL A 1 357 ? 30.566 -7.368 -11.200 1.00 96.19 357 VAL A O 1
ATOM 2914 N N . TYR A 1 358 ? 32.151 -7.746 -9.646 1.00 94.12 358 TYR A N 1
ATOM 2915 C CA . TYR A 1 358 ? 33.160 -6.873 -10.245 1.00 94.12 358 TYR A CA 1
ATOM 2916 C C . TYR A 1 358 ? 33.573 -7.352 -11.644 1.00 94.12 358 TYR A C 1
ATOM 2918 O O . TYR A 1 358 ? 33.492 -6.588 -12.608 1.00 94.12 358 TYR A O 1
ATOM 2926 N N . GLU A 1 359 ? 33.940 -8.629 -11.784 1.00 94.94 359 GLU A N 1
ATOM 2927 C CA . GLU A 1 359 ? 34.337 -9.235 -13.064 1.00 94.94 359 GLU A CA 1
ATOM 2928 C C . GLU A 1 359 ? 33.233 -9.121 -14.120 1.00 94.94 359 GLU A C 1
ATOM 2930 O O . GLU A 1 359 ? 33.492 -8.799 -15.285 1.00 94.94 359 GLU A O 1
ATOM 2935 N N . TYR A 1 360 ? 31.980 -9.326 -13.709 1.00 95.12 360 TYR A N 1
ATOM 2936 C CA . TYR A 1 360 ? 30.829 -9.125 -14.577 1.00 95.12 360 TYR A CA 1
ATOM 2937 C C . TYR A 1 360 ? 30.687 -7.659 -15.015 1.00 95.12 360 TYR A C 1
ATOM 2939 O O . TYR A 1 360 ? 30.438 -7.394 -16.192 1.00 95.12 360 TYR A O 1
ATOM 2947 N N . GLY A 1 361 ? 30.896 -6.704 -14.104 1.00 92.19 361 GLY A N 1
ATOM 2948 C CA . GLY A 1 361 ? 30.901 -5.271 -14.408 1.00 92.19 361 GLY A CA 1
ATOM 2949 C C . GLY A 1 361 ? 31.968 -4.883 -15.437 1.00 92.19 361 GLY A C 1
ATOM 2950 O O . GLY A 1 361 ? 31.652 -4.209 -16.419 1.00 92.19 361 GLY A O 1
ATOM 2951 N N . VAL A 1 362 ? 33.200 -5.378 -15.273 1.00 90.25 362 VAL A N 1
ATOM 2952 C CA . VAL A 1 362 ? 34.306 -5.160 -16.225 1.00 90.25 362 VAL A CA 1
ATOM 2953 C C . VAL A 1 362 ? 33.941 -5.693 -17.611 1.00 90.25 362 VAL A C 1
ATOM 2955 O O . VAL A 1 362 ? 34.087 -4.981 -18.603 1.00 90.25 362 VAL A O 1
ATOM 2958 N N . LYS A 1 363 ? 33.381 -6.906 -17.687 1.00 91.94 363 LYS A N 1
ATOM 2959 C CA . LYS A 1 363 ? 32.935 -7.518 -18.950 1.00 91.94 363 LYS A CA 1
ATOM 2960 C C . LYS A 1 363 ? 31.791 -6.759 -19.635 1.00 91.94 363 LYS A C 1
ATOM 2962 O O . LYS A 1 363 ? 31.592 -6.913 -20.834 1.00 91.94 363 LYS A O 1
ATOM 2967 N N . LEU A 1 364 ? 30.986 -6.002 -18.890 1.00 88.56 364 LEU A N 1
ATOM 2968 C CA . LEU A 1 364 ? 29.896 -5.208 -19.462 1.00 88.56 364 LEU A CA 1
ATOM 2969 C C . LEU A 1 364 ? 30.360 -3.865 -20.042 1.00 88.56 364 LEU A C 1
ATOM 2971 O O . LEU A 1 364 ? 29.661 -3.336 -20.914 1.00 88.56 364 LEU A O 1
ATOM 2975 N N . LEU A 1 365 ? 31.465 -3.316 -19.526 1.00 84.25 365 LEU A N 1
ATOM 2976 C CA . LEU A 1 365 ? 32.054 -2.038 -19.942 1.00 84.25 365 LEU A CA 1
ATOM 2977 C C . LEU A 1 365 ? 33.132 -2.191 -21.024 1.00 84.25 365 LEU A C 1
ATOM 2979 O O . LEU A 1 365 ? 33.262 -1.288 -21.853 1.00 84.25 365 LEU A O 1
ATOM 2983 N N . GLY A 1 366 ? 33.884 -3.296 -21.002 1.00 70.44 366 GLY A N 1
ATOM 2984 C CA . GLY A 1 366 ? 34.777 -3.716 -22.090 1.00 70.44 366 GLY A CA 1
ATOM 2985 C C . GLY A 1 366 ? 34.000 -4.265 -23.277 1.00 70.44 366 GLY A C 1
ATOM 2986 O O . GLY A 1 366 ? 34.406 -3.956 -24.419 1.00 70.44 366 GLY A O 1
#

Nearest PDB structures (foldseek):
  4hcc-assembly2_B  TM=9.587E-01  e=1.987E-26  Escherichia coli DH5[alpha]
  4hcb-assembly2_B  TM=9.558E-01  e=1.879E-26  Escherichia coli DH5[alpha]
  4js4-assembly3_A  TM=9.529E-01  e=2.102E-26  Escherichia coli K-12
  4js4-assembly3_B  TM=9.507E-01  e=1.071E-25  Escherichia coli K-12
  4jrq-assembly3_B  TM=9.484E-01  e=2.349E-25  Escherichia coli K-12

InterPro domains:
  IPR012337 Ribonuclease H-like superfamily [SSF53098] (85-363)
  IPR013620 Exodeoxyribonuclease I, SH3 domain [PF08411] (102-243)
  IPR034747 Exonuclease I, SH3-like domain [PS51784] (92-246)
  IPR038649 Exonuclease I, SH3-like domain superfamily [G3DSA:3.30.1520.20] (104-244)
  IPR058561 Exonuclease I, C-terminal domain [PF26016] (253-363)
  IPR058561 Exonuclease I, C-terminal domain [PS51785] (250-365)

Solvent-accessible surface area (backbone atoms only — not comparable to full-atom values): 21446 Å² total; per-residue (Å²): 133,88,78,84,45,80,66,47,76,49,76,48,75,69,89,46,67,62,52,65,73,60,50,64,74,73,41,98,60,72,47,64,57,62,41,88,91,77,68,49,66,52,90,50,54,30,45,60,78,41,69,51,70,46,84,51,90,34,55,37,40,37,35,41,48,31,31,32,44,36,41,36,34,36,73,67,50,54,70,37,70,82,90,45,86,96,42,97,45,72,65,57,48,52,50,54,52,52,64,62,36,40,43,46,66,62,45,50,74,71,62,37,49,86,79,48,47,53,25,32,36,51,40,77,92,69,32,71,91,28,73,15,46,43,50,29,27,39,48,38,67,40,85,84,46,88,52,29,34,37,26,34,43,30,76,46,76,53,64,61,77,73,70,53,54,42,68,61,48,34,53,49,60,72,46,57,66,71,60,32,58,76,68,72,47,79,71,59,44,63,46,79,48,44,41,82,66,51,54,50,70,42,59,43,80,75,62,43,71,72,58,26,56,76,31,72,46,57,63,68,58,22,52,52,45,51,53,57,54,70,76,47,89,56,45,66,47,53,40,50,36,68,60,67,86,78,75,72,77,83,64,99,50,69,86,76,48,72,84,79,58,82,79,52,72,66,42,51,53,50,53,53,55,56,72,73,48,57,75,81,40,66,84,72,61,89,73,81,67,83,59,80,59,53,65,62,50,51,50,52,49,40,57,73,77,41,50,88,68,49,50,74,67,53,47,53,52,50,51,53,52,51,48,59,58,48,61,75,46,44,66,59,53,52,53,51,50,53,51,50,46,63,78,34,67,91,36,70,69,59,44,54,49,53,50,53,53,49,55,51,51,51,65,72,75,106

Mean predicted aligned error: 12.18 Å

Sequence (366 aa):
MNYFIDWLEIEQDFGVDIPNSILCSIFDFGMIGIHLDTGEIQTSVRTGTYHHKGSYCDQVSIKISGSVIRMSGNPSRWNRLENLFGFDSIDSKLFHYFFTHRDKKSLAELIDTAKLTPLVHVSGMLGNYRGNTSWVVPLAWHPSNQNAVIVCDLARDISDLLTKSAVELREILYTPKVTLEAQGVLPVPLKLVHINKCPILAPAKTLLPENAQRLGIDRDFCLQNLAKLRQINIRDKVIEIFNDDRSFEPGENVETELYSGFFGYNDKNNMAILRDLPPERLSDHQLTFQDKRIAPLLFHYRARHFYKTLTRTEQLQWQRYRRRKLEKSAVQFEQDLQKLAQEQQDNPEKLALLQQVYEYGVKLLG